Protein 8ONX (pdb70)

InterPro domains:
  IPR000994 Peptidase M24 [PF00557] (129-344)
  IPR001714 Peptidase M24, methionine aminopeptidase [PR00599] (187-200)
  IPR001714 Peptidase M24, methionine aminopeptidase [PR00599] (212-228)
  IPR001714 Peptidase M24, methionine aminopeptidase [PR00599] (288-300)
  IPR001714 Peptidase M24, methionine aminopeptidase [PR00599] (319-331)
  IPR002468 Peptidase M24A, methionine aminopeptidase, subfamily 2 [MF_03175] (25-444)
  IPR002468 Peptidase M24A, methionine ami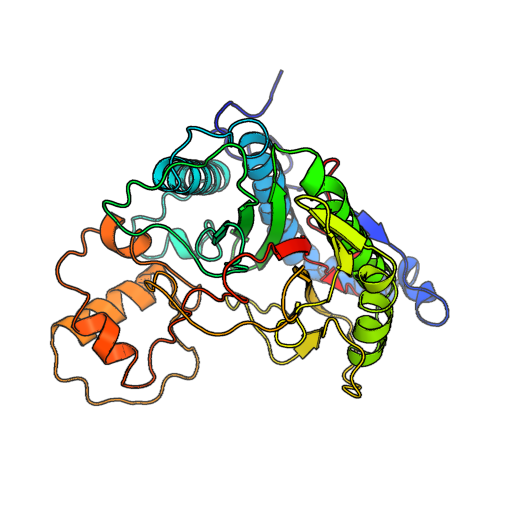nopeptidase, subfamily 2 [TIGR00501] (127-439)
  IPR002468 Peptidase M24A, methionine aminopeptidase, subfamily 2 [cd01088] (126-440)
  IPR018349 Peptidase M24A, methionine aminopeptidase, subfamily 2, binding site [PS01202] (212-228)
  IPR036005 Creatinase/aminopeptidase-like [G3DSA:3.90.230.10] (75-444)
  IPR036005 Creatinase/aminopeptidase-like [SSF55920] (77-443)
  IPR036388 Winged helix-like DNA-binding domain superfamily [G3DSA:1.10.10.10] (339-417)
  IPR036390 Winged helix DNA-binding domain superfamily [SSF46785] (342-414)
  IPR050247 Methionine Aminopeptidase Type 2 [PTHR45777] (35-444)

Radius of gyration: 20.24 Å; Cα contacts (8 Å, |Δi|>4): 903; chains: 1; bounding box: 54×52×59 Å

Solvent-accessible surface area: 16189 Å² total; per-residue (Å²): 176,91,140,48,48,126,49,2,107,42,65,2,57,118,30,41,128,102,34,145,19,52,44,14,71,92,47,77,6,99,120,126,9,115,114,21,38,108,23,119,130,31,96,152,64,8,91,131,49,59,121,51,9,29,16,6,36,27,0,0,22,0,0,39,29,0,0,157,30,0,51,53,50,1,104,44,52,64,24,2,30,69,0,0,79,14,0,6,68,0,0,25,27,1,14,33,42,84,4,95,136,98,26,21,21,39,118,4,2,16,0,19,1,0,6,0,1,31,30,51,13,0,14,56,37,2,0,10,81,55,30,171,80,59,1,104,100,75,14,0,0,2,0,25,0,0,0,0,8,74,1,64,0,0,7,0,0,5,9,27,24,57,43,111,55,0,73,48,0,23,102,0,0,100,29,0,2,39,12,0,5,174,79,5,8,18,68,21,88,0,0,93,4,0,14,46,0,44,134,41,0,89,87,52,110,3,104,7,129,66,128,71,68,71,1,74,6,0,138,60,21,61,0,9,11,7,77,105,68,36,21,87,19,134,28,42,2,15,0,25,118,51,156,54,101,52,89,0,95,60,56,23,10,0,0,0,19,0,6,0,0,15,3,135,1,91,5,109,113,43,55,90,29,0,12,5,9,15,83,69,101,39,72,211,48,105,20,201,61,92,32,0,110,64,3,24,72,29,0,105,126,14,16,16,46,6,14,0,0,40,22,10,0,50,87,32,55,49,155,182,23,76,114,0,0,77,40,0,39,101,54,29,8,2,65,49,44,15,3,26,12,6,77,146,68,5,39,0,0,2,12,0,2,0,0,2,1,20,6,9,14,8,0,0,0,0,53,18,165,47,10

Nearest PDB structures (foldseek):
  8onz-assembly1_A  TM=9.899E-01  e=9.067E-74  Thermochaetoides thermophila DSM 1495
  1b6a-assembly1_A  TM=9.794E-01  e=2.978E-58  Homo sapiens
  6qef-assembly1_A  TM=9.626E-01  e=9.508E-57  Homo sapiens
  1boa-assembly1_A  TM=9.768E-01  e=1.855E-56  Homo sapiens
  1kq9-assembly1_A  TM=9.792E-01  e=4.371E-55  Homo sapiens

Sequence (371 aa):
PTQQSDPPRVLLISHHLFPDGKYPAGEEVEYVNENRYRTTSEEKRYLDNMQSEFLNDYRQAAEVHRQVRKWAQQGFVKPGKSLIEISEGIEDSVRALVGHPGLEEGDALKAGMGFPVGLSINHCAAHYNPNSSGNKIVLQQDDVIKIDIGVHVNGRIVDSAFTMAWNDQFNPLLEAVRAATNAGIREAGIDARVGEIGGVIQEEVMESYEVEINGKTYPVKPIRNLNGHNILPYSIHGTKSVPIVKTHDQTKMEEGDVFAIETFGSTGKGYVIESGEVSHYALRGDAPKVDLRLSSAKSLLNVIKRHFGTLPFCRRRFLDRLGQEKYLLLGLNNLVSSNGIVEEDYPPLVDEKGSYTAQFEHTIILIRPTVKEVISRGDDY

Foldseek 3Di:
DDDADQLGQDAQCVVVVVLAADFFDWFADDDPQNVQQPDPVQVVVLVVCRVVRRQLLLQLVLVVSLVVSLVVPADFFAWLVCSQVSSQNNQCNHNVFPLQPFPRVLQWGFLAGWWWAKFQFATQDHDDPPDGDTHHQAIKTKTWTWIGHNQNIWIWIFIDHRDCQCVQQRVLFVQLLVQLLVQAAFQRFQLVSLQRSQVSSQVTWTDDPRDIFGKGWLQPDWKAWCDRLARHDDDTRTNHRDPRRDGDHAFIKIKRKIKIKRFDSHKDFDDDFWKKFFDPPQDDDPDDPPLLVVVVVVCCRRRNGRMYTNVSVVVNVDDPRPVSVVVCCVRRGMPTDGTIGGDPPMGMTMTIFMWHRHSRTITSRNDDPVD

Structure (mmCIF, N/CA/C/O backbone):
data_8ONX
#
_entry.id   8ONX
#
_cell.length_a   59.938
_cell.length_b   73.806
_cell.length_c   82.049
_cell.angle_alpha   90.00
_cell.angle_beta   90.00
_cell.angle_gamma   90.00
#
_symmetry.space_group_name_H-M   'P 21 21 21'
#
loop_
_entity.id
_entity.type
_entity.pdbx_description
1 polymer 'Methionine aminopeptidase 2'
2 non-polymer 'MANGANESE (II) ION'
3 water water
#
loop_
_atom_site.group_PDB
_atom_site.id
_atom_site.type_symbol
_atom_site.label_atom_id
_atom_site.label_alt_id
_atom_site.label_comp_id
_atom_site.label_asym_id
_atom_site.label_entity_id
_atom_site.label_seq_id
_atom_site.pdbx_PDB_ins_code
_atom_site.Cartn_x
_atom_site.Cartn_y
_atom_site.Cartn_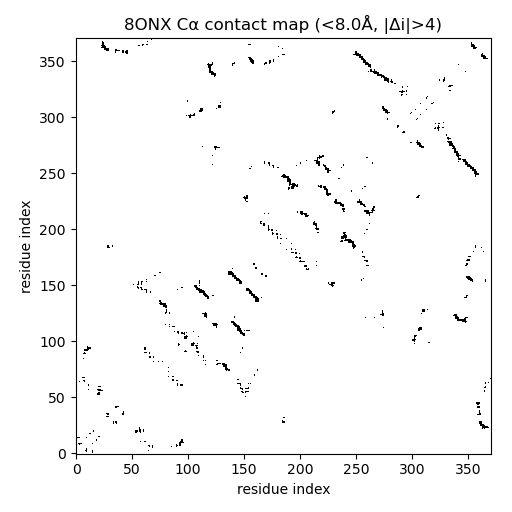z
_atom_site.occupancy
_atom_site.B_iso_or_equiv
_atom_site.auth_seq_id
_atom_site.auth_comp_id
_atom_site.auth_asym_id
_atom_site.auth_atom_id
_atom_site.pdbx_PDB_model_num
ATOM 1 N N . PRO A 1 6 ? 8.177 30.216 -3.766 1.00 58.72 74 PRO A N 1
ATOM 2 C CA . PRO A 1 6 ? 6.797 30.716 -3.792 1.00 51.87 74 PRO A CA 1
ATOM 3 C C . PRO A 1 6 ? 5.936 30.217 -2.629 1.00 48.87 74 PRO A C 1
ATOM 4 O O . PRO A 1 6 ? 5.457 31.029 -1.839 1.00 48.75 74 PRO A O 1
ATOM 15 N N . THR A 1 7 ? 5.750 28.899 -2.536 1.00 45.65 75 THR A N 1
ATOM 16 C CA . THR A 1 7 ? 4.972 28.270 -1.465 1.00 45.05 75 THR A CA 1
ATOM 17 C C . THR A 1 7 ? 5.708 26.986 -1.088 1.00 47.85 75 THR A C 1
ATOM 18 O O . THR A 1 7 ? 5.613 25.983 -1.800 1.00 42.05 75 THR A O 1
ATOM 29 N N . GLN A 1 8 ? 6.437 27.017 0.025 1.00 30.99 76 GLN A N 1
ATOM 30 C CA . GLN A 1 8 ? 7.294 25.904 0.417 1.00 27.83 76 GLN A CA 1
ATOM 31 C C . GLN A 1 8 ? 7.140 25.620 1.903 1.00 24.08 76 GLN A C 1
ATOM 32 O O . GLN A 1 8 ? 6.618 26.447 2.648 1.00 21.29 76 GLN A O 1
ATOM 46 N N . GLN A 1 9 ? 7.607 24.442 2.336 1.00 21.73 77 GLN A N 1
ATOM 47 C CA . GLN A 1 9 ? 7.619 24.108 3.758 1.00 18.97 77 GLN A CA 1
ATOM 48 C C . GLN A 1 9 ? 8.725 24.877 4.487 1.00 19.25 77 GLN A C 1
ATOM 49 O O . GLN A 1 9 ? 9.765 25.204 3.912 1.00 22.08 77 GLN A O 1
ATOM 63 N N . SER A 1 10 ? 8.497 25.132 5.781 1.00 16.80 78 SER A N 1
ATOM 64 C CA . SER A 1 10 ? 9.404 25.898 6.621 1.00 18.17 78 SER A CA 1
ATOM 65 C C . SER A 1 10 ? 10.386 24.986 7.364 1.00 18.56 78 SER A C 1
ATOM 66 O O . SER A 1 10 ? 10.294 23.747 7.305 1.00 18.04 78 SER A O 1
ATOM 74 N N . ASP A 1 11 ? 11.296 25.583 8.138 1.00 19.03 79 ASP A N 1
ATOM 75 C CA . ASP A 1 11 ? 12.348 24.869 8.864 1.00 18.69 79 ASP A CA 1
ATOM 76 C C . ASP A 1 11 ? 12.341 25.301 10.323 1.00 18.86 79 ASP A C 1
ATOM 77 O O . ASP A 1 11 ? 12.792 26.418 10.638 1.00 19.18 79 ASP A O 1
ATOM 86 N N . PRO A 1 12 ? 11.817 24.492 11.244 1.00 17.39 80 PRO A N 1
ATOM 87 C CA . PRO A 1 12 ? 11.210 23.165 11.029 1.00 16.42 80 PRO A CA 1
ATOM 88 C C . PRO A 1 12 ? 9.833 23.307 10.388 1.00 17.70 80 PRO A C 1
ATOM 89 O O . PRO A 1 12 ? 9.276 24.417 10.318 1.00 16.86 80 PRO A O 1
ATOM 100 N N . PRO A 1 13 ? 9.256 22.193 9.945 1.00 15.55 81 PRO A N 1
ATOM 101 C CA . PRO A 1 13 ? 7.986 22.255 9.216 1.00 16.13 81 PRO A CA 1
ATOM 102 C C . PRO A 1 13 ? 6.852 22.734 10.101 1.00 15.96 81 PRO A C 1
ATOM 103 O O . PRO A 1 13 ? 6.586 22.172 11.165 1.00 16.51 81 PRO A O 1
ATOM 114 N N . ARG A 1 14 ? 6.189 23.807 9.647 1.00 16.27 82 ARG A N 1
ATOM 115 C CA . ARG A 1 14 ? 5.054 24.387 10.351 1.00 15.22 82 ARG A CA 1
ATOM 116 C C . ARG A 1 14 ? 3.913 24.748 9.417 1.00 17.29 82 ARG A C 1
ATOM 117 O O . ARG A 1 14 ? 2.863 25.203 9.900 1.00 19.53 82 ARG A O 1
ATOM 138 N N . VAL A 1 15 ? 4.087 24.618 8.106 1.00 16.23 83 VAL A N 1
ATOM 139 C CA . VAL A 1 15 ? 3.070 25.024 7.145 1.00 17.91 83 VAL A CA 1
ATOM 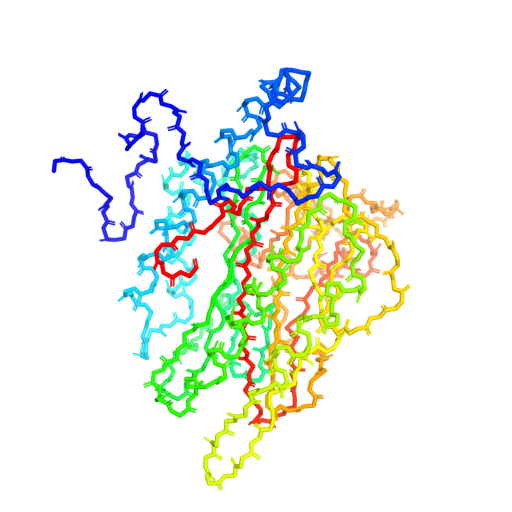140 C C . VAL A 1 15 ? 2.073 23.877 7.008 1.00 15.78 83 VAL A C 1
ATOM 141 O O . VAL A 1 15 ? 2.462 22.727 6.731 1.00 16.38 83 VAL A O 1
ATOM 154 N N A LEU A 1 16 ? 0.795 24.173 7.233 0.56 16.44 84 LEU A N 1
ATOM 155 N N B LEU A 1 16 ? 0.795 24.170 7.229 0.44 16.63 84 LEU A N 1
ATOM 156 C CA A LEU A 1 16 ? -0.249 23.170 7.088 0.56 18.60 84 LEU A CA 1
ATOM 157 C CA B LEU A 1 16 ? -0.263 23.170 7.116 0.44 18.55 84 LEU A CA 1
ATOM 158 C C A LEU A 1 16 ? -0.081 22.465 5.757 0.56 17.27 84 LEU A C 1
ATOM 159 C C B LEU A 1 16 ? -0.176 22.478 5.766 0.44 17.29 84 LEU A C 1
ATOM 160 O O A LEU A 1 16 ? 0.093 23.098 4.710 0.56 18.26 84 LEU A O 1
ATOM 161 O O B LEU A 1 16 ? -0.150 23.131 4.719 0.44 18.18 84 LEU A O 1
ATOM 192 N N . ILE A 1 17 ? -0.165 21.140 5.784 1.00 15.88 85 ILE A N 1
ATOM 193 C CA . ILE A 1 17 ? 0.064 20.399 4.559 1.00 17.50 85 ILE A CA 1
ATOM 194 C C . ILE A 1 17 ? -0.988 20.746 3.508 1.00 16.12 85 ILE A C 1
ATOM 195 O O . ILE A 1 17 ? -0.685 20.771 2.316 1.00 18.52 85 ILE A O 1
ATOM 211 N N . SER A 1 18 ? -2.215 21.043 3.922 1.00 18.41 86 SER A N 1
ATOM 212 C CA . SER A 1 18 ? -3.255 21.389 2.954 1.00 19.93 86 SER A CA 1
ATOM 213 C C . SER A 1 18 ? -2.956 22.689 2.218 1.00 21.45 86 SER A C 1
ATOM 214 O O . SER A 1 18 ? -3.407 22.866 1.077 1.00 21.85 86 SER A O 1
ATOM 222 N N A HIS A 1 19 ? -2.208 23.607 2.836 0.45 18.77 87 HIS A N 1
ATOM 223 N N B HIS A 1 19 ? -2.200 23.597 2.829 0.55 18.75 87 HIS A N 1
ATOM 224 C CA A HIS A 1 19 ? -1.827 24.827 2.134 0.45 18.39 87 HIS A CA 1
ATOM 225 C CA B HIS A 1 19 ? -1.818 24.819 2.131 0.55 18.34 87 HIS A CA 1
ATOM 226 C C A HIS A 1 19 ? -0.879 24.530 0.976 0.45 22.12 87 HIS A C 1
ATOM 227 C C B HIS A 1 19 ? -0.878 24.525 0.975 0.55 22.13 87 HIS A C 1
ATOM 228 O O A HIS A 1 19 ? -0.845 25.280 -0.006 0.45 23.05 87 HIS A O 1
ATOM 229 O O B HIS A 1 19 ? -0.854 25.270 -0.012 0.55 23.10 87 HIS A O 1
ATOM 256 N N . LEU A 1 20 ? -0.111 23.444 1.059 1.00 19.22 88 LEU A N 1
ATOM 257 C CA . LEU A 1 20 ? 0.849 23.093 0.028 1.00 20.19 88 LEU A CA 1
ATOM 258 C C . LEU A 1 20 ? 0.231 22.241 -1.081 1.00 20.25 88 LEU A C 1
ATOM 259 O O . LEU A 1 20 ? 0.877 22.044 -2.120 1.00 21.94 88 LEU A O 1
ATOM 275 N N . PHE A 1 21 ? -1.011 21.779 -0.894 1.00 19.62 89 PHE A N 1
ATOM 276 C CA . PHE A 1 21 ? -1.733 20.953 -1.873 1.00 20.58 89 PHE A CA 1
ATOM 277 C C . PHE A 1 21 ? -3.141 21.510 -1.972 1.00 21.80 89 PHE A C 1
ATOM 278 O O . PHE A 1 21 ? -4.104 20.941 -1.448 1.00 22.99 89 PHE A O 1
ATOM 295 N N . PRO A 1 22 ? -3.303 22.640 -2.672 1.00 25.13 90 PRO A N 1
ATOM 296 C CA . PRO A 1 22 ? -4.552 23.412 -2.551 1.00 26.10 90 PRO A CA 1
ATOM 297 C C . PRO A 1 22 ? -5.764 22.747 -3.166 1.00 26.87 90 PRO A C 1
ATOM 298 O O . PRO A 1 22 ? -6.887 23.147 -2.841 1.00 29.11 90 PRO A O 1
ATOM 309 N N . ASP A 1 23 ? -5.593 21.750 -4.029 1.00 23.71 91 ASP A N 1
ATOM 310 C CA . ASP A 1 23 ? -6.745 20.994 -4.500 1.00 22.48 91 ASP A CA 1
ATOM 311 C C . ASP A 1 23 ? -7.143 19.884 -3.536 1.00 22.77 91 ASP A C 1
ATOM 312 O O . ASP A 1 23 ? -8.110 19.166 -3.807 1.00 28.78 91 ASP A O 1
ATOM 321 N N . GLY A 1 24 ? -6.444 19.745 -2.414 1.00 23.96 92 GLY A N 1
ATOM 322 C CA . GLY A 1 24 ? -6.793 18.743 -1.438 1.00 23.18 92 GLY A CA 1
ATOM 323 C C . GLY A 1 24 ? -6.383 17.335 -1.785 1.00 22.53 92 GLY A C 1
ATOM 324 O O . GLY A 1 24 ? -6.753 16.408 -1.055 1.00 23.60 92 GLY A O 1
ATOM 328 N N . LYS A 1 25 ? -5.634 17.138 -2.872 1.00 20.24 93 LYS A N 1
ATOM 329 C CA . LYS A 1 25 ? -5.187 15.824 -3.308 1.00 18.89 93 LYS A CA 1
ATOM 330 C C . LYS A 1 25 ? -3.695 15.691 -3.045 1.00 22.48 93 LYS A C 1
ATOM 331 O O . LYS A 1 25 ? -2.903 16.566 -3.432 1.00 23.50 93 LYS A O 1
ATOM 350 N N . TYR A 1 26 ? -3.313 14.603 -2.393 1.00 18.22 94 TYR A N 1
ATOM 351 C CA . TYR A 1 26 ? -1.915 14.428 -2.044 1.00 18.57 94 TYR A CA 1
ATOM 352 C C . TYR A 1 26 ? -1.226 13.448 -2.978 1.00 16.55 94 TYR A C 1
ATOM 353 O O . TYR A 1 26 ? -1.865 12.555 -3.543 1.00 20.49 94 TYR A O 1
ATOM 371 N N . PRO A 1 27 ? 0.082 13.598 -3.136 1.00 18.69 95 PRO A N 1
ATOM 372 C CA . PRO A 1 27 ? 0.802 12.819 -4.149 1.00 19.99 95 PRO A CA 1
ATOM 373 C C . PRO A 1 27 ? 0.771 11.327 -3.865 1.00 18.52 95 PRO A C 1
ATOM 374 O O . PRO A 1 27 ? 0.937 10.892 -2.725 1.00 19.12 95 PRO A O 1
ATOM 385 N N . ALA A 1 28 ? 0.601 10.538 -4.913 1.00 18.50 96 ALA A N 1
ATOM 386 C CA . ALA A 1 28 ? 0.809 9.110 -4.797 1.00 18.16 96 ALA A CA 1
ATOM 387 C C . ALA A 1 28 ? 2.278 8.804 -4.545 1.00 19.15 96 ALA A C 1
ATOM 388 O O . ALA A 1 28 ? 3.171 9.570 -4.914 1.00 21.62 96 ALA A O 1
ATOM 395 N N . GLY A 1 29 ? 2.530 7.682 -3.871 1.00 17.58 97 GLY A N 1
ATOM 396 C CA . GLY A 1 29 ? 3.879 7.197 -3.709 1.00 18.67 97 GLY A CA 1
ATOM 397 C C . GLY A 1 29 ? 4.306 6.460 -4.958 1.00 18.03 97 GLY A C 1
ATOM 398 O O . GLY A 1 29 ? 3.741 6.657 -6.034 1.00 20.18 97 GLY A O 1
ATOM 402 N N . GLU A 1 30 ? 5.314 5.613 -4.818 1.00 16.98 98 GLU A N 1
ATOM 403 C CA . GLU A 1 30 ? 5.826 4.827 -5.939 1.00 16.70 98 GLU A CA 1
ATOM 404 C C . GLU A 1 30 ? 4.800 3.766 -6.299 1.00 18.49 98 GLU A C 1
ATOM 405 O O . GLU A 1 30 ? 4.479 2.893 -5.485 1.00 18.92 98 GLU A O 1
ATOM 417 N N . GLU A 1 31 ? 4.286 3.814 -7.520 1.00 17.25 99 GLU A N 1
ATOM 418 C CA . GLU A 1 31 ? 3.295 2.845 -7.984 1.00 17.54 99 GLU A CA 1
ATOM 419 C C . GLU A 1 31 ? 3.953 1.830 -8.904 1.00 17.93 99 GLU A C 1
ATOM 420 O O . GLU A 1 31 ? 4.599 2.209 -9.893 1.00 19.99 99 GLU A O 1
ATOM 432 N N . VAL A 1 32 ? 3.767 0.551 -8.591 1.00 17.43 100 VAL A N 1
ATOM 433 C CA . VAL A 1 32 ? 4.436 -0.551 -9.260 1.00 17.85 100 VAL A CA 1
ATOM 434 C C . VAL A 1 32 ? 3.364 -1.522 -9.692 1.00 18.68 100 VAL A C 1
ATOM 435 O O . VAL A 1 32 ? 2.524 -1.938 -8.892 1.00 17.80 100 VAL A O 1
ATOM 448 N N . GLU A 1 33 ? 3.411 -1.920 -10.955 1.00 18.01 101 GLU A N 1
ATOM 449 C CA . GLU A 1 33 ? 2.494 -2.946 -11.442 1.00 17.86 101 GLU A CA 1
ATOM 450 C C . GLU A 1 33 ? 2.778 -4.291 -10.793 1.00 16.04 101 GLU A C 1
ATOM 451 O O . GLU A 1 33 ? 3.920 -4.656 -10.514 1.00 18.21 101 GLU A O 1
ATOM 463 N N . TYR A 1 34 ? 1.714 -5.051 -10.554 1.00 17.01 102 TYR A N 1
ATOM 464 C CA . TYR A 1 34 ? 1.888 -6.426 -10.156 1.00 18.20 102 TYR A CA 1
ATOM 465 C C . TYR A 1 34 ? 2.404 -7.236 -11.343 1.00 18.65 102 TYR A C 1
ATOM 466 O O . TYR A 1 34 ? 2.206 -6.869 -12.509 1.00 20.16 102 TYR A O 1
ATOM 484 N N . VAL A 1 35 ? 3.070 -8.327 -11.045 1.00 18.81 103 VAL A N 1
ATOM 485 C CA . VAL A 1 35 ? 3.697 -9.120 -12.104 1.00 20.37 103 VAL A CA 1
ATOM 486 C C . VAL A 1 35 ? 2.774 -10.251 -12.556 1.00 20.15 103 VAL A C 1
ATOM 487 O O . VAL A 1 35 ? 1.902 -10.727 -11.827 1.00 19.50 103 VAL A O 1
ATOM 500 N N . ASN A 1 36 ? 3.001 -10.707 -13.795 1.00 20.33 104 ASN A N 1
ATOM 501 C CA . ASN A 1 36 ? 2.557 -12.009 -14.308 1.00 19.04 104 ASN A CA 1
ATOM 502 C C . ASN A 1 36 ? 1.050 -12.160 -14.192 1.00 17.83 104 ASN A C 1
ATOM 503 O O . ASN A 1 36 ? 0.330 -11.355 -14.798 1.00 19.84 104 ASN A O 1
ATOM 514 N N . GLU A 1 37 ? 0.536 -13.150 -13.458 1.00 21.64 105 GLU A N 1
ATOM 515 C CA . GLU A 1 37 ? -0.898 -13.410 -13.424 1.00 22.28 105 GLU A CA 1
ATOM 516 C C . GLU A 1 37 ? -1.706 -12.312 -12.736 1.00 22.12 105 GLU A C 1
ATOM 517 O O . GLU A 1 37 ? -2.939 -12.340 -12.811 1.00 22.10 105 GLU A O 1
ATOM 529 N N . ASN A 1 38 ? -1.061 -11.325 -12.103 1.00 18.68 106 ASN A N 1
ATOM 530 C CA . ASN A 1 38 ? -1.761 -10.170 -11.549 1.00 18.50 106 ASN A CA 1
ATOM 531 C C . ASN A 1 38 ? -1.542 -8.889 -12.331 1.00 18.70 106 ASN A C 1
ATOM 532 O O . ASN A 1 38 ? -2.118 -7.863 -11.976 1.00 18.49 106 ASN A O 1
ATOM 543 N N . ARG A 1 39 ? -0.791 -8.942 -13.432 1.00 18.94 107 ARG A N 1
ATOM 544 C CA . ARG A 1 39 ? -0.514 -7.754 -14.229 1.00 20.23 107 ARG A CA 1
ATOM 545 C C . ARG A 1 39 ? -1.777 -7.173 -14.848 1.00 19.54 107 ARG A C 1
ATOM 546 O O . ARG A 1 39 ? -1.846 -5.960 -15.087 1.00 19.42 107 ARG A O 1
ATOM 567 N N . TYR A 1 40 ? -2.788 -8.022 -15.102 1.00 19.32 108 TYR A N 1
ATOM 568 C CA . TYR A 1 40 ? -4.034 -7.538 -15.686 1.00 20.46 108 TYR A CA 1
ATOM 569 C C . TYR A 1 40 ? -4.693 -6.450 -14.856 1.00 16.95 108 TYR A C 1
ATOM 570 O O . TYR A 1 40 ? -5.503 -5.672 -15.379 1.00 19.88 108 TYR A O 1
ATOM 588 N N . ARG A 1 41 ? -4.342 -6.361 -13.574 1.00 18.65 109 ARG A N 1
ATOM 589 C CA . ARG A 1 41 ? -5.020 -5.438 -12.668 1.00 19.56 109 ARG A CA 1
ATOM 590 C C . ARG A 1 41 ? -4.809 -3.977 -13.027 1.00 19.23 109 ARG A C 1
ATOM 591 O O . ARG A 1 41 ? -5.692 -3.155 -12.770 1.00 20.97 109 ARG A O 1
ATOM 612 N N . THR A 1 42 ? -3.681 -3.634 -13.648 1.00 20.07 110 THR A N 1
ATOM 613 C CA . THR A 1 42 ? -3.393 -2.219 -13.888 1.00 21.63 110 THR A CA 1
ATOM 614 C C . THR A 1 42 ? -4.458 -1.581 -14.772 1.00 20.30 110 THR A C 1
ATOM 615 O O . THR A 1 42 ? -4.901 -0.453 -14.529 1.00 23.35 110 THR A O 1
ATOM 626 N N . THR A 1 43 ? -4.867 -2.301 -15.818 1.00 22.50 111 THR A N 1
ATOM 627 C CA . THR A 1 43 ? -5.777 -1.782 -16.829 1.00 27.69 111 THR A CA 1
ATOM 628 C C . THR A 1 43 ? -7.180 -2.350 -16.699 1.00 27.04 111 THR A C 1
ATOM 629 O O . THR A 1 43 ? -8.063 -1.975 -17.479 1.00 33.02 111 THR A O 1
ATOM 640 N N . SER A 1 44 ? -7.412 -3.238 -15.739 1.00 22.80 112 SER A N 1
ATOM 641 C CA . SER A 1 44 ? -8.732 -3.812 -15.538 1.00 22.63 112 SER A CA 1
ATOM 642 C C . SER A 1 44 ? -9.722 -2.725 -15.158 1.00 23.46 112 SER A C 1
ATOM 643 O O . SER A 1 44 ? -9.542 -2.029 -14.162 1.00 22.52 112 SER A O 1
ATOM 651 N N . GLU A 1 45 ? -10.785 -2.585 -15.940 1.00 24.50 113 GLU A N 1
ATOM 652 C CA . GLU A 1 45 ? -11.783 -1.574 -15.619 1.00 27.97 113 GLU A CA 1
ATOM 653 C C . GLU A 1 45 ? -12.475 -1.905 -14.305 1.00 25.52 113 GLU A C 1
ATOM 654 O O . GLU A 1 45 ? -12.813 -1.002 -13.537 1.00 24.01 113 GLU A O 1
ATOM 666 N N . GLU A 1 46 ? -12.662 -3.190 -14.015 1.00 23.19 114 GLU A N 1
ATOM 667 C CA . GLU A 1 46 ? -13.273 -3.596 -12.763 1.00 21.76 114 GLU A CA 1
ATOM 668 C C . GLU A 1 46 ? -12.404 -3.206 -11.575 1.00 22.92 114 GLU A C 1
ATOM 669 O O . GLU A 1 46 ? -12.891 -2.617 -10.602 1.00 22.46 114 GLU A O 1
ATOM 681 N N . LYS A 1 47 ? -11.109 -3.551 -11.624 1.00 21.70 115 LYS A N 1
ATOM 682 C CA . LYS A 1 47 ? -10.218 -3.222 -10.517 1.00 20.47 115 LYS A CA 1
ATOM 683 C C . LYS A 1 47 ? -9.972 -1.728 -10.402 1.00 19.30 115 LYS A C 1
ATOM 684 O O . LYS A 1 47 ? -9.830 -1.225 -9.283 1.00 19.07 115 LYS A O 1
ATOM 703 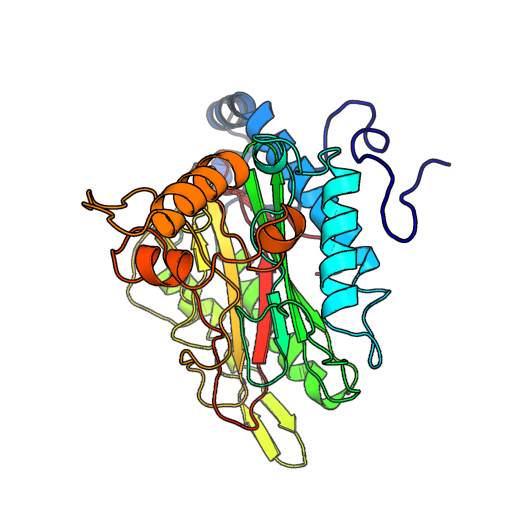N N . ARG A 1 48 ? -9.918 -1.007 -11.525 1.00 19.73 116 ARG A N 1
ATOM 704 C CA . ARG A 1 48 ? -9.797 0.442 -11.464 1.00 19.89 116 ARG A CA 1
ATOM 705 C C . ARG A 1 48 ? -11.011 1.068 -10.794 1.00 20.90 116 ARG A C 1
ATOM 706 O O . ARG A 1 48 ? -10.870 1.971 -9.962 1.00 19.51 116 ARG A O 1
ATOM 727 N N . TYR A 1 49 ? -12.214 0.584 -11.107 1.00 20.56 117 TYR A N 1
ATOM 728 C CA . TYR A 1 49 ? -13.402 1.144 -10.475 1.00 20.85 117 TYR A CA 1
ATOM 729 C C . TYR A 1 49 ? -13.400 0.822 -8.992 1.00 20.24 117 TYR A C 1
ATOM 730 O O . TYR A 1 49 ? -13.747 1.668 -8.164 1.00 20.09 117 TYR A O 1
ATOM 748 N N . LEU A 1 50 ? -12.994 -0.404 -8.636 1.00 19.44 118 LEU A N 1
ATOM 749 C CA . LEU A 1 50 ? -12.940 -0.782 -7.230 1.00 19.62 118 LEU A CA 1
ATOM 750 C C . LEU A 1 50 ? -11.931 0.074 -6.470 1.00 19.09 118 LEU A C 1
ATOM 751 O O . LEU A 1 50 ? -12.201 0.528 -5.350 1.00 21.56 118 LEU A O 1
ATOM 767 N N . ASP A 1 51 ? -10.749 0.268 -7.056 1.00 19.44 119 ASP A N 1
ATOM 768 C CA . ASP A 1 51 ? -9.741 1.119 -6.443 1.00 19.84 119 ASP A CA 1
ATOM 769 C C . ASP A 1 51 ? -10.267 2.537 -6.267 1.00 21.57 119 ASP A C 1
ATOM 770 O O . ASP A 1 51 ? -10.010 3.179 -5.240 1.00 21.94 119 ASP A O 1
ATOM 779 N N . ASN A 1 52 ? -11.025 3.045 -7.245 1.00 19.46 120 ASN A N 1
ATOM 780 C CA . ASN A 1 52 ? -11.554 4.401 -7.157 1.00 20.07 120 ASN A CA 1
ATOM 781 C C . ASN A 1 52 ? -12.629 4.542 -6.091 1.00 22.54 120 ASN A C 1
ATOM 782 O O . ASN A 1 52 ? -12.855 5.670 -5.625 1.00 25.13 120 ASN A O 1
ATOM 793 N N . MET A 1 53 ? -13.273 3.453 -5.664 1.00 21.62 121 MET A N 1
ATOM 794 C CA . MET A 1 53 ? -14.245 3.547 -4.581 1.00 24.75 121 MET A CA 1
ATOM 795 C C . MET A 1 53 ? -13.581 4.021 -3.296 1.00 29.72 121 MET A C 1
ATOM 796 O O . MET A 1 53 ? -14.234 4.640 -2.449 1.00 32.84 121 MET A O 1
ATOM 810 N N . GLN A 1 54 ? -12.287 3.739 -3.132 1.00 24.17 122 GLN A N 1
ATOM 811 C CA . GLN A 1 54 ? -11.562 4.078 -1.918 1.00 21.73 122 GLN A CA 1
ATOM 812 C C . GLN A 1 54 ? -10.692 5.324 -2.077 1.00 22.35 122 GLN A C 1
ATOM 813 O O . GLN A 1 54 ? -9.645 5.441 -1.428 1.00 20.76 122 GLN A O 1
ATOM 827 N N . SER A 1 55 ? -11.129 6.270 -2.894 1.00 21.84 123 SER A N 1
ATOM 828 C CA . SER A 1 55 ? -10.317 7.464 -3.136 1.00 22.05 123 SER A CA 1
ATOM 829 C C . SER A 1 55 ? -10.016 8.226 -1.848 1.00 20.43 123 SER A C 1
ATOM 830 O O . SER A 1 55 ? -8.924 8.786 -1.696 1.00 22.41 123 SER A O 1
ATOM 838 N N . GLU A 1 56 ? -10.982 8.313 -0.934 1.00 21.98 124 GLU A N 1
ATOM 839 C CA . GLU A 1 56 ? -10.740 9.071 0.292 1.00 23.21 124 GLU A CA 1
ATOM 840 C C . GLU A 1 56 ? -9.726 8.361 1.187 1.00 23.78 124 GLU A C 1
ATOM 841 O O . GLU A 1 56 ? -8.834 8.999 1.763 1.00 21.36 124 GLU A O 1
ATOM 853 N N . PHE A 1 57 ? -9.860 7.042 1.337 1.00 20.64 125 PHE A N 1
ATOM 854 C CA . PHE A 1 57 ? -8.847 6.245 2.025 1.00 20.40 125 PHE A CA 1
ATOM 855 C C . PHE A 1 57 ? -7.468 6.502 1.441 1.00 18.59 125 PHE A C 1
ATOM 856 O O . PHE A 1 57 ? -6.505 6.773 2.170 1.00 17.89 125 PHE A O 1
ATOM 873 N N . LEU A 1 58 ? -7.350 6.424 0.119 1.00 17.07 126 LEU A N 1
ATOM 874 C CA . LEU A 1 58 ? -6.050 6.613 -0.498 1.00 15.71 126 LEU A CA 1
ATOM 875 C C . LEU A 1 58 ? -5.520 8.017 -0.237 1.00 17.37 126 LEU A C 1
ATOM 876 O O . LEU A 1 58 ? -4.323 8.197 0.003 1.00 17.85 126 LEU A O 1
ATOM 892 N N . ASN A 1 59 ? -6.387 9.028 -0.333 1.00 17.23 127 ASN A N 1
ATOM 893 C CA . ASN A 1 59 ? -5.924 10.401 -0.205 1.00 18.47 127 ASN A CA 1
ATOM 894 C C . ASN A 1 59 ? -5.498 10.706 1.224 1.00 17.20 127 ASN A C 1
ATOM 895 O O . ASN A 1 59 ? -4.531 11.442 1.439 1.00 17.91 127 ASN A O 1
ATOM 906 N N . ASP A 1 60 ? -6.210 10.156 2.210 1.00 17.04 128 ASP A N 1
ATOM 907 C CA . ASP A 1 60 ? -5.766 10.283 3.599 1.00 16.99 128 ASP A CA 1
ATOM 908 C C . ASP A 1 60 ? -4.418 9.600 3.813 1.00 16.83 128 ASP A C 1
ATOM 909 O O . ASP A 1 60 ? -3.531 10.128 4.495 1.00 16.63 128 ASP A O 1
ATOM 918 N N . TYR A 1 61 ? -4.253 8.394 3.266 1.00 16.36 129 TYR A N 1
ATOM 919 C CA . TYR A 1 61 ? -2.973 7.704 3.388 1.00 16.46 129 TYR A CA 1
ATOM 920 C C . TYR A 1 61 ? -1.855 8.550 2.793 1.00 15.60 129 TYR A C 1
ATOM 921 O O . TYR A 1 61 ? -0.746 8.634 3.338 1.00 14.96 129 TYR A O 1
ATOM 939 N N . ARG A 1 62 ? -2.116 9.135 1.625 1.00 15.71 130 ARG A N 1
ATOM 940 C CA . ARG A 1 62 ? -1.118 9.959 0.955 1.00 15.10 130 ARG A CA 1
ATOM 941 C C . ARG A 1 62 ? -0.842 11.243 1.718 1.00 14.64 130 ARG A C 1
ATOM 942 O O . ARG A 1 62 ? 0.301 11.699 1.729 1.00 15.05 130 ARG A O 1
ATOM 963 N N . GLN A 1 63 ? -1.852 11.825 2.362 1.00 14.59 131 GLN A N 1
ATOM 964 C CA . GLN A 1 63 ? -1.574 12.977 3.223 1.00 15.18 131 GLN A CA 1
ATOM 965 C C . GLN A 1 63 ? -0.595 12.590 4.326 1.00 15.63 131 GLN A C 1
ATOM 966 O O . GLN A 1 63 ? 0.410 13.281 4.556 1.00 15.43 131 GLN A O 1
ATOM 980 N N . ALA A 1 64 ? -0.851 11.457 4.992 1.00 14.85 132 ALA A N 1
ATOM 981 C CA . ALA A 1 64 ? 0.041 11.023 6.060 1.00 13.85 132 ALA A CA 1
ATOM 982 C C . ALA A 1 64 ? 1.446 10.777 5.528 1.00 13.47 132 ALA A C 1
ATOM 983 O O . ALA A 1 64 ? 2.441 11.119 6.182 1.00 14.85 132 ALA A O 1
ATOM 990 N N . ALA A 1 65 ? 1.552 10.166 4.348 1.00 13.77 133 ALA A N 1
ATOM 991 C CA . ALA A 1 65 ? 2.872 9.896 3.794 1.00 13.98 133 ALA A CA 1
ATOM 992 C C . ALA A 1 65 ? 3.616 11.170 3.404 1.00 13.57 133 ALA A C 1
ATOM 993 O O . ALA A 1 65 ? 4.846 11.234 3.516 1.00 14.04 133 ALA A O 1
ATOM 1000 N N . GLU A 1 66 ? 2.899 12.177 2.887 1.00 14.68 134 GLU A N 1
ATOM 1001 C CA . GLU A 1 66 ? 3.575 13.429 2.541 1.00 14.80 134 GLU A CA 1
ATOM 1002 C C . GLU A 1 66 ? 4.040 14.166 3.792 1.00 13.94 134 GLU A C 1
ATOM 1003 O O . GLU A 1 66 ? 5.153 14.691 3.823 1.00 15.17 134 GLU A O 1
ATOM 1015 N N . VAL A 1 67 ? 3.239 14.141 4.856 1.00 14.23 135 VAL A N 1
ATOM 1016 C CA . VAL A 1 67 ? 3.679 14.703 6.130 1.00 14.30 135 VAL A CA 1
ATOM 1017 C C . VAL A 1 67 ? 4.920 13.977 6.614 1.00 14.09 135 VAL A C 1
ATOM 1018 O O . VAL A 1 67 ? 5.909 14.578 7.028 1.00 14.33 135 VAL A O 1
ATOM 1031 N N . HIS A 1 68 ? 4.899 12.655 6.517 1.00 14.17 136 HIS A N 1
ATOM 1032 C CA . HIS A 1 68 ? 6.051 11.844 6.920 1.00 14.26 136 HIS A CA 1
ATOM 1033 C C . HIS A 1 68 ? 7.304 12.273 6.162 1.00 13.90 136 HIS A C 1
ATOM 1034 O O . HIS A 1 68 ? 8.369 12.493 6.746 1.00 13.76 136 HIS A O 1
ATOM 1048 N N . ARG A 1 69 ? 7.199 12.373 4.831 1.00 13.85 137 ARG A N 1
ATOM 1049 C CA . ARG A 1 69 ? 8.352 12.798 4.033 1.00 13.33 137 ARG A CA 1
ATOM 1050 C C . ARG A 1 69 ? 8.868 14.174 4.452 1.00 12.70 137 ARG A C 1
ATOM 1051 O O . ARG A 1 69 ? 10.075 14.390 4.536 1.00 14.83 137 ARG A O 1
ATOM 1072 N N . GLN A 1 70 ? 7.964 15.136 4.636 1.00 14.10 138 GLN A N 1
ATOM 1073 C CA . GLN A 1 70 ? 8.402 16.511 4.916 1.00 13.96 138 GLN A CA 1
ATOM 1074 C C . GLN A 1 70 ? 9.033 16.595 6.287 1.00 13.94 138 GLN A C 1
ATOM 1075 O O . GLN A 1 70 ? 10.049 17.280 6.465 1.00 15.28 138 GLN A O 1
ATOM 1089 N N . VAL A 1 71 ? 8.495 15.854 7.257 1.00 13.67 139 VAL A N 1
ATOM 1090 C CA . VAL A 1 71 ? 9.072 15.880 8.599 1.00 15.22 139 VAL A CA 1
ATOM 1091 C C . VAL A 1 71 ? 10.409 15.153 8.617 1.00 14.93 139 VAL A C 1
ATOM 1092 O O . VAL A 1 71 ? 11.372 15.615 9.236 1.00 15.08 139 VAL A O 1
ATOM 1105 N N . ARG A 1 72 ? 10.511 14.002 7.937 1.00 14.94 140 ARG A N 1
ATOM 1106 C CA . ARG A 1 72 ? 11.784 13.297 7.965 1.00 14.23 140 ARG A CA 1
ATOM 1107 C C . ARG A 1 72 ? 12.862 14.015 7.169 1.00 14.93 140 ARG A C 1
ATOM 1108 O O . ARG A 1 72 ? 14.055 13.846 7.455 1.00 16.13 140 ARG A O 1
ATOM 1129 N N . LYS A 1 73 ? 12.466 14.792 6.157 1.00 15.80 141 LYS A N 1
ATOM 1130 C CA . LYS A 1 73 ? 13.439 15.633 5.470 1.00 16.62 141 LYS A CA 1
ATOM 1131 C C . LYS A 1 73 ? 14.077 16.623 6.439 1.00 16.43 141 LYS A C 1
ATOM 1132 O O . LYS A 1 73 ? 15.301 16.785 6.464 1.00 16.65 141 LYS A O 1
ATOM 1151 N N . TRP A 1 74 ? 13.255 17.278 7.254 1.00 16.41 142 TRP A N 1
ATOM 1152 C CA . TRP A 1 74 ? 13.785 18.160 8.287 1.00 17.27 142 TRP A CA 1
ATOM 1153 C C . TRP A 1 74 ? 14.696 17.384 9.230 1.00 16.08 142 TRP A C 1
ATOM 1154 O O . TRP A 1 74 ? 15.825 17.785 9.511 1.00 16.84 142 TRP A O 1
ATOM 1175 N N . ALA A 1 75 ? 14.247 16.209 9.671 1.00 15.29 143 ALA A N 1
ATOM 1176 C CA . ALA A 1 75 ? 15.048 15.435 10.607 1.00 15.65 143 ALA A CA 1
ATOM 1177 C C . ALA A 1 75 ? 16.404 15.066 10.015 1.00 15.82 143 ALA A C 1
ATOM 1178 O O . ALA A 1 75 ? 17.433 15.106 10.704 1.00 16.93 143 ALA A O 1
ATOM 1185 N N A GLN A 1 76 ? 16.427 14.705 8.729 0.59 15.19 144 GLN A N 1
ATOM 1186 N N B GLN A 1 76 ? 16.435 14.701 8.734 0.41 15.31 144 GLN A N 1
ATOM 1187 C CA A GLN A 1 76 ? 17.681 14.314 8.094 0.59 16.63 144 GLN A CA 1
ATOM 1188 C CA B GLN A 1 76 ? 17.704 14.305 8.130 0.41 16.73 144 GLN A CA 1
ATOM 1189 C C A GLN A 1 76 ? 18.672 15.468 8.025 0.59 16.37 144 GLN A C 1
ATOM 1190 C C B GLN A 1 76 ? 18.677 15.468 7.999 0.41 16.62 144 GLN A C 1
ATOM 1191 O O A GLN A 1 76 ? 19.886 15.231 7.999 0.59 17.39 144 GLN A O 1
ATOM 1192 O O B GLN A 1 76 ? 19.887 15.232 7.920 0.41 17.53 144 GLN A O 1
ATOM 1219 N N . GLY A 1 77 ? 18.187 16.705 7.969 1.00 16.16 145 GLY A N 1
ATOM 1220 C CA . GLY A 1 77 ? 19.070 17.859 7.953 1.00 17.70 145 GLY A CA 1
ATOM 1221 C C . GLY A 1 77 ? 19.455 18.341 9.334 1.00 19.65 145 GLY A C 1
ATOM 1222 O O . GLY A 1 77 ? 20.489 18.999 9.494 1.00 24.06 145 GLY A O 1
ATOM 1226 N N . PHE A 1 78 ? 18.628 18.029 10.339 1.00 16.58 146 PHE A N 1
ATOM 1227 C CA . PHE A 1 78 ? 18.797 18.517 11.699 1.00 17.71 146 PHE A CA 1
ATOM 1228 C C . PHE A 1 78 ? 19.575 17.553 12.583 1.00 16.58 146 PHE A C 1
ATOM 1229 O O . PHE A 1 78 ? 20.437 17.967 13.360 1.00 18.86 146 PHE A O 1
ATOM 1246 N N . VAL A 1 79 ? 19.252 16.265 12.521 1.00 16.47 147 VAL A N 1
ATOM 1247 C CA . VAL A 1 79 ? 19.826 15.289 13.435 1.00 15.48 147 VAL A CA 1
ATOM 1248 C C . VAL A 1 79 ? 21.311 15.141 13.163 1.00 16.52 147 VAL A C 1
ATOM 1249 O O . VAL A 1 79 ? 21.722 14.765 12.059 1.00 17.65 147 VAL A O 1
ATOM 1262 N N . LYS A 1 80 ? 22.118 15.389 14.186 1.00 17.73 148 LYS A N 1
ATOM 1263 C CA . LYS A 1 80 ? 23.562 15.271 14.093 1.00 18.78 148 LYS A CA 1
ATOM 1264 C C . LYS A 1 80 ? 24.099 14.991 15.476 1.00 18.81 148 LYS A C 1
ATOM 1265 O O . LYS A 1 80 ? 23.425 15.271 16.474 1.00 19.45 148 LYS A O 1
ATOM 1284 N N . PRO A 1 81 ? 25.330 14.503 15.574 1.00 18.00 149 PRO A N 1
ATOM 1285 C CA . PRO A 1 81 ? 25.991 14.435 16.880 1.00 18.99 149 PRO A CA 1
ATOM 1286 C C . PRO A 1 81 ? 25.898 15.775 17.578 1.00 19.09 149 PRO A C 1
ATOM 1287 O O . PRO A 1 81 ? 26.092 16.839 16.967 1.00 19.62 149 PRO A O 1
ATOM 1298 N N . GLY A 1 82 ? 25.550 15.718 18.859 1.00 19.33 150 GLY A N 1
ATOM 1299 C CA . GLY A 1 82 ? 25.334 16.886 19.682 1.00 20.01 150 GLY A CA 1
ATOM 1300 C C . GLY A 1 82 ? 23.887 17.245 19.903 1.00 19.65 150 GLY A C 1
ATOM 1301 O O . GLY A 1 82 ? 23.603 18.044 20.796 1.00 21.86 150 GLY A O 1
ATOM 1305 N N . LYS A 1 83 ? 22.956 16.686 19.140 1.00 18.67 151 LYS A N 1
ATOM 1306 C CA . LYS A 1 83 ? 21.546 16.929 19.384 1.00 17.54 151 LYS A CA 1
ATOM 1307 C C . LYS A 1 83 ? 21.039 15.938 20.428 1.00 17.34 151 LYS A C 1
ATOM 1308 O O . LYS A 1 83 ? 21.463 14.784 20.475 1.00 17.79 151 LYS A O 1
ATOM 1327 N N . SER A 1 84 ? 20.112 16.404 21.255 1.00 17.88 152 SER A N 1
ATOM 1328 C CA . SER A 1 84 ? 19.530 15.540 22.264 1.00 16.42 152 SER A CA 1
ATOM 1329 C C . SER A 1 84 ? 18.390 14.723 21.682 1.00 17.87 152 SER A C 1
ATOM 1330 O O . SER A 1 84 ? 17.674 15.170 20.778 1.00 16.95 152 SER A O 1
ATOM 1338 N N . LEU A 1 85 ? 18.210 13.519 22.218 1.00 15.93 153 LEU A N 1
ATOM 1339 C CA . LEU A 1 85 ? 17.081 12.709 21.795 1.00 16.86 153 LEU A CA 1
ATOM 1340 C C . LEU A 1 85 ? 15.758 13.400 22.067 1.00 16.13 153 LEU A C 1
ATOM 1341 O O . LEU A 1 85 ? 14.829 13.315 21.257 1.00 17.04 153 LEU A O 1
ATOM 1357 N N . ILE A 1 86 ? 15.641 14.099 23.203 1.00 16.55 154 ILE A N 1
ATOM 1358 C CA . ILE A 1 86 ? 14.398 14.795 23.511 1.00 16.82 154 ILE A CA 1
ATOM 1359 C C . ILE A 1 86 ? 14.086 15.841 22.451 1.00 15.42 154 ILE A C 1
ATOM 1360 O O . ILE A 1 86 ? 12.938 15.987 22.031 1.00 16.55 154 ILE A O 1
ATOM 1376 N N . GLU A 1 87 ? 15.075 16.666 22.093 1.00 16.70 155 GLU A N 1
ATOM 1377 C CA . GLU A 1 87 ? 14.776 17.728 21.145 1.00 16.43 155 GLU A CA 1
ATOM 1378 C C . GLU A 1 87 ? 14.492 17.177 19.755 1.00 15.37 155 GLU A C 1
ATOM 1379 O O . GLU A 1 87 ? 13.693 17.754 19.018 1.00 16.21 155 GLU A O 1
ATOM 1391 N N . ILE A 1 88 ? 15.101 16.054 19.407 1.00 15.28 156 ILE A N 1
ATOM 1392 C CA . ILE A 1 88 ? 14.783 15.415 18.136 1.00 15.08 156 ILE A CA 1
ATOM 1393 C C . ILE A 1 88 ? 13.353 14.912 18.154 1.00 15.00 156 ILE A C 1
ATOM 1394 O O . ILE A 1 88 ? 12.574 15.160 17.225 1.00 15.27 156 ILE A O 1
ATOM 1410 N N . SER A 1 89 ? 12.983 14.197 19.226 1.00 15.51 157 SER A N 1
ATOM 1411 C CA . SER A 1 89 ? 11.643 13.627 19.279 1.00 15.26 157 SER A CA 1
ATOM 1412 C C . SER A 1 89 ? 10.605 14.731 19.303 1.00 14.72 157 SER A C 1
ATOM 1413 O O . SER A 1 89 ? 9.616 14.700 18.559 1.00 14.77 157 SER A O 1
ATOM 1421 N N . GLU A 1 90 ? 10.824 15.743 20.153 1.00 15.08 158 GLU A N 1
ATOM 1422 C CA . GLU A 1 90 ? 9.862 16.825 20.243 1.00 15.50 158 GLU A CA 1
ATOM 1423 C C . GLU A 1 90 ? 9.775 17.593 18.937 1.00 15.08 158 GLU A C 1
ATOM 1424 O O . GLU A 1 90 ? 8.694 18.031 18.536 1.00 15.74 158 GLU A O 1
ATOM 1436 N N . GLY A 1 91 ? 10.915 17.773 18.268 1.00 15.36 159 GLY A N 1
ATOM 1437 C CA . GLY A 1 91 ? 10.911 18.450 16.985 1.00 14.99 159 GLY A CA 1
ATOM 1438 C C . GLY A 1 91 ? 10.100 17.717 15.935 1.00 14.21 159 GLY A C 1
ATOM 1439 O O . GLY A 1 91 ? 9.346 18.325 15.167 1.00 15.05 159 GLY A O 1
ATOM 1443 N N . ILE A 1 92 ? 10.236 16.394 15.894 1.00 13.82 160 ILE A N 1
ATOM 1444 C CA . ILE A 1 92 ? 9.442 15.583 14.972 1.00 14.11 160 ILE A CA 1
ATOM 1445 C C . ILE A 1 92 ? 7.966 15.691 15.311 1.00 14.11 160 ILE A C 1
ATOM 1446 O O . ILE A 1 92 ? 7.115 15.947 14.440 1.00 14.60 160 ILE A O 1
ATOM 1462 N N . GLU A 1 93 ? 7.644 15.520 16.601 1.00 14.41 161 GLU A N 1
ATOM 1463 C CA . GLU A 1 93 ? 6.252 15.512 17.026 1.00 14.89 161 GLU A CA 1
ATOM 1464 C C . GLU A 1 93 ? 5.574 16.847 16.730 1.00 15.31 161 GLU A C 1
ATOM 1465 O O . GLU A 1 93 ? 4.457 16.902 16.202 1.00 15.33 161 GLU A O 1
ATOM 1477 N N . ASP A 1 94 ? 6.248 17.955 17.058 1.00 15.00 162 ASP A N 1
ATOM 1478 C CA . ASP A 1 94 ? 5.653 19.274 16.842 1.00 15.68 162 ASP A CA 1
ATOM 1479 C C . ASP A 1 94 ? 5.433 19.526 15.352 1.00 15.92 162 ASP A C 1
ATOM 1480 O O . ASP A 1 94 ? 4.451 20.158 14.947 1.00 15.80 162 ASP A O 1
ATOM 1489 N N . SER A 1 95 ? 6.349 19.028 14.521 1.00 15.06 163 SER A N 1
ATOM 1490 C CA . SER A 1 95 ? 6.220 19.206 13.081 1.00 15.21 163 SER A CA 1
ATOM 1491 C C . SER A 1 95 ? 5.043 18.416 12.526 1.00 14.47 163 SER A C 1
ATOM 1492 O O . SER A 1 95 ? 4.263 18.922 11.711 1.00 15.40 163 SER A O 1
ATOM 1500 N N . VAL A 1 96 ? 4.922 17.147 12.927 1.00 14.88 164 VAL A N 1
ATOM 1501 C CA . VAL A 1 96 ? 3.792 16.340 12.479 1.00 15.24 164 VAL A CA 1
ATOM 1502 C C . VAL A 1 96 ? 2.484 17.023 12.840 1.00 14.39 164 VAL A C 1
ATOM 1503 O O . VAL A 1 96 ? 1.580 17.157 12.011 1.00 15.26 164 VAL A O 1
ATOM 1516 N N . ARG A 1 97 ? 2.357 17.436 14.098 1.00 14.71 165 ARG A N 1
ATOM 1517 C CA . ARG A 1 97 ? 1.086 17.981 14.560 1.00 15.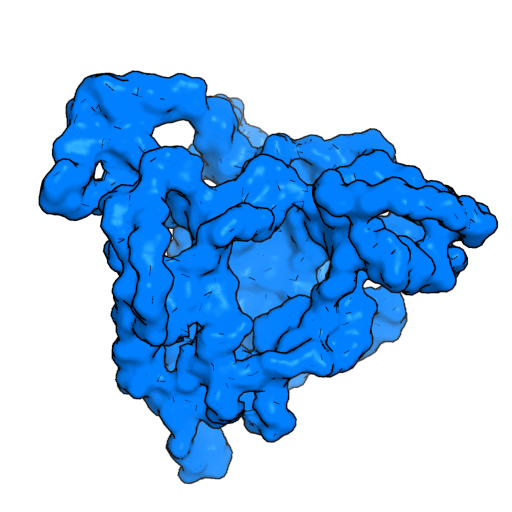74 165 ARG A CA 1
ATOM 1518 C C . ARG A 1 97 ? 0.767 19.293 13.856 1.00 15.35 165 ARG A C 1
ATOM 1519 O O . ARG A 1 97 ? -0.399 19.566 13.555 1.00 16.41 165 ARG A O 1
ATOM 1540 N N . ALA A 1 98 ? 1.786 20.117 13.603 1.00 15.65 166 ALA A N 1
ATOM 1541 C CA . ALA A 1 98 ? 1.553 21.356 12.871 1.00 16.24 166 ALA A CA 1
ATOM 1542 C C . ALA A 1 98 ? 1.116 21.091 11.436 1.00 15.85 166 ALA A C 1
ATOM 1543 O O . ALA A 1 98 ? 0.201 21.737 10.914 1.00 17.46 166 ALA A O 1
ATOM 1550 N N . LEU A 1 99 ? 1.738 20.121 10.781 1.00 14.57 167 LEU A N 1
ATOM 1551 C CA . LEU A 1 99 ? 1.429 19.904 9.375 1.00 15.10 167 LEU A CA 1
ATOM 1552 C C . LEU A 1 99 ? 0.032 19.337 9.180 1.00 16.18 167 LEU A C 1
ATOM 1553 O O . LEU A 1 99 ? -0.633 19.665 8.190 1.00 17.19 167 LEU A O 1
ATOM 1569 N N . VAL A 1 100 ? -0.415 18.458 10.088 1.00 15.36 168 VAL A N 1
ATOM 1570 C CA . VAL A 1 100 ? -1.758 17.923 9.948 1.00 16.18 168 VAL A CA 1
ATOM 1571 C C . VAL A 1 100 ? -2.824 18.852 10.523 1.00 18.62 168 VAL A C 1
ATOM 1572 O O . VAL A 1 100 ? -4.022 18.661 10.278 1.00 18.71 168 VAL A O 1
ATOM 1585 N N . GLY A 1 101 ? -2.413 19.844 11.311 1.00 16.34 169 GLY A N 1
ATOM 1586 C CA . GLY A 1 101 ? -3.337 20.809 11.874 1.00 17.99 169 GLY A CA 1
ATOM 1587 C C . GLY A 1 101 ? -4.068 20.367 13.116 1.00 19.26 169 GLY A C 1
ATOM 1588 O O . GLY A 1 101 ? -5.198 20.803 13.350 1.00 19.94 169 GLY A O 1
ATOM 1592 N N . HIS A 1 102 ? -3.457 19.508 13.925 1.00 17.12 170 HIS A N 1
ATOM 1593 C CA . HIS A 1 102 ? -4.119 18.948 15.099 1.00 18.99 170 HIS A CA 1
ATOM 1594 C C . HIS A 1 102 ? -3.143 18.953 16.263 1.00 18.92 170 HIS A C 1
ATOM 1595 O O . HIS A 1 102 ? -2.259 18.091 16.337 1.00 18.56 170 HIS A O 1
ATOM 1609 N N . PRO A 1 103 ? -3.261 19.918 17.183 1.00 18.83 171 PRO A N 1
ATOM 1610 C CA . PRO A 1 103 ? -2.336 19.950 18.326 1.00 19.97 171 PRO A CA 1
ATOM 1611 C C . PRO A 1 103 ? -2.424 18.734 19.225 1.00 20.64 171 PRO A C 1
ATOM 1612 O O . PRO A 1 103 ? -1.470 18.456 19.961 1.00 23.97 171 PRO A O 1
ATOM 1623 N N . GLY A 1 104 ? -3.526 17.993 19.194 1.00 19.67 172 GLY A N 1
ATOM 1624 C CA . GLY A 1 104 ? -3.622 16.785 19.989 1.00 18.98 172 GLY A CA 1
ATOM 1625 C C . GLY A 1 104 ? -3.654 17.023 21.481 1.00 19.48 172 GLY A C 1
ATOM 1626 O O . GLY A 1 104 ? -3.119 16.204 22.253 1.00 19.55 172 GLY A O 1
ATOM 1630 N N . LEU A 1 105 ? -4.282 18.105 21.924 1.00 19.46 173 LEU A N 1
ATOM 1631 C CA . LEU A 1 105 ? -4.460 18.380 23.350 1.00 18.34 173 LEU A CA 1
ATOM 1632 C C . LEU A 1 105 ? -5.898 18.214 23.804 1.00 19.96 173 LEU A C 1
ATOM 1633 O O . LEU A 1 105 ? -6.151 17.687 24.889 1.00 21.31 173 LEU A O 1
ATOM 1649 N N . GLU A 1 106 ? -6.858 18.629 23.002 1.00 18.84 174 GLU A N 1
ATOM 1650 C CA . GLU A 1 106 ? -8.260 18.388 23.291 1.00 18.32 174 GLU A CA 1
ATOM 1651 C C . GLU A 1 106 ? -8.582 16.924 23.041 1.00 18.58 174 GLU A C 1
ATOM 1652 O O . GLU A 1 106 ? -8.091 16.326 22.082 1.00 18.81 174 GLU A O 1
ATOM 1664 N N . GLU A 1 107 ? -9.453 16.353 23.861 1.00 18.13 175 GLU A N 1
ATOM 1665 C CA . GLU A 1 107 ? -9.859 14.969 23.661 1.00 18.46 175 GLU A CA 1
ATOM 1666 C C . GLU A 1 107 ? -10.356 14.778 22.238 1.00 18.22 175 GLU A C 1
ATOM 1667 O O . GLU A 1 107 ? -11.095 15.607 21.707 1.00 20.14 175 GLU A O 1
ATOM 1679 N N . GLY A 1 108 ? -9.938 13.694 21.604 1.00 17.27 176 GLY A N 1
ATOM 1680 C CA . GLY A 1 108 ? -10.346 13.395 20.266 1.00 17.95 176 GLY A CA 1
ATOM 1681 C C . GLY A 1 108 ? -9.497 14.014 19.174 1.00 17.55 176 GLY A C 1
ATOM 1682 O O . GLY A 1 108 ? -9.564 13.566 18.024 1.00 19.26 176 GLY A O 1
ATOM 1686 N N . ASP A 1 109 ? -8.709 15.041 19.482 1.00 16.82 177 ASP A N 1
ATOM 1687 C CA . ASP A 1 109 ? -8.016 15.740 18.404 1.00 16.68 177 ASP A CA 1
ATOM 1688 C C . ASP A 1 109 ? -6.863 14.920 17.831 1.00 16.86 177 ASP A C 1
ATOM 1689 O O . ASP A 1 109 ? -6.686 14.875 16.607 1.00 17.43 177 ASP A O 1
ATOM 1698 N N . ALA A 1 110 ? -6.079 14.259 18.692 1.00 16.96 178 ALA A N 1
ATOM 1699 C CA . ALA A 1 110 ? -4.995 13.393 18.227 1.00 16.65 178 ALA A CA 1
ATOM 1700 C C . ALA A 1 110 ? -5.501 12.196 17.432 1.00 18.24 178 ALA A C 1
ATOM 1701 O O . ALA A 1 110 ? -4.745 11.628 16.638 1.00 18.80 178 ALA A O 1
ATOM 1708 N N . LEU A 1 111 ? -6.749 11.810 17.622 1.00 16.55 179 LEU A N 1
ATOM 1709 C CA . LEU A 1 111 ? -7.347 10.714 16.884 1.00 17.08 179 LEU A CA 1
ATOM 1710 C C . LEU A 1 111 ? -7.830 11.148 15.507 1.00 17.27 179 LEU A C 1
ATOM 1711 O O . LEU A 1 111 ? -8.122 10.284 14.663 1.00 16.98 179 LEU A O 1
ATOM 1727 N N . LYS A 1 112 ? -7.888 12.455 15.238 1.00 17.01 180 LYS A N 1
ATOM 1728 C CA . LYS A 1 112 ? -8.216 12.918 13.892 1.00 16.50 180 LYS A CA 1
ATOM 1729 C C . LYS A 1 112 ? -7.011 12.766 12.981 1.00 16.60 180 LYS A C 1
ATOM 1730 O O . LYS A 1 112 ? -7.138 12.280 11.850 1.00 17.05 180 LYS A O 1
ATOM 1749 N N . ALA A 1 113 ? -5.840 13.172 13.450 1.00 15.51 181 ALA A N 1
ATOM 1750 C CA . ALA A 1 113 ? -4.615 13.059 12.688 1.00 16.33 181 ALA A CA 1
ATOM 1751 C C . ALA A 1 113 ? -3.473 13.423 13.615 1.00 15.43 181 ALA A C 1
ATOM 1752 O O . ALA A 1 113 ? -3.652 14.194 14.571 1.00 16.36 181 ALA A O 1
ATOM 1759 N N . GLY A 1 114 ? -2.278 12.932 13.285 1.00 14.66 182 GLY A N 1
ATOM 1760 C CA . GLY A 1 114 ? -1.107 13.260 14.070 1.00 16.76 182 GLY A CA 1
ATOM 1761 C C . GLY A 1 114 ? -0.155 12.125 14.208 1.00 15.16 182 GLY A C 1
ATOM 1762 O O . GLY A 1 114 ? 0.044 11.353 13.260 1.00 15.04 182 GLY A O 1
ATOM 1766 N N . MET A 1 115 ? 0.463 11.973 15.361 1.00 13.87 183 MET A N 1
ATOM 1767 C CA . MET A 1 115 ? 1.404 10.886 15.568 1.00 14.35 183 MET A CA 1
ATOM 1768 C C . MET A 1 115 ? 0.677 9.548 15.510 1.00 15.57 183 MET A C 1
ATOM 1769 O O . MET A 1 115 ? -0.366 9.367 16.137 1.00 16.66 183 MET A O 1
ATOM 1783 N N . GLY A 1 116 ? 1.238 8.608 14.750 1.00 14.85 184 GLY A N 1
ATOM 1784 C CA . GLY A 1 116 ? 0.655 7.277 14.663 1.00 15.22 184 GLY A CA 1
ATOM 1785 C C . GLY A 1 116 ? 1.102 6.378 15.789 1.00 14.14 184 GLY A C 1
ATOM 1786 O O . GLY A 1 116 ? 0.423 5.402 16.112 1.00 16.38 184 GLY A O 1
ATOM 1790 N N . PHE A 1 117 ? 2.270 6.654 16.360 1.00 14.51 185 PHE A N 1
ATOM 1791 C CA . PHE A 1 117 ? 2.901 5.890 17.432 1.00 14.89 185 PHE A CA 1
ATOM 1792 C C . PHE A 1 117 ? 4.111 6.710 17.867 1.00 15.38 185 PHE A C 1
ATOM 1793 O O . PHE A 1 117 ? 4.412 7.752 17.242 1.00 15.09 185 PHE A O 1
ATOM 1810 N N . PRO A 1 118 ? 4.784 6.353 18.953 1.00 15.00 186 PRO A N 1
ATOM 1811 C CA . PRO A 1 118 ? 5.910 7.166 19.421 1.00 14.22 186 PRO A CA 1
ATOM 1812 C C . PRO A 1 118 ? 7.063 7.147 18.433 1.00 15.29 186 PRO A C 1
ATOM 1813 O O . PRO A 1 118 ? 7.251 6.205 17.664 1.00 14.99 186 PRO A O 1
ATOM 1824 N N . VAL A 1 119 ? 7.884 8.191 18.500 1.00 15.49 187 VAL A N 1
ATOM 1825 C CA . VAL A 1 119 ? 9.071 8.253 17.654 1.00 15.15 187 VAL A CA 1
ATOM 1826 C C . VAL A 1 119 ? 10.104 7.275 18.186 1.00 16.12 187 VAL A C 1
ATOM 1827 O O . VAL A 1 119 ? 10.557 7.391 19.334 1.00 17.16 187 VAL A O 1
ATOM 1840 N N . GLY A 1 120 ? 10.486 6.297 17.372 1.00 16.06 188 GLY A N 1
ATOM 1841 C CA . GLY A 1 120 ? 11.595 5.437 17.730 1.00 15.45 188 GLY A CA 1
ATOM 1842 C C . GLY A 1 120 ? 12.901 6.156 17.468 1.00 16.07 188 GLY A C 1
ATOM 1843 O O . GLY A 1 120 ? 13.134 6.673 16.371 1.00 15.51 188 GLY A O 1
ATOM 1847 N N . LEU A 1 121 ? 13.753 6.216 18.496 1.00 16.05 189 LEU A N 1
ATOM 1848 C CA . LEU A 1 121 ? 15.082 6.811 18.418 1.00 14.41 189 LEU A CA 1
ATOM 1849 C C . LEU A 1 121 ? 16.026 5.821 19.083 1.00 15.28 189 LEU A C 1
ATOM 1850 O O . LEU A 1 121 ? 16.326 5.955 20.278 1.00 17.30 189 LEU A O 1
ATOM 1866 N N . SER A 1 122 ? 16.464 4.824 18.335 1.00 16.01 190 SER A N 1
ATOM 1867 C CA . SER A 1 122 ? 17.113 3.651 18.896 1.00 15.88 190 SER A CA 1
ATOM 1868 C C . SER A 1 122 ? 18.550 3.598 18.415 1.00 16.80 190 SER A C 1
ATOM 1869 O O . SER A 1 122 ? 18.791 3.593 17.202 1.00 17.91 190 SER A O 1
ATOM 1877 N N . ILE A 1 123 ? 19.502 3.552 19.349 1.00 16.10 191 ILE A N 1
ATOM 1878 C CA . ILE A 1 123 ? 20.920 3.716 19.057 1.00 16.96 191 ILE A CA 1
ATOM 1879 C C . ILE A 1 123 ? 21.707 2.419 19.206 1.00 17.66 191 ILE A C 1
ATOM 1880 O O . ILE A 1 123 ? 21.542 1.682 20.184 1.00 17.82 191 ILE A O 1
ATOM 1896 N N . ASN A 1 124 ? 22.589 2.161 18.228 1.00 18.84 192 ASN A N 1
ATOM 1897 C CA . ASN A 1 124 ? 23.617 1.122 18.257 1.00 18.53 192 ASN A CA 1
ATOM 1898 C C . ASN A 1 124 ? 23.018 -0.265 18.427 1.00 18.25 192 ASN A C 1
ATOM 1899 O O . ASN A 1 124 ? 22.349 -0.761 17.518 1.00 18.09 192 ASN A O 1
ATOM 1910 N N . HIS A 1 125 ? 23.282 -0.926 19.556 1.00 19.25 193 HIS A N 1
ATOM 1911 C CA . HIS A 1 125 ? 22.741 -2.264 19.747 1.00 18.28 193 HIS A CA 1
ATOM 1912 C C . HIS A 1 125 ? 21.244 -2.266 20.019 1.00 16.18 193 HIS A C 1
ATOM 1913 O O . HIS A 1 125 ? 20.624 -3.331 19.956 1.00 19.21 193 HIS A O 1
ATOM 1927 N N . CYS A 1 126 ? 20.640 -1.121 20.324 1.00 17.79 194 CYS A N 1
ATOM 1928 C CA . CYS A 1 126 ? 19.189 -1.033 20.429 1.00 17.03 194 CYS A CA 1
ATOM 1929 C C . CYS A 1 126 ? 18.596 -0.869 19.027 1.00 17.11 194 CYS A C 1
ATOM 1930 O O . CYS A 1 126 ? 18.897 0.106 18.322 1.00 18.45 194 CYS A O 1
ATOM 1938 N N . ALA A 1 127 ? 17.734 -1.794 18.637 1.00 16.24 195 ALA A N 1
ATOM 1939 C CA . ALA A 1 127 ? 17.169 -1.799 17.303 1.00 16.87 195 ALA A CA 1
ATOM 1940 C C . ALA A 1 127 ? 15.861 -1.033 17.201 1.00 17.45 195 ALA A C 1
ATOM 1941 O O . ALA A 1 127 ? 15.535 -0.534 16.114 1.00 18.04 195 ALA A O 1
ATOM 1948 N N . ALA A 1 128 ? 15.082 -0.968 18.283 1.00 15.02 196 ALA A N 1
ATOM 1949 C CA . ALA A 1 128 ? 13.724 -0.462 18.180 1.00 16.14 196 ALA A CA 1
ATOM 1950 C C . ALA A 1 128 ? 13.170 -0.169 19.565 1.00 15.98 196 ALA A C 1
ATOM 1951 O O . ALA A 1 128 ? 13.635 -0.719 20.580 1.00 17.15 196 ALA A O 1
ATOM 1958 N N . HIS A 1 129 ? 12.125 0.657 19.583 1.00 16.30 197 HIS A N 1
ATOM 1959 C CA . HIS A 1 129 ? 11.240 0.880 20.722 1.00 16.32 197 HIS A CA 1
ATOM 1960 C C . HIS A 1 129 ? 11.886 1.648 21.858 1.00 16.61 197 HIS A C 1
ATOM 1961 O O . HIS A 1 129 ? 11.414 1.572 23.009 1.00 17.97 197 HIS A O 1
ATOM 1975 N N . TYR A 1 130 ? 12.920 2.432 21.580 1.00 16.04 198 TYR A N 1
ATOM 1976 C CA . TYR A 1 130 ? 13.412 3.422 22.530 1.00 15.47 198 TYR A CA 1
ATOM 1977 C C . TYR A 1 130 ? 12.833 4.789 22.197 1.00 16.30 198 TYR A C 1
ATOM 1978 O O . TYR A 1 130 ? 12.859 5.203 21.035 1.00 16.55 198 TYR A O 1
ATOM 1996 N N . ASN A 1 131 ? 12.342 5.499 23.209 1.00 14.76 199 ASN A N 1
ATOM 1997 C CA . ASN A 1 131 ? 11.964 6.907 23.100 1.00 15.25 199 ASN A CA 1
ATOM 1998 C C . ASN A 1 131 ? 12.319 7.548 24.439 1.00 16.38 199 ASN A C 1
ATOM 1999 O O . ASN A 1 131 ? 12.075 6.946 25.498 1.00 17.00 199 ASN A O 1
ATOM 2010 N N . PRO A 1 132 ? 12.939 8.718 24.441 1.00 15.58 200 PRO A N 1
ATOM 2011 C CA . PRO A 1 132 ? 13.317 9.332 25.711 1.00 16.23 200 PRO A CA 1
ATOM 2012 C C . PRO A 1 132 ? 12.078 9.681 26.519 1.00 16.52 200 PRO A C 1
ATOM 2013 O O . PRO A 1 132 ? 11.123 10.257 26.009 1.00 17.88 200 PRO A O 1
ATOM 2024 N N . ASN A 1 133 ? 12.105 9.339 27.814 1.00 17.15 201 ASN A N 1
ATOM 2025 C CA . ASN A 1 133 ? 11.089 9.835 28.730 1.00 17.53 201 ASN A CA 1
ATOM 2026 C C . ASN A 1 133 ? 11.512 11.210 29.258 1.00 18.17 201 ASN A C 1
ATOM 2027 O O . ASN A 1 133 ? 12.618 11.698 29.011 1.00 19.43 201 ASN A O 1
ATOM 2038 N N A SER A 1 134 ? 10.618 11.821 30.035 0.49 20.13 202 SER A N 1
ATOM 2039 N N B SER A 1 134 ? 10.602 11.862 29.968 0.51 20.05 202 SER A N 1
ATOM 2040 C CA A SER A 1 134 ? 10.883 13.146 30.585 0.49 20.84 202 SER A CA 1
ATOM 2041 C CA B SER A 1 134 ? 10.888 13.216 30.430 0.51 20.32 202 SER A CA 1
ATOM 2042 C C A SER A 1 134 ? 12.220 13.191 31.312 0.49 20.46 202 SER A C 1
ATOM 2043 C C B SER A 1 134 ? 12.144 13.240 31.301 0.51 20.64 202 SER A C 1
ATOM 2044 O O A SER A 1 134 ? 12.609 12.245 31.998 0.49 21.53 202 SER A O 1
ATOM 2045 O O B SER A 1 134 ? 12.414 12.313 32.062 0.51 21.54 202 SER A O 1
ATOM 2060 N N . GLY A 1 135 ? 12.940 14.297 31.135 1.00 22.71 203 GLY A N 1
ATOM 2061 C CA . GLY A 1 135 ? 14.189 14.478 31.838 1.00 27.04 203 GLY A CA 1
ATOM 2062 C C . GLY A 1 135 ? 15.364 13.763 31.214 1.00 30.41 203 GLY A C 1
ATOM 2063 O O . GLY A 1 135 ? 16.475 13.826 31.753 1.00 32.15 203 GLY A O 1
ATOM 2067 N N . ASN A 1 136 ? 15.159 13.069 30.103 1.00 22.55 204 ASN A N 1
ATOM 2068 C CA . ASN A 1 136 ? 16.244 12.364 29.455 1.00 21.64 204 ASN A CA 1
ATOM 2069 C C . ASN A 1 136 ? 17.262 13.378 28.952 1.00 19.97 204 ASN A C 1
ATOM 2070 O O . ASN A 1 136 ? 16.897 14.413 28.408 1.00 24.45 204 ASN A O 1
ATOM 2081 N N . LYS A 1 137 ? 18.545 13.072 29.137 1.00 21.39 205 LYS A N 1
ATOM 2082 C CA . LYS A 1 137 ? 19.605 14.007 28.777 1.00 22.15 205 LYS A CA 1
ATOM 2083 C C . LYS A 1 137 ? 20.536 13.454 27.708 1.00 20.70 205 LYS A C 1
ATOM 2084 O O . LYS A 1 137 ? 21.556 14.086 27.404 1.00 22.92 205 LYS A O 1
ATOM 2103 N N . ILE A 1 138 ? 20.195 12.308 27.119 1.00 19.57 206 ILE A N 1
ATOM 2104 C CA . ILE A 1 138 ? 21.083 11.647 26.167 1.00 20.07 206 ILE A CA 1
ATOM 2105 C C . ILE A 1 138 ? 21.246 12.508 24.922 1.00 19.94 206 ILE A C 1
ATOM 2106 O O . ILE A 1 138 ? 20.261 12.985 24.345 1.00 18.57 206 ILE A O 1
ATOM 2122 N N . VAL A 1 139 ? 22.492 12.674 24.501 1.00 20.06 207 VAL A N 1
ATOM 2123 C CA . VAL A 1 139 ? 22.876 13.393 23.298 1.00 19.47 207 VAL A CA 1
ATOM 2124 C C . VAL A 1 139 ? 23.540 12.424 22.331 1.00 21.24 207 VAL A C 1
ATOM 2125 O O . VAL A 1 139 ? 24.295 11.538 22.741 1.00 20.16 207 VAL A O 1
ATOM 2138 N N . LEU A 1 140 ? 23.259 12.591 21.037 1.00 18.77 208 LEU A N 1
ATOM 2139 C CA . LEU A 1 140 ? 23.866 11.747 20.022 1.00 18.43 208 LEU A CA 1
ATOM 2140 C C . LEU A 1 140 ? 25.366 11.975 19.949 1.00 17.01 208 LEU A C 1
ATOM 2141 O O . LEU A 1 140 ? 25.830 13.120 19.992 1.00 19.52 208 LEU A O 1
ATOM 2157 N N . GLN A 1 141 ? 26.113 10.894 19.772 1.00 18.16 209 GLN A N 1
ATOM 2158 C CA . GLN A 1 141 ? 27.558 10.935 19.638 1.00 19.61 209 GLN A CA 1
ATOM 2159 C C . GLN A 1 141 ? 27.977 10.648 18.197 1.00 19.16 209 GLN A C 1
ATOM 2160 O O . GLN A 1 141 ? 27.231 10.070 17.404 1.00 20.12 209 GLN A O 1
ATOM 2174 N N . GLN A 1 142 ? 29.237 10.987 17.903 1.00 20.63 210 GLN A N 1
ATOM 2175 C CA . GLN A 1 142 ? 29.766 10.865 16.549 1.00 22.08 210 GLN A CA 1
ATOM 2176 C C . GLN A 1 142 ? 29.676 9.437 16.034 1.00 22.77 210 GLN A C 1
ATOM 2177 O O . GLN A 1 142 ? 29.403 9.214 14.848 1.00 23.06 210 GLN A O 1
ATOM 2191 N N . ASP A 1 143 ? 29.922 8.448 16.892 1.00 21.19 211 ASP A N 1
ATOM 2192 C CA . ASP A 1 143 ? 29.957 7.050 16.495 1.00 20.60 211 ASP A CA 1
ATOM 2193 C C . ASP A 1 143 ? 28.640 6.318 16.731 1.00 16.27 211 ASP A C 1
ATOM 2194 O O . ASP A 1 143 ? 28.633 5.086 16.822 1.00 20.09 211 ASP A O 1
ATOM 2203 N N . ASP A 1 144 ? 27.531 7.035 16.812 1.00 18.44 212 ASP A N 1
ATOM 2204 C CA . ASP A 1 144 ? 26.234 6.414 16.991 1.00 17.88 212 ASP A CA 1
ATOM 2205 C C . ASP A 1 144 ? 25.561 6.093 15.660 1.00 17.12 212 ASP A C 1
ATOM 2206 O O . ASP A 1 144 ? 25.716 6.811 14.663 1.00 18.52 212 ASP A O 1
ATOM 2215 N N . VAL A 1 145 ? 24.768 5.037 15.680 1.00 17.33 213 VAL A N 1
ATOM 2216 C CA . VAL A 1 145 ? 23.936 4.596 14.581 1.00 17.19 213 VAL A CA 1
ATOM 2217 C C . VAL A 1 145 ? 22.515 4.655 15.115 1.00 17.67 213 VAL A C 1
ATOM 2218 O O . VAL A 1 145 ? 22.143 3.834 15.978 1.00 18.76 213 VAL A O 1
ATOM 2231 N N . ILE A 1 146 ? 21.704 5.566 14.601 1.00 16.68 214 ILE A N 1
ATOM 2232 C CA . ILE A 1 146 ? 20.373 5.803 15.145 1.00 16.75 214 ILE A CA 1
ATOM 2233 C C . ILE A 1 146 ? 19.308 5.435 14.126 1.00 15.18 214 ILE A C 1
ATOM 2234 O O . ILE A 1 146 ? 19.380 5.827 12.951 1.00 16.08 214 ILE A O 1
ATOM 2250 N N . LYS A 1 147 ? 18.316 4.689 14.585 1.00 15.15 215 LYS A N 1
ATOM 2251 C CA . LYS A 1 147 ? 17.152 4.310 13.807 1.00 14.80 215 LYS A CA 1
ATOM 2252 C C . LYS A 1 147 ? 16.029 5.245 14.206 1.00 15.52 215 LYS A C 1
ATOM 2253 O O . LYS A 1 147 ? 15.714 5.373 15.401 1.00 16.40 215 LYS A O 1
ATOM 2272 N N . ILE A 1 148 ? 15.467 5.925 13.227 1.00 15.75 216 ILE A N 1
ATOM 2273 C CA . ILE A 1 148 ? 14.423 6.910 13.433 1.00 14.75 216 ILE A CA 1
ATOM 2274 C C . ILE A 1 148 ? 13.166 6.347 12.801 1.00 14.95 216 ILE A C 1
ATOM 2275 O O . ILE A 1 148 ? 13.103 6.181 11.579 1.00 15.64 216 ILE A O 1
ATOM 2291 N N . ASP A 1 149 ? 12.184 5.977 13.615 1.00 15.43 217 ASP A N 1
ATOM 2292 C CA . ASP A 1 149 ? 10.971 5.297 13.172 1.00 14.49 217 ASP A CA 1
ATOM 2293 C C . ASP A 1 149 ? 9.809 6.222 13.472 1.00 14.92 217 ASP A C 1
ATOM 2294 O O . ASP A 1 149 ? 9.481 6.456 14.639 1.00 15.68 217 ASP A O 1
ATOM 2303 N N . ILE A 1 150 ? 9.242 6.788 12.420 1.00 14.56 218 ILE A N 1
ATOM 2304 C CA . ILE A 1 150 ? 8.217 7.804 12.522 1.00 13.99 218 ILE A CA 1
ATOM 2305 C C . ILE A 1 150 ? 6.910 7.266 11.978 1.00 14.21 218 ILE A C 1
ATOM 2306 O O . ILE A 1 150 ? 6.881 6.701 10.875 1.00 14.77 218 ILE A O 1
ATOM 2322 N N . GLY A 1 151 ? 5.841 7.440 12.744 1.00 15.38 219 GLY A N 1
ATOM 2323 C CA . GLY A 1 151 ? 4.504 7.100 12.323 1.00 14.21 219 GLY A CA 1
ATOM 2324 C C . GLY A 1 151 ? 3.602 8.316 12.263 1.00 14.69 219 GLY A C 1
ATOM 2325 O O . GLY A 1 151 ? 3.564 9.099 13.220 1.00 15.84 219 GLY A O 1
ATOM 2329 N N . VAL A 1 152 ? 2.912 8.514 11.147 1.00 13.78 220 VAL A N 1
ATOM 2330 C CA . VAL A 1 152 ? 1.945 9.590 10.966 1.00 15.10 220 VAL A CA 1
ATOM 2331 C C . VAL A 1 152 ? 0.620 8.967 10.567 1.00 14.89 220 VAL A C 1
ATOM 2332 O O . VAL A 1 152 ? 0.597 8.077 9.712 1.00 14.57 220 VAL A O 1
ATOM 2345 N N . HIS A 1 153 ? -0.478 9.430 11.141 1.00 13.94 221 HIS A N 1
ATOM 2346 C CA . HIS A 1 153 ? -1.792 8.973 10.723 1.00 14.31 221 HIS A CA 1
ATOM 2347 C C . HIS A 1 153 ? -2.704 10.139 10.372 1.00 14.71 221 HIS A C 1
ATOM 2348 O O . HIS A 1 153 ? -2.580 11.251 10.905 1.00 15.00 221 HIS A O 1
ATOM 2362 N N . VAL A 1 154 ? -3.587 9.905 9.413 1.00 14.85 222 VAL A N 1
ATOM 2363 C CA . VAL A 1 154 ? -4.718 10.769 9.119 1.00 15.06 222 VAL A CA 1
ATOM 2364 C C . VAL A 1 154 ? -5.965 9.893 9.128 1.00 16.84 222 VAL A C 1
ATOM 2365 O O . VAL A 1 154 ? -6.047 8.922 8.372 1.00 16.58 222 VAL A O 1
ATOM 2378 N N . ASN A 1 155 ? -6.915 10.203 10.000 1.00 16.81 223 ASN A N 1
ATOM 2379 C CA . ASN A 1 155 ? -8.165 9.455 10.127 1.00 17.39 223 ASN A CA 1
ATOM 2380 C C . ASN A 1 155 ? -7.921 7.973 10.364 1.00 17.75 223 ASN A C 1
ATOM 2381 O O . ASN A 1 155 ? -8.709 7.114 9.933 1.00 19.28 223 ASN A O 1
ATOM 2392 N N . GLY A 1 156 ? -6.821 7.655 11.042 1.00 16.68 224 GLY A N 1
ATOM 2393 C CA . GLY A 1 156 ? -6.514 6.272 11.369 1.00 16.24 224 GLY A CA 1
ATOM 2394 C C . GLY A 1 156 ? -5.751 5.514 10.305 1.00 16.56 224 GLY A C 1
ATOM 2395 O O . GLY A 1 156 ? -5.468 4.313 10.496 1.00 17.00 224 GLY A O 1
ATOM 2399 N N . ARG A 1 157 ? -5.443 6.150 9.181 1.00 16.75 225 ARG A N 1
ATOM 2400 C CA . ARG A 1 157 ? -4.594 5.576 8.143 1.00 16.18 225 ARG A CA 1
ATOM 2401 C C . ARG A 1 157 ? -3.156 5.863 8.548 1.00 14.60 225 ARG A C 1
ATOM 2402 O O . ARG A 1 157 ? -2.733 7.032 8.526 1.00 15.48 225 ARG A O 1
ATOM 2423 N N . ILE A 1 158 ? -2.420 4.840 8.961 1.00 15.77 226 ILE A N 1
ATOM 2424 C CA . ILE A 1 158 ? -1.119 4.987 9.575 1.00 15.24 226 ILE A CA 1
ATOM 2425 C C . ILE A 1 158 ? -0.008 4.669 8.592 1.00 15.12 226 ILE A C 1
ATOM 2426 O O . ILE A 1 158 ? 0.086 3.550 8.081 1.00 15.81 226 ILE A O 1
ATOM 2442 N N . VAL A 1 159 ? 0.877 5.622 8.365 1.00 14.13 227 VAL A N 1
ATOM 2443 C CA . VAL A 1 159 ? 2.114 5.422 7.625 1.00 13.85 227 VAL A CA 1
ATOM 2444 C C . VAL A 1 159 ? 3.236 5.171 8.600 1.00 15.20 227 VAL A C 1
ATOM 2445 O O . VAL A 1 159 ? 3.487 5.999 9.487 1.00 16.70 227 VAL A O 1
ATOM 2458 N N . ASP A 1 160 ? 3.860 4.012 8.478 1.00 15.13 228 ASP A N 1
ATOM 2459 C CA . ASP A 1 160 ? 5.005 3.601 9.261 1.00 15.94 228 ASP A CA 1
ATOM 2460 C C . ASP A 1 160 ? 6.207 3.541 8.344 1.00 15.27 228 ASP A C 1
ATOM 2461 O O . ASP A 1 160 ? 6.250 2.710 7.425 1.00 16.42 228 ASP A O 1
ATOM 2470 N N . SER A 1 161 ? 7.175 4.421 8.549 1.00 15.26 229 SER A N 1
ATOM 2471 C CA . SER A 1 161 ? 8.387 4.371 7.743 1.00 17.48 229 SER A CA 1
ATOM 2472 C C . SER A 1 161 ? 9.557 4.828 8.589 1.00 14.46 229 SER A C 1
ATOM 2473 O O . SER A 1 161 ? 9.399 5.660 9.484 1.00 15.09 229 SER A O 1
ATOM 2481 N N . ALA A 1 162 ? 10.723 4.249 8.320 1.00 14.50 230 ALA A N 1
ATOM 2482 C CA . ALA A 1 162 ? 11.860 4.365 9.209 1.00 14.66 230 ALA A CA 1
ATOM 2483 C C . ALA A 1 162 ? 13.141 4.306 8.402 1.00 14.69 230 ALA A C 1
ATOM 2484 O O . ALA A 1 162 ? 13.195 3.673 7.348 1.00 14.43 230 ALA A O 1
ATOM 2491 N N . PHE A 1 163 ? 14.183 4.942 8.921 1.00 14.58 231 PHE A N 1
ATOM 2492 C CA . PHE A 1 163 ? 15.488 4.964 8.285 1.00 14.85 231 PHE A CA 1
ATOM 2493 C C . PHE A 1 163 ? 16.546 5.053 9.366 1.00 14.36 231 PHE A C 1
ATOM 2494 O O . PHE A 1 163 ? 16.242 5.289 10.542 1.00 15.69 231 PHE A O 1
ATOM 2511 N N . THR A 1 164 ? 17.792 4.857 8.979 1.00 15.20 232 THR A N 1
ATOM 2512 C CA . THR A 1 164 ? 18.924 4.906 9.891 1.00 15.32 232 THR A CA 1
ATOM 2513 C C . THR A 1 164 ? 19.891 5.989 9.463 1.00 15.62 232 THR A C 1
ATOM 2514 O O . THR A 1 164 ? 20.061 6.227 8.260 1.00 16.87 232 THR A O 1
ATOM 2525 N N . MET A 1 165 ? 20.498 6.646 10.443 1.00 16.05 233 MET A N 1
ATOM 2526 C CA . MET A 1 165 ? 21.529 7.641 10.223 1.00 15.48 233 MET A CA 1
ATOM 2527 C C . MET A 1 165 ? 22.795 7.245 10.964 1.00 17.02 233 MET A C 1
ATOM 2528 O O . MET A 1 165 ? 22.736 6.630 12.030 1.00 16.96 233 MET A O 1
ATOM 2542 N N . ALA A 1 166 ? 23.940 7.639 10.416 1.00 17.57 234 ALA A N 1
ATOM 2543 C CA . ALA A 1 166 ? 25.233 7.458 11.047 1.00 18.70 234 ALA A CA 1
ATOM 2544 C C . ALA A 1 166 ? 26.160 8.538 10.509 1.00 18.80 234 ALA A C 1
ATOM 2545 O O . ALA A 1 166 ? 25.887 9.156 9.471 1.00 20.64 234 ALA A O 1
ATOM 2552 N N . TRP A 1 167 ? 27.267 8.751 11.210 1.00 18.57 235 TRP A N 1
ATOM 2553 C CA . TRP A 1 167 ? 28.215 9.816 10.889 1.00 17.97 235 TRP A CA 1
ATOM 2554 C C . TRP A 1 167 ? 29.638 9.317 10.742 1.00 23.39 235 TRP A C 1
ATOM 2555 O O . TRP A 1 167 ? 30.487 10.067 10.247 1.00 33.14 235 TRP A O 1
ATOM 2576 N N . ASN A 1 168 ? 29.917 8.090 11.126 1.00 21.32 236 ASN A N 1
ATOM 2577 C CA . ASN A 1 168 ? 31.209 7.447 10.940 1.00 22.26 236 ASN A CA 1
ATOM 2578 C C . ASN A 1 168 ? 31.063 6.509 9.754 1.00 23.12 236 ASN A C 1
ATOM 2579 O O . ASN A 1 168 ? 30.216 5.611 9.771 1.00 21.32 236 ASN A O 1
ATOM 2590 N N . ASP A 1 169 ? 31.862 6.751 8.709 1.00 23.93 237 ASP A N 1
ATOM 2591 C CA . ASP A 1 169 ? 31.701 6.019 7.459 1.00 26.67 237 ASP A CA 1
ATOM 2592 C C . ASP A 1 169 ? 31.872 4.513 7.614 1.00 24.32 237 ASP A C 1
ATOM 2593 O O . ASP A 1 169 ? 31.450 3.757 6.726 1.00 23.59 237 ASP A O 1
ATOM 2602 N N . GLN A 1 170 ? 32.503 4.044 8.690 1.00 23.36 238 GLN A N 1
ATOM 2603 C CA . GLN A 1 170 ? 32.675 2.603 8.826 1.00 23.00 238 GLN A CA 1
ATOM 2604 C C . GLN A 1 170 ? 31.336 1.876 8.900 1.00 20.58 238 GLN A C 1
ATOM 2605 O O . GLN A 1 170 ? 31.262 0.688 8.589 1.00 23.17 238 GLN A O 1
ATOM 2619 N N . PHE A 1 171 ? 30.269 2.581 9.299 1.00 20.21 239 PHE A N 1
ATOM 2620 C CA . PHE A 1 171 ? 28.971 1.934 9.425 1.00 18.78 239 PHE A CA 1
ATOM 2621 C C . PHE A 1 171 ? 28.192 1.907 8.120 1.00 20.65 239 PHE A C 1
ATOM 2622 O O . PHE A 1 171 ? 27.157 1.235 8.046 1.00 19.93 239 PHE A O 1
ATOM 2639 N N . ASN A 1 172 ? 28.644 2.631 7.102 1.00 20.06 240 ASN A N 1
ATOM 2640 C CA . ASN A 1 172 ? 27.870 2.713 5.873 1.00 23.29 240 ASN A CA 1
ATOM 2641 C C . ASN A 1 172 ? 27.502 1.356 5.286 1.00 20.72 240 ASN A C 1
ATOM 2642 O O . ASN A 1 172 ? 26.367 1.224 4.808 1.00 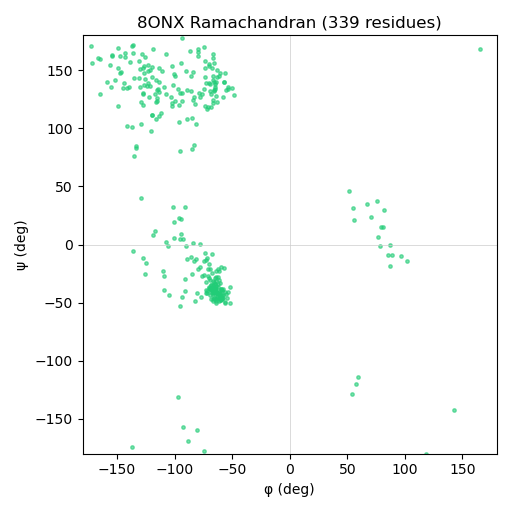19.76 240 ASN A O 1
ATOM 2653 N N . PRO A 1 173 ? 28.372 0.339 5.264 1.00 18.94 241 PRO A N 1
ATOM 2654 C CA . PRO A 1 173 ? 27.962 -0.944 4.670 1.00 19.68 241 PRO A CA 1
ATOM 2655 C C . PRO A 1 173 ? 26.784 -1.567 5.378 1.00 19.11 241 PRO A C 1
ATOM 2656 O O . PRO A 1 173 ? 25.965 -2.240 4.750 1.00 19.38 241 PRO A O 1
ATOM 2667 N N . LEU A 1 174 ? 26.675 -1.380 6.695 1.00 18.74 242 LEU A N 1
ATOM 2668 C CA . LEU A 1 174 ? 25.533 -1.913 7.432 1.00 17.90 242 LEU A CA 1
ATOM 2669 C C . LEU A 1 174 ? 24.245 -1.219 7.013 1.00 17.12 242 LEU A C 1
ATOM 2670 O O . LEU A 1 174 ? 23.218 -1.868 6.792 1.00 18.05 242 LEU A O 1
ATOM 2686 N N . LEU A 1 175 ? 24.271 0.111 6.940 1.00 17.45 243 LEU A N 1
ATOM 2687 C CA . LEU A 1 175 ? 23.100 0.843 6.464 1.00 17.21 243 LEU A CA 1
ATOM 2688 C C . LEU A 1 175 ? 22.741 0.428 5.041 1.00 17.66 243 LEU A C 1
ATOM 2689 O O . LEU A 1 175 ? 21.562 0.232 4.725 1.00 17.56 243 LEU A O 1
ATOM 2705 N N . GLU A 1 176 ? 23.747 0.288 4.169 1.00 17.15 244 GLU A N 1
ATOM 2706 C CA . GLU A 1 176 ? 23.465 -0.064 2.782 1.00 18.51 244 GLU A CA 1
ATOM 2707 C C . GLU A 1 176 ? 22.840 -1.446 2.703 1.00 16.09 244 GLU A C 1
ATOM 2708 O O . GLU A 1 176 ? 21.899 -1.665 1.933 1.00 17.40 244 GLU A O 1
ATOM 2720 N N . ALA A 1 177 ? 23.338 -2.382 3.511 1.00 16.92 245 ALA A N 1
ATOM 2721 C CA . ALA A 1 177 ? 22.815 -3.739 3.495 1.00 17.24 245 ALA A CA 1
ATOM 2722 C C . ALA A 1 177 ? 21.331 -3.744 3.812 1.00 16.97 245 ALA A C 1
ATOM 2723 O O . ALA A 1 177 ? 20.539 -4.452 3.183 1.00 17.53 245 ALA A O 1
ATOM 2730 N N . VAL A 1 178 ? 20.946 -3.012 4.863 1.00 16.65 246 VAL A N 1
ATOM 2731 C CA . VAL A 1 178 ? 19.563 -3.045 5.312 1.00 17.41 246 VAL A CA 1
ATOM 2732 C C . VAL A 1 178 ? 18.652 -2.314 4.338 1.00 15.74 246 VAL A C 1
ATOM 2733 O O . VAL A 1 178 ? 17.520 -2.743 4.080 1.00 16.71 246 VAL A O 1
ATOM 2746 N N . ARG A 1 179 ? 19.111 -1.182 3.811 1.00 16.91 247 ARG A N 1
ATOM 2747 C CA . ARG A 1 179 ? 18.330 -0.515 2.786 1.00 16.61 247 ARG A CA 1
ATOM 2748 C C . ARG A 1 179 ? 18.102 -1.431 1.592 1.00 16.32 247 ARG A C 1
ATOM 2749 O O . ARG A 1 179 ? 16.987 -1.520 1.067 1.00 16.54 247 ARG A O 1
ATOM 2770 N N . ALA A 1 180 ? 19.146 -2.139 1.161 1.00 16.30 248 ALA A N 1
ATOM 2771 C CA . ALA A 1 180 ? 19.004 -3.042 0.023 1.00 17.20 248 ALA A CA 1
ATOM 2772 C C . ALA A 1 180 ? 18.031 -4.165 0.346 1.00 16.65 248 ALA A C 1
ATOM 2773 O O . ALA A 1 180 ? 17.208 -4.552 -0.496 1.00 17.17 248 ALA A O 1
ATOM 2780 N N . ALA A 1 181 ? 18.102 -4.697 1.565 1.00 15.73 249 ALA A N 1
ATOM 2781 C CA . ALA A 1 181 ? 17.225 -5.800 1.934 1.00 15.40 249 ALA A CA 1
ATOM 2782 C C . ALA A 1 181 ? 15.779 -5.348 1.990 1.00 16.19 249 ALA A C 1
ATOM 2783 O O . ALA A 1 181 ? 14.876 -6.052 1.521 1.00 16.41 249 ALA A O 1
ATOM 2790 N N . THR A 1 182 ? 15.537 -4.154 2.549 1.00 15.99 250 THR A N 1
ATOM 2791 C CA . THR A 1 182 ? 14.178 -3.625 2.554 1.00 15.45 250 THR A CA 1
ATOM 2792 C C . THR A 1 182 ? 13.664 -3.440 1.132 1.00 15.08 250 THR A C 1
ATOM 2793 O O . THR A 1 182 ? 12.522 -3.805 0.816 1.00 15.57 250 THR A O 1
ATOM 2804 N N . ASN A 1 183 ? 14.491 -2.874 0.255 1.00 14.65 251 ASN A N 1
ATOM 2805 C CA . ASN A 1 183 ? 14.050 -2.682 -1.123 1.00 15.04 251 ASN A CA 1
ATOM 2806 C C . ASN A 1 183 ? 13.804 -3.998 -1.844 1.00 15.48 251 ASN A C 1
ATOM 2807 O O . ASN A 1 183 ? 12.883 -4.073 -2.656 1.00 16.05 251 ASN A O 1
ATOM 2818 N N . ALA A 1 184 ? 14.581 -5.039 -1.537 1.00 15.98 252 ALA A N 1
ATOM 2819 C CA . ALA A 1 184 ? 14.314 -6.350 -2.124 1.00 16.15 252 ALA A CA 1
ATOM 2820 C C . ALA A 1 184 ? 12.995 -6.910 -1.618 1.00 16.19 252 ALA A C 1
ATOM 2821 O O . ALA A 1 184 ? 12.223 -7.496 -2.384 1.00 17.65 252 ALA A O 1
ATOM 2828 N N . GLY A 1 185 ? 12.709 -6.747 -0.327 1.00 17.03 253 GLY A N 1
ATOM 2829 C CA . GLY A 1 185 ? 11.426 -7.191 0.183 1.00 16.68 253 GLY A CA 1
ATOM 2830 C C . GLY A 1 185 ? 10.263 -6.473 -0.458 1.00 16.39 253 GLY A C 1
ATOM 2831 O O . GLY A 1 185 ? 9.235 -7.077 -0.771 1.00 17.21 253 GLY A O 1
ATOM 2835 N N . ILE A 1 186 ? 10.399 -5.164 -0.642 1.00 15.29 254 ILE A N 1
ATOM 2836 C CA . ILE A 1 186 ? 9.344 -4.387 -1.280 1.00 16.71 254 ILE A CA 1
ATOM 2837 C C . ILE A 1 186 ? 9.125 -4.856 -2.711 1.00 16.23 254 ILE A C 1
ATOM 2838 O O . ILE A 1 186 ? 7.985 -4.969 -3.171 1.00 17.58 254 ILE A O 1
ATOM 2854 N N . ARG A 1 187 ? 10.212 -5.133 -3.433 1.00 16.61 255 ARG A N 1
ATOM 2855 C CA . ARG A 1 187 ? 10.097 -5.604 -4.813 1.00 16.58 255 ARG A CA 1
ATOM 2856 C C . ARG A 1 187 ? 9.364 -6.939 -4.887 1.00 19.94 255 ARG A C 1
ATOM 2857 O O . ARG A 1 187 ? 8.595 -7.179 -5.832 1.00 20.53 255 ARG A O 1
ATOM 2878 N N . GLU A 1 188 ? 9.586 -7.823 -3.911 1.00 16.58 256 GLU A N 1
ATOM 2879 C CA . GLU A 1 188 ? 8.928 -9.122 -3.933 1.00 17.02 256 GLU A CA 1
ATOM 2880 C C . GLU A 1 188 ? 7.457 -9.039 -3.556 1.00 19.13 256 GLU A C 1
ATOM 2881 O O . GLU A 1 188 ? 6.672 -9.916 -3.927 1.00 21.71 256 GLU A O 1
ATOM 2893 N N . ALA A 1 189 ? 7.076 -8.043 -2.776 1.00 18.02 257 ALA A N 1
ATOM 2894 C CA . ALA A 1 189 ? 5.695 -7.895 -2.355 1.00 17.46 257 ALA A CA 1
ATOM 2895 C C . ALA A 1 189 ? 4.758 -7.716 -3.538 1.00 17.51 257 ALA A C 1
ATOM 2896 O O . ALA A 1 189 ? 5.103 -7.114 -4.558 1.00 18.59 257 ALA A O 1
ATOM 2903 N N . GLY A 1 190 ? 3.549 -8.215 -3.376 1.00 17.10 258 GLY A N 1
ATOM 2904 C CA . GLY A 1 190 ? 2.510 -8.114 -4.376 1.00 19.80 258 GLY A CA 1
ATOM 2905 C C . GLY A 1 190 ? 1.406 -9.080 -4.038 1.00 17.18 258 GLY A C 1
ATOM 2906 O O . GLY A 1 190 ? 1.529 -9.894 -3.136 1.00 17.57 258 GLY A O 1
ATOM 2910 N N . ILE A 1 191 ? 0.282 -8.930 -4.733 1.00 17.01 259 ILE A N 1
ATOM 2911 C CA . ILE A 1 191 ? -0.835 -9.853 -4.537 1.00 17.79 259 ILE A CA 1
ATOM 2912 C C . ILE A 1 191 ? -0.353 -11.276 -4.755 1.00 17.63 259 ILE A C 1
ATOM 2913 O O . ILE A 1 191 ? 0.340 -11.570 -5.732 1.00 19.37 259 ILE A O 1
ATOM 2929 N N . ASP A 1 192 ? -0.715 -12.160 -3.845 1.00 17.28 260 ASP A N 1
ATOM 2930 C CA . ASP A 1 192 ? -0.447 -13.594 -3.840 1.00 17.28 260 ASP A CA 1
ATOM 2931 C C . ASP A 1 192 ? 0.980 -13.924 -3.398 1.00 18.92 260 ASP A C 1
ATOM 2932 O O . ASP A 1 192 ? 1.330 -15.103 -3.329 1.00 20.85 260 ASP A O 1
ATOM 2941 N N . ALA A 1 193 ? 1.821 -12.939 -3.093 1.00 18.53 261 ALA A N 1
ATOM 2942 C CA . ALA A 1 193 ? 3.159 -13.253 -2.608 1.00 16.54 261 ALA A CA 1
ATOM 2943 C C . ALA A 1 193 ? 3.071 -13.867 -1.218 1.00 17.18 261 ALA A C 1
ATOM 2944 O O . ALA A 1 193 ? 2.300 -13.408 -0.375 1.00 18.29 261 ALA A O 1
ATOM 2951 N N . ARG A 1 194 ? 3.870 -14.901 -0.978 1.00 17.77 262 ARG A N 1
ATOM 2952 C CA . ARG A 1 194 ? 3.867 -15.601 0.300 1.00 18.01 262 ARG A CA 1
ATOM 2953 C C . ARG A 1 194 ? 4.935 -15.007 1.204 1.00 17.34 262 ARG A C 1
ATOM 2954 O O . ARG A 1 194 ? 6.098 -14.866 0.810 1.00 18.37 262 ARG A O 1
ATOM 2975 N N . VAL A 1 195 ? 4.535 -14.681 2.432 1.00 15.90 263 VAL A N 1
ATOM 2976 C CA . VAL A 1 195 ? 5.389 -13.850 3.272 1.00 17.68 263 VAL A CA 1
ATOM 2977 C C . VAL A 1 195 ? 6.675 -14.558 3.665 1.00 16.27 263 VAL A C 1
ATOM 2978 O O . VAL A 1 195 ? 7.736 -13.937 3.763 1.00 18.17 263 VAL A O 1
ATOM 2991 N N . GLY A 1 196 ? 6.631 -15.874 3.871 1.00 18.13 264 GLY A N 1
ATOM 2992 C CA . GLY A 1 196 ? 7.849 -16.585 4.213 1.00 18.07 264 GLY A CA 1
ATOM 2993 C C . GLY A 1 196 ? 8.863 -16.602 3.092 1.00 17.09 264 GLY A C 1
ATOM 2994 O O . GLY A 1 196 ? 10.072 -16.614 3.345 1.00 18.44 264 GLY A O 1
ATOM 2998 N N . GLU A 1 197 ? 8.391 -16.594 1.843 1.00 18.36 265 GLU A N 1
ATOM 2999 C CA . GLU A 1 197 ? 9.286 -16.515 0.687 1.00 18.71 265 GLU A CA 1
ATOM 3000 C C . GLU A 1 197 ? 9.880 -15.114 0.553 1.00 17.51 265 GLU A C 1
ATOM 3001 O O . GLU A 1 197 ? 11.064 -14.966 0.227 1.00 19.18 265 GLU A O 1
ATOM 3013 N N . ILE A 1 198 ? 9.077 -14.066 0.808 1.00 18.05 266 ILE A N 1
ATOM 3014 C CA . ILE A 1 198 ? 9.628 -12.712 0.866 1.00 18.36 266 ILE A CA 1
ATOM 3015 C C . ILE A 1 198 ? 10.762 -12.650 1.882 1.00 17.78 266 ILE A C 1
ATOM 3016 O O . ILE A 1 198 ? 11.830 -12.086 1.613 1.00 18.10 266 ILE A O 1
ATOM 3032 N N . GLY A 1 199 ? 10.565 -13.286 3.050 1.00 16.00 267 GLY A N 1
ATOM 3033 C CA . GLY A 1 199 ? 11.592 -13.273 4.070 1.00 17.54 267 GLY A CA 1
ATOM 3034 C C . GLY A 1 199 ? 12.893 -13.888 3.593 1.00 17.49 267 GLY A C 1
ATOM 3035 O O . GLY A 1 199 ? 13.979 -13.425 3.933 1.00 17.53 267 GLY A O 1
ATOM 3039 N N . GLY A 1 200 ? 12.802 -14.961 2.803 1.00 18.86 268 GLY A N 1
ATOM 3040 C CA . GLY A 1 200 ? 14.009 -15.570 2.266 1.00 18.99 268 GLY A CA 1
ATOM 3041 C C . GLY A 1 200 ? 14.759 -14.660 1.313 1.00 17.90 268 GLY A C 1
ATOM 3042 O O . GLY A 1 200 ? 15.994 -14.627 1.311 1.00 19.21 268 GLY A O 1
ATOM 3046 N N . VAL A 1 201 ? 14.031 -13.913 0.498 1.00 17.92 269 VAL A N 1
ATOM 3047 C CA . VAL A 1 201 ? 14.683 -12.956 -0.398 1.00 19.11 269 VAL A CA 1
ATOM 3048 C C . VAL A 1 201 ? 15.376 -11.857 0.397 1.00 18.02 269 VAL A C 1
ATOM 3049 O O . VAL A 1 201 ? 16.525 -11.496 0.122 1.00 19.50 269 VAL A O 1
ATOM 3062 N N . ILE A 1 202 ? 14.671 -11.297 1.389 1.00 17.61 270 ILE A N 1
ATOM 3063 C CA . ILE A 1 202 ? 15.244 -10.268 2.255 1.00 18.31 270 ILE A CA 1
ATOM 3064 C C . ILE A 1 202 ? 16.536 -10.775 2.863 1.00 17.03 270 ILE A C 1
ATOM 3065 O O . ILE A 1 202 ? 17.562 -10.100 2.858 1.00 18.36 270 ILE A O 1
ATOM 3081 N N . GLN A 1 203 ? 16.508 -12.011 3.361 1.00 18.60 271 GLN A N 1
ATOM 3082 C CA . GLN A 1 203 ? 17.677 -12.567 4.030 1.00 18.60 271 GLN A CA 1
ATOM 3083 C C . GLN A 1 203 ? 18.850 -12.761 3.080 1.00 18.41 271 GLN A C 1
ATOM 3084 O O . GLN A 1 203 ? 19.995 -12.474 3.438 1.00 19.54 271 GLN A O 1
ATOM 3098 N N A GLU A 1 204 ? 18.584 -13.283 1.877 0.53 19.30 272 GLU A N 1
ATOM 3099 N N B GLU A 1 204 ? 18.597 -13.271 1.872 0.47 19.34 272 GLU A N 1
ATOM 3100 C CA A GLU A 1 204 ? 19.664 -13.511 0.922 0.53 21.35 272 GLU A CA 1
ATOM 3101 C CA B GLU A 1 204 ? 19.713 -13.513 0.963 0.47 21.30 272 GLU A CA 1
ATOM 3102 C C A GLU A 1 204 ? 20.366 -12.206 0.573 0.53 20.07 272 GLU A C 1
ATOM 3103 C C B GLU A 1 204 ? 20.372 -12.209 0.524 0.47 19.99 272 GLU A C 1
ATOM 3104 O O A GLU A 1 204 ? 21.601 -12.144 0.519 0.53 22.19 272 GLU A O 1
ATOM 3105 O O B GLU A 1 204 ? 21.596 -12.162 0.352 0.47 22.27 272 GLU A O 1
ATOM 3128 N N . VAL A 1 205 ? 19.595 -11.140 0.348 1.00 19.11 273 VAL A N 1
ATOM 3129 C CA . VAL A 1 205 ? 20.193 -9.844 0.042 1.00 20.89 273 VAL A CA 1
ATOM 3130 C C . VAL A 1 205 ? 20.999 -9.325 1.227 1.00 17.57 273 VAL A C 1
ATOM 3131 O O . VAL A 1 205 ? 22.160 -8.926 1.096 1.00 20.50 273 VAL A O 1
ATOM 3144 N N . MET A 1 206 ? 20.409 -9.356 2.414 1.00 18.63 274 MET A N 1
ATOM 3145 C CA . MET A 1 206 ? 21.090 -8.754 3.549 1.00 21.50 274 MET A CA 1
ATOM 3146 C C . MET A 1 206 ? 22.381 -9.489 3.867 1.00 21.36 274 MET A C 1
ATOM 3147 O O . MET A 1 206 ? 23.400 -8.865 4.185 1.00 21.65 274 MET A O 1
ATOM 3161 N N . GLU A 1 207 ? 22.354 -10.826 3.794 1.00 20.30 275 GLU A N 1
ATOM 3162 C CA . GLU A 1 207 ? 23.511 -11.640 4.173 1.00 21.65 275 GLU A CA 1
ATOM 3163 C C . GLU A 1 207 ? 24.631 -11.572 3.140 1.00 25.13 275 GLU A C 1
ATOM 3164 O O . GLU A 1 207 ? 25.731 -12.059 3.423 1.00 28.75 275 GLU A O 1
ATOM 3176 N N . SER A 1 208 ? 24.399 -10.947 1.985 1.00 22.68 276 SER A N 1
ATOM 3177 C CA . SER A 1 208 ? 25.458 -10.723 1.006 1.00 21.92 276 SER A CA 1
ATOM 3178 C C . SER A 1 208 ? 26.356 -9.556 1.385 1.00 24.33 276 SER A C 1
ATOM 3179 O O . SER A 1 208 ? 27.302 -9.248 0.653 1.00 27.07 276 SER A O 1
ATOM 3187 N N . TYR A 1 209 ? 26.085 -8.909 2.513 1.00 21.09 277 TYR A N 1
ATOM 3188 C CA . TYR A 1 209 ? 26.855 -7.774 2.987 1.00 21.73 277 TYR A CA 1
ATOM 3189 C C . TYR A 1 209 ? 27.651 -8.133 4.229 1.00 21.50 277 TYR A C 1
ATOM 3190 O O . TYR A 1 209 ? 27.222 -8.943 5.053 1.00 22.72 277 TYR A O 1
ATOM 3208 N N . GLU A 1 210 ? 28.799 -7.483 4.374 1.00 23.31 278 GLU A N 1
ATOM 3209 C CA . GLU A 1 210 ? 29.584 -7.539 5.594 1.00 23.67 278 GLU A CA 1
ATOM 3210 C C . GLU A 1 210 ? 30.197 -6.166 5.811 1.00 26.11 278 GLU A C 1
ATOM 3211 O O . GLU A 1 210 ? 30.263 -5.337 4.899 1.00 24.50 278 GLU A O 1
ATOM 3223 N N . VAL A 1 211 ? 30.619 -5.917 7.041 1.00 24.64 279 VAL A N 1
ATOM 3224 C CA . VAL A 1 211 ? 31.088 -4.595 7.437 1.00 25.66 279 VAL A CA 1
ATOM 3225 C C . VAL A 1 211 ? 32.279 -4.764 8.363 1.00 26.93 279 VAL A C 1
ATOM 3226 O O . VAL A 1 211 ? 32.272 -5.624 9.249 1.00 27.15 279 VAL A O 1
ATOM 3239 N N . GLU A 1 212 ? 33.321 -3.978 8.124 1.00 28.25 280 GLU A N 1
ATOM 3240 C CA . GLU A 1 212 ? 34.497 -3.994 8.978 1.00 34.30 280 GLU A CA 1
ATOM 3241 C C . GLU A 1 212 ? 34.348 -2.903 10.032 1.00 30.04 280 GLU A C 1
ATOM 3242 O O . GLU A 1 212 ? 34.166 -1.726 9.700 1.00 33.36 280 GLU A O 1
ATOM 3254 N N . ILE A 1 213 ? 34.426 -3.291 11.298 1.00 32.86 281 ILE A N 1
ATOM 3255 C CA . ILE A 1 213 ?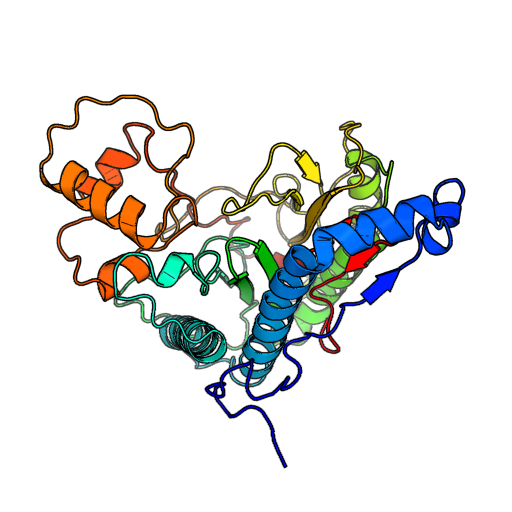 34.359 -2.357 12.413 1.00 36.85 281 ILE A CA 1
ATOM 3256 C C . ILE A 1 213 ? 35.548 -2.646 13.316 1.00 39.89 281 ILE A C 1
ATOM 3257 O O . ILE A 1 213 ? 35.728 -3.783 13.766 1.00 40.59 281 ILE A O 1
ATOM 3273 N N . ASN A 1 214 ? 36.376 -1.629 13.547 1.00 50.26 282 ASN A N 1
ATOM 3274 C CA . ASN A 1 214 ? 37.541 -1.736 14.425 1.00 47.62 282 ASN A CA 1
ATOM 3275 C C . ASN A 1 214 ? 38.412 -2.937 14.060 1.00 48.85 282 ASN A C 1
ATOM 3276 O O . ASN A 1 214 ? 38.843 -3.712 14.918 1.00 50.92 282 ASN A O 1
ATOM 3287 N N . GLY A 1 215 ? 38.663 -3.092 12.760 1.00 52.27 283 GLY A N 1
ATOM 3288 C CA . GLY A 1 215 ? 39.602 -4.073 12.260 1.00 50.04 283 GLY A CA 1
ATOM 3289 C C . GLY A 1 215 ? 39.053 -5.467 12.043 1.00 49.20 283 GLY A C 1
ATOM 3290 O O . GLY A 1 215 ? 39.755 -6.306 11.460 1.00 52.89 283 GLY A O 1
ATOM 3294 N N . LYS A 1 216 ? 37.834 -5.750 12.486 1.00 47.00 284 LYS A N 1
ATOM 3295 C CA . LYS A 1 216 ? 37.232 -7.071 12.353 1.00 37.27 284 LYS A CA 1
ATOM 3296 C C . LYS A 1 216 ? 36.044 -6.994 11.401 1.00 36.61 284 LYS A C 1
ATOM 3297 O O . LYS A 1 216 ? 35.287 -6.020 11.413 1.00 35.23 284 LYS A O 1
ATOM 3316 N N . THR A 1 217 ? 35.901 -8.009 10.556 1.00 34.83 285 THR A N 1
ATOM 3317 C CA . THR A 1 217 ? 34.829 -8.059 9.570 1.00 33.60 285 THR A CA 1
ATOM 3318 C C . THR A 1 217 ? 33.659 -8.865 10.118 1.00 36.78 285 THR A C 1
ATOM 3319 O O . THR A 1 217 ? 33.841 -9.985 10.606 1.00 38.89 285 THR A O 1
ATOM 3330 N N . TYR A 1 218 ? 32.460 -8.300 10.023 1.00 27.49 286 TYR A N 1
ATOM 3331 C CA . TYR A 1 218 ? 31.262 -8.901 10.569 1.00 28.76 286 TYR A CA 1
ATOM 3332 C C . TYR A 1 218 ? 30.229 -9.098 9.472 1.00 26.71 286 TYR A C 1
ATOM 3333 O O . TYR A 1 218 ? 29.892 -8.137 8.762 1.00 26.91 286 TYR A O 1
ATOM 3351 N N . PRO A 1 219 ? 29.700 -10.306 9.299 1.00 25.30 287 PRO A N 1
ATOM 3352 C CA . PRO A 1 219 ? 28.554 -10.475 8.402 1.00 25.48 287 PRO A CA 1
ATOM 3353 C C . PRO A 1 219 ? 27.371 -9.689 8.941 1.00 25.56 287 PRO A C 1
ATOM 3354 O O . PRO A 1 219 ? 27.186 -9.565 10.152 1.00 24.82 287 PRO A O 1
ATOM 3365 N N . VAL A 1 220 ? 26.581 -9.130 8.037 1.00 22.75 288 VAL A N 1
ATOM 3366 C CA . VAL A 1 220 ? 25.326 -8.510 8.450 1.00 20.46 288 VAL A CA 1
ATOM 3367 C C . VAL A 1 220 ? 24.285 -9.612 8.568 1.00 22.70 288 VAL A C 1
ATOM 3368 O O . VAL A 1 220 ? 24.097 -10.404 7.636 1.00 23.48 288 VAL A O 1
ATOM 3381 N N . LYS A 1 221 ? 23.627 -9.684 9.714 1.00 19.48 289 LYS A N 1
ATOM 3382 C CA . LYS A 1 221 ? 22.637 -10.717 9.946 1.00 20.08 289 LYS A CA 1
ATOM 3383 C C . LYS A 1 221 ? 21.260 -10.096 10.092 1.00 18.95 289 LYS A C 1
ATOM 3384 O O . LYS A 1 221 ? 21.129 -9.093 10.810 1.00 18.63 289 LYS A O 1
ATOM 3403 N N . PRO A 1 222 ? 20.221 -10.622 9.446 1.00 17.16 290 PRO A N 1
ATOM 3404 C CA . PRO A 1 222 ? 18.866 -10.147 9.749 1.00 17.39 290 PRO A CA 1
ATOM 3405 C C . PRO A 1 222 ? 18.544 -10.421 11.204 1.00 18.20 290 PRO A C 1
ATOM 3406 O O . PRO A 1 222 ? 18.921 -11.458 11.756 1.00 19.95 290 PRO A O 1
ATOM 3417 N N . ILE A 1 223 ? 17.784 -9.527 11.830 1.00 17.91 291 ILE A N 1
ATOM 3418 C CA . ILE A 1 223 ? 17.346 -9.784 13.201 1.00 17.52 291 ILE A CA 1
ATOM 3419 C C . ILE A 1 223 ? 16.143 -10.711 13.098 1.00 19.40 291 ILE A C 1
ATOM 3420 O O . ILE A 1 223 ? 15.034 -10.290 12.758 1.00 18.70 291 ILE A O 1
ATOM 3436 N N . ARG A 1 224 ? 16.366 -12.004 13.393 1.00 17.96 292 ARG A N 1
ATOM 3437 C CA . ARG A 1 224 ? 15.441 -13.028 12.931 1.00 18.39 292 ARG A CA 1
ATOM 3438 C C . ARG A 1 224 ? 14.111 -13.001 13.661 1.00 17.13 292 ARG A C 1
ATOM 3439 O O . ARG A 1 224 ? 13.124 -13.501 13.115 1.00 19.63 292 ARG A O 1
ATOM 3460 N N . ASN A 1 225 ? 14.051 -12.419 14.862 1.00 18.29 293 ASN A N 1
ATOM 3461 C CA . ASN A 1 225 ? 12.815 -12.346 15.633 1.00 18.24 293 ASN A CA 1
ATOM 3462 C C . ASN A 1 225 ? 12.137 -10.985 15.537 1.00 19.65 293 ASN A C 1
ATOM 3463 O O . ASN A 1 225 ? 11.313 -10.639 16.391 1.00 21.64 293 ASN A O 1
ATOM 3474 N N . LEU A 1 226 ? 12.477 -10.197 14.524 1.00 18.21 294 LEU A N 1
ATOM 3475 C CA . LEU A 1 226 ? 11.732 -8.998 14.186 1.00 20.85 294 LEU A CA 1
ATOM 3476 C C . LEU A 1 226 ? 11.088 -9.208 12.828 1.00 20.12 294 LEU A C 1
ATOM 3477 O O . LEU A 1 226 ? 11.588 -9.982 12.009 1.00 22.26 294 LEU A O 1
ATOM 3493 N N . ASN A 1 227 ? 9.963 -8.540 12.597 1.00 19.49 295 ASN A N 1
ATOM 3494 C CA . ASN A 1 227 ? 9.222 -8.782 11.368 1.00 20.08 295 ASN A CA 1
ATOM 3495 C C . ASN A 1 227 ? 8.367 -7.573 11.040 1.00 21.04 295 ASN A C 1
ATOM 3496 O O . ASN A 1 227 ? 7.992 -6.805 11.927 1.00 21.35 295 ASN A O 1
ATOM 3507 N N . GLY A 1 228 ? 8.075 -7.415 9.751 1.00 19.01 296 GLY A N 1
ATOM 3508 C CA . GLY A 1 228 ? 7.032 -6.509 9.313 1.00 20.01 296 GLY A CA 1
ATOM 3509 C C . GLY A 1 228 ? 5.665 -7.082 9.599 1.00 19.52 296 GLY A C 1
ATOM 3510 O O . GLY A 1 228 ? 5.514 -8.174 10.145 1.00 17.99 296 GLY A O 1
ATOM 3514 N N . HIS A 1 229 ? 4.635 -6.360 9.200 1.00 18.32 297 HIS A N 1
ATOM 3515 C CA . HIS A 1 229 ? 3.279 -6.707 9.598 1.00 18.68 297 HIS A CA 1
ATOM 3516 C C . HIS A 1 229 ? 2.307 -5.952 8.716 1.00 16.30 297 HIS A C 1
ATOM 3517 O O . HIS A 1 229 ? 2.656 -4.906 8.160 1.00 16.85 297 HIS A O 1
ATOM 3531 N N . ASN A 1 230 ? 1.084 -6.432 8.632 1.00 15.68 298 ASN A N 1
ATOM 3532 C CA . ASN A 1 230 ? 0.058 -5.614 8.013 1.00 17.43 298 ASN A CA 1
ATOM 3533 C C . ASN A 1 230 ? -0.427 -4.575 9.020 1.00 16.03 298 ASN A C 1
ATOM 3534 O O . ASN A 1 230 ? -0.198 -4.662 10.231 1.00 16.37 298 ASN A O 1
ATOM 3545 N N . ILE A 1 231 ? -1.071 -3.557 8.495 1.00 16.41 299 ILE A N 1
ATOM 3546 C CA . ILE A 1 231 ? -1.506 -2.380 9.238 1.00 15.17 299 ILE A CA 1
ATOM 3547 C C . ILE A 1 231 ? -3.013 -2.301 9.066 1.00 16.67 299 ILE A C 1
ATOM 3548 O O . ILE A 1 231 ? -3.528 -2.460 7.956 1.00 17.66 299 ILE A O 1
ATOM 3564 N N . LEU A 1 232 ? -3.708 -2.018 10.145 1.00 17.16 300 LEU A N 1
ATOM 3565 C CA . LEU A 1 232 ? -5.158 -1.913 10.134 1.00 16.39 300 LEU A CA 1
ATOM 3566 C C . LEU A 1 232 ? -5.580 -0.508 10.548 1.00 19.45 300 LEU A C 1
ATOM 3567 O O . LEU A 1 232 ? -4.755 0.281 11.044 1.00 19.20 300 LEU A O 1
ATOM 3583 N N . PRO A 1 233 ? -6.846 -0.158 10.366 1.00 18.80 301 PRO A N 1
ATOM 3584 C CA . PRO A 1 233 ? -7.316 1.164 10.804 1.00 19.98 301 PRO A CA 1
ATOM 3585 C C . PRO A 1 233 ? -7.073 1.361 12.294 1.00 19.80 301 PRO A C 1
ATOM 3586 O O . PRO A 1 233 ? -7.466 0.545 13.132 1.00 19.96 301 PRO A O 1
ATOM 3597 N N . TYR A 1 234 ? -6.401 2.463 12.628 1.00 18.13 302 TYR A N 1
ATOM 3598 C CA . TYR A 1 234 ? -6.086 2.812 14.017 1.00 17.53 302 TYR A CA 1
ATOM 3599 C C . TYR A 1 234 ? -5.324 1.723 14.757 1.00 19.20 302 TYR A C 1
ATOM 3600 O O . TYR A 1 234 ? -5.270 1.736 15.986 1.00 20.35 302 TYR A O 1
ATOM 3618 N N . SER A 1 235 ? -4.660 0.819 14.058 1.00 18.40 303 SER A N 1
ATOM 3619 C CA . SER A 1 235 ? -4.003 -0.304 14.735 1.00 22.79 303 SER A CA 1
ATOM 3620 C C . SER A 1 235 ? -2.771 -0.694 13.936 1.00 19.55 303 SER A C 1
ATOM 3621 O O . SER A 1 235 ? -2.880 -1.121 12.778 1.00 22.07 303 SER A O 1
ATOM 3629 N N . ILE A 1 236 ? -1.606 -0.601 14.562 1.00 20.62 304 ILE A N 1
ATOM 3630 C CA . ILE A 1 236 ? -0.351 -0.689 13.840 1.00 23.04 304 ILE A CA 1
ATOM 3631 C C . ILE A 1 236 ? -0.066 -2.102 13.391 1.00 27.82 304 ILE A C 1
ATOM 3632 O O . ILE A 1 236 ? 0.547 -2.295 12.332 1.00 26.95 304 ILE A O 1
ATOM 3648 N N . HIS A 1 237 ? -0.503 -3.099 14.163 1.00 24.00 305 HIS A N 1
ATOM 3649 C CA . HIS A 1 237 ? -0.240 -4.505 13.877 1.00 31.89 305 HIS A CA 1
ATOM 3650 C C . HIS A 1 237 ? -1.537 -5.260 13.605 1.00 31.19 305 HIS A C 1
ATOM 3651 O O . HIS A 1 237 ? -2.416 -5.328 14.472 1.00 29.55 305 HIS A O 1
ATOM 3665 N N . GLY A 1 238 ? -1.633 -5.877 12.437 1.00 26.13 306 GLY A N 1
ATOM 3666 C CA . GLY A 1 238 ? -2.671 -6.845 12.156 1.00 25.27 306 GLY A CA 1
ATOM 3667 C C . GLY A 1 238 ? -2.191 -8.244 12.471 1.00 22.19 306 GLY A C 1
ATOM 3668 O O . GLY A 1 238 ? -1.229 -8.439 13.219 1.00 23.28 306 GLY A O 1
ATOM 3672 N N . THR A 1 239 ? -2.841 -9.224 11.835 1.00 23.56 307 THR A N 1
ATOM 3673 C CA . THR A 1 239 ? -2.566 -10.631 12.070 1.00 26.40 307 THR A CA 1
ATOM 3674 C C . THR A 1 239 ? -1.476 -11.197 11.162 1.00 23.74 307 THR A C 1
ATOM 3675 O O . THR A 1 239 ? -1.019 -12.324 11.392 1.00 27.07 307 THR A O 1
ATOM 3686 N N . LYS A 1 240 ? -1.072 -10.484 10.119 1.00 19.37 308 LYS A N 1
ATOM 3687 C CA . LYS A 1 240 ? -0.108 -11.003 9.161 1.00 17.22 308 LYS A CA 1
ATOM 3688 C C . LYS A 1 240 ? 1.267 -10.441 9.481 1.00 18.97 308 LYS A C 1
ATOM 3689 O O . LYS A 1 240 ? 1.402 -9.271 9.875 1.00 19.82 308 LYS A O 1
ATOM 3708 N N . SER A 1 241 ? 2.282 -11.248 9.266 1.00 19.99 309 SER A N 1
ATOM 3709 C CA . SER A 1 241 ? 3.666 -10.905 9.513 1.00 19.50 309 SER A CA 1
ATOM 3710 C C . SER A 1 241 ? 4.440 -11.044 8.222 1.00 21.48 309 SER A C 1
ATOM 3711 O O . SER A 1 241 ? 4.098 -11.873 7.362 1.00 23.23 309 SER A O 1
ATOM 3719 N N . VAL A 1 242 ? 5.490 -10.252 8.074 1.00 18.72 310 VAL A N 1
ATOM 3720 C CA . VAL A 1 242 ? 6.439 -10.395 6.981 1.00 17.94 310 VAL A CA 1
ATOM 3721 C C . VAL A 1 242 ? 7.808 -10.649 7.592 1.00 18.44 310 VAL A C 1
ATOM 3722 O O . VAL A 1 242 ? 8.472 -9.723 8.068 1.00 18.55 310 VAL A O 1
ATOM 3735 N N . PRO A 1 243 ? 8.233 -11.906 7.668 1.00 17.27 311 PRO A N 1
ATOM 3736 C CA . PRO A 1 243 ? 9.535 -12.204 8.260 1.00 16.55 311 PRO A CA 1
ATOM 3737 C C . PRO A 1 243 ? 10.655 -11.639 7.399 1.00 15.73 311 PRO A C 1
ATOM 3738 O O . PRO A 1 243 ? 10.470 -11.300 6.231 1.00 16.00 311 PRO A O 1
ATOM 3749 N N . ILE A 1 244 ? 11.838 -11.565 7.998 1.00 16.32 312 ILE A N 1
ATOM 3750 C CA . ILE A 1 244 ? 13.043 -11.100 7.336 1.00 18.22 312 ILE A CA 1
ATOM 3751 C C . ILE A 1 244 ? 14.101 -12.184 7.251 1.00 17.08 312 ILE A C 1
ATOM 3752 O O . ILE A 1 244 ? 15.253 -11.903 6.936 1.00 17.69 312 ILE A O 1
ATOM 3768 N N . VAL A 1 245 ? 13.714 -13.425 7.556 1.00 17.32 313 VAL A N 1
ATOM 3769 C CA . VAL A 1 245 ? 14.464 -14.624 7.218 1.00 19.47 313 VAL A CA 1
ATOM 3770 C C . VAL A 1 245 ? 13.489 -15.550 6.510 1.00 16.61 313 VAL A C 1
ATOM 3771 O O . VAL A 1 245 ? 12.270 -15.383 6.561 1.00 17.64 313 VAL A O 1
ATOM 3784 N N . LYS A 1 246 ? 14.036 -16.549 5.837 1.00 18.78 314 LYS A N 1
ATOM 3785 C CA . LYS A 1 246 ? 13.180 -17.546 5.205 1.00 22.24 314 LYS A CA 1
ATOM 3786 C C . LYS A 1 246 ? 12.409 -18.296 6.282 1.00 18.33 314 LYS A C 1
ATOM 3787 O O . LYS A 1 246 ? 12.999 -18.733 7.269 1.00 21.55 314 LYS A O 1
ATOM 3806 N N . THR A 1 247 ? 11.094 -18.372 6.136 1.00 18.34 315 THR A N 1
ATOM 3807 C CA . THR A 1 247 ? 10.281 -19.207 6.998 1.00 20.76 315 THR A CA 1
ATOM 3808 C C . THR A 1 247 ? 9.275 -19.929 6.123 1.00 20.74 315 THR A C 1
ATOM 3809 O O . THR A 1 247 ? 9.136 -19.650 4.935 1.00 20.62 315 THR A O 1
ATOM 3820 N N . HIS A 1 248 ? 8.568 -20.883 6.732 1.00 24.05 316 HIS A N 1
ATOM 3821 C CA . HIS A 1 248 ? 7.521 -21.597 6.026 1.00 22.02 316 HIS A CA 1
ATOM 3822 C C . HIS A 1 248 ? 6.140 -20.992 6.253 1.00 24.12 316 HIS A C 1
ATOM 3823 O O . HIS A 1 248 ? 5.126 -21.658 6.024 1.00 22.58 316 HIS A O 1
ATOM 3837 N N . ASP A 1 249 ? 6.072 -19.713 6.650 1.00 19.40 317 ASP A N 1
ATOM 3838 C CA . ASP A 1 249 ? 4.791 -19.016 6.694 1.00 19.54 317 ASP A CA 1
ATOM 3839 C C . ASP A 1 249 ? 4.301 -18.820 5.261 1.00 18.48 317 ASP A C 1
ATOM 3840 O O . ASP A 1 249 ? 4.969 -18.158 4.451 1.00 19.33 317 ASP A O 1
ATOM 3849 N N . GLN A 1 250 ? 3.147 -19.403 4.925 1.00 17.09 318 GLN A N 1
ATOM 3850 C CA . GLN A 1 250 ? 2.608 -19.387 3.573 1.00 16.22 318 GLN A CA 1
ATOM 3851 C C . GLN A 1 250 ? 1.513 -18.353 3.384 1.00 17.47 318 GLN A C 1
ATOM 3852 O O . GLN A 1 250 ? 0.884 -18.300 2.336 1.00 17.47 318 GLN A O 1
ATOM 3866 N N . THR A 1 251 ? 1.274 -17.534 4.403 1.00 17.20 319 THR A N 1
ATOM 3867 C CA . THR A 1 251 ? 0.282 -16.471 4.311 1.00 18.28 319 THR A CA 1
ATOM 3868 C C . THR A 1 251 ? 0.556 -15.593 3.095 1.00 15.29 319 THR A C 1
ATOM 3869 O O . THR A 1 251 ? 1.697 -15.212 2.842 1.00 17.41 319 THR A O 1
ATOM 3880 N N . LYS A 1 252 ? -0.486 -15.312 2.361 1.00 17.26 320 LYS A N 1
ATOM 3881 C CA . LYS A 1 252 ? -0.374 -14.513 1.151 1.00 17.38 320 LYS A CA 1
ATOM 3882 C C . LYS A 1 252 ? -0.789 -13.071 1.396 1.00 19.03 320 LYS A C 1
ATOM 3883 O O . LYS A 1 252 ? -1.688 -12.783 2.177 1.00 17.98 320 LYS A O 1
ATOM 3902 N N . MET A 1 253 ? -0.129 -12.159 0.683 1.00 17.10 321 MET A N 1
ATOM 3903 C CA . MET A 1 253 ? -0.627 -10.797 0.577 1.00 16.58 321 MET A CA 1
ATOM 3904 C C . MET A 1 253 ? -1.875 -10.792 -0.276 1.00 16.45 321 MET A C 1
ATOM 3905 O O . MET A 1 253 ? -1.936 -11.475 -1.305 1.00 17.96 321 MET A O 1
ATOM 3919 N N . GLU A 1 254 ? -2.869 -10.020 0.130 1.00 16.78 322 GLU A N 1
ATOM 3920 C CA . GLU A 1 254 ? -4.153 -9.975 -0.532 1.00 18.22 322 GLU A CA 1
ATOM 3921 C C . GLU A 1 254 ? -4.530 -8.551 -0.898 1.00 16.47 322 GLU A C 1
ATOM 3922 O O . GLU A 1 254 ? -4.118 -7.581 -0.245 1.00 17.51 322 GLU A O 1
ATOM 3934 N N . GLU A 1 255 ? -5.343 -8.434 -1.935 1.00 17.57 323 GLU A N 1
ATOM 3935 C CA . GLU A 1 255 ? -5.946 -7.163 -2.308 1.00 16.90 323 GLU A CA 1
ATOM 3936 C C . GLU A 1 255 ? -6.564 -6.502 -1.090 1.00 19.33 323 GLU A C 1
ATOM 3937 O O . GLU A 1 255 ? -7.331 -7.120 -0.354 1.00 19.49 323 GLU A O 1
ATOM 3949 N N . GLY A 1 256 ? -6.209 -5.247 -0.868 1.00 17.67 324 GLY A N 1
ATOM 3950 C CA . GLY A 1 256 ? -6.718 -4.497 0.247 1.00 18.65 324 GLY A CA 1
ATOM 3951 C C . GLY A 1 256 ? -5.815 -4.482 1.453 1.00 18.98 324 GLY A C 1
ATOM 3952 O O . GLY A 1 256 ? -6.091 -3.725 2.400 1.00 20.70 324 GLY A O 1
ATOM 3956 N N . ASP A 1 257 ? -4.764 -5.291 1.480 1.00 17.04 325 ASP A N 1
ATOM 3957 C CA . ASP A 1 257 ? -3.864 -5.271 2.614 1.00 17.38 325 ASP A CA 1
ATOM 3958 C C . ASP A 1 257 ? -3.000 -4.008 2.568 1.00 16.27 325 ASP A C 1
ATOM 3959 O O . ASP A 1 257 ? -2.764 -3.421 1.514 1.00 16.60 325 ASP A O 1
ATOM 3968 N N . VAL A 1 258 ? -2.488 -3.637 3.727 1.00 15.50 326 VAL A N 1
ATOM 3969 C CA . VAL A 1 258 ? -1.482 -2.589 3.881 1.00 15.86 326 VAL A CA 1
ATOM 3970 C C . VAL A 1 258 ? -0.371 -3.229 4.687 1.00 14.55 326 VAL A C 1
ATOM 3971 O O . VAL A 1 258 ? -0.651 -3.822 5.730 1.00 16.06 326 VAL A O 1
ATOM 3984 N N . PHE A 1 259 ? 0.867 -3.137 4.241 1.00 15.60 327 PHE A N 1
ATOM 3985 C CA . PHE A 1 259 ? 1.981 -3.735 4.942 1.00 15.56 327 PHE A CA 1
ATOM 3986 C C . PHE A 1 259 ? 3.056 -2.721 5.301 1.00 16.12 327 PHE A C 1
ATOM 3987 O O . PHE A 1 259 ? 3.403 -1.847 4.494 1.00 16.68 327 PHE A O 1
ATOM 4004 N N . ALA A 1 260 ? 3.581 -2.865 6.510 1.00 15.78 328 ALA A N 1
ATOM 4005 C CA . ALA A 1 260 ? 4.847 -2.272 6.912 1.00 17.73 328 ALA A CA 1
ATOM 4006 C C . ALA A 1 260 ? 5.921 -3.291 6.565 1.00 16.99 328 ALA A C 1
ATOM 4007 O O . ALA A 1 260 ? 5.979 -4.369 7.174 1.00 19.13 328 ALA A O 1
ATOM 4014 N N . ILE A 1 261 ? 6.709 -3.012 5.538 1.00 16.25 329 ILE A N 1
ATOM 4015 C CA . ILE A 1 261 ? 7.840 -3.843 5.153 1.00 17.35 329 ILE A CA 1
ATOM 4016 C C . ILE A 1 261 ? 9.057 -3.209 5.808 1.00 16.08 329 ILE A C 1
ATOM 4017 O O . ILE A 1 261 ? 9.541 -2.146 5.374 1.00 16.56 329 ILE A O 1
ATOM 4033 N N . GLU A 1 262 ? 9.539 -3.842 6.865 1.00 17.26 330 GLU A N 1
ATOM 4034 C CA . GLU A 1 262 ? 10.681 -3.346 7.595 1.00 19.70 330 GLU A CA 1
ATOM 4035 C C . GLU A 1 262 ? 11.710 -4.441 7.672 1.00 15.84 330 GLU A C 1
ATOM 4036 O O . GLU A 1 262 ? 11.360 -5.626 7.793 1.00 20.01 330 GLU A O 1
ATOM 4048 N N . THR A 1 263 ? 12.963 -4.084 7.568 1.00 15.35 331 THR A N 1
ATOM 4049 C CA . THR A 1 263 ? 14.028 -5.033 7.817 1.00 16.30 331 THR A CA 1
ATOM 4050 C C . THR A 1 263 ? 15.013 -4.413 8.786 1.00 15.35 331 THR A C 1
ATOM 4051 O O . THR A 1 263 ? 15.173 -3.182 8.858 1.00 15.43 331 THR A O 1
ATOM 4062 N N . PHE A 1 264 ? 15.645 -5.297 9.541 1.00 16.12 332 PHE A N 1
ATOM 4063 C CA . PHE A 1 264 ? 16.652 -4.945 10.522 1.00 16.33 332 PHE A CA 1
ATOM 4064 C C . PHE A 1 264 ? 17.869 -5.818 10.284 1.00 15.03 332 PHE A C 1
ATOM 4065 O O . PHE A 1 264 ? 17.730 -7.039 10.117 1.00 16.58 332 PHE A O 1
ATOM 4082 N N . GLY A 1 265 ? 19.048 -5.218 10.315 1.00 16.81 333 GLY A N 1
ATOM 4083 C CA . GLY A 1 265 ? 20.292 -5.955 10.205 1.00 17.82 333 GLY A CA 1
ATOM 4084 C C . GLY A 1 265 ? 21.151 -5.666 11.415 1.00 18.28 333 GLY A C 1
ATOM 4085 O O . GLY A 1 265 ? 21.023 -4.609 12.039 1.00 18.63 333 GLY A O 1
ATOM 4089 N N . SER A 1 266 ? 22.031 -6.611 11.746 1.00 17.83 334 SER A N 1
ATOM 4090 C CA . SER A 1 266 ? 22.839 -6.498 12.937 1.00 18.68 334 SER A CA 1
ATOM 4091 C C . SER A 1 266 ? 24.203 -7.116 12.715 1.00 17.34 334 SER A C 1
ATOM 4092 O O . SER A 1 266 ? 24.339 -8.090 11.982 1.00 19.14 334 SER A O 1
ATOM 4100 N N . THR A 1 267 ? 25.200 -6.555 13.386 1.00 19.52 335 THR A N 1
ATOM 4101 C CA . THR A 1 267 ? 26.527 -7.139 13.444 1.00 21.27 335 THR A CA 1
ATOM 4102 C C . THR A 1 267 ? 26.681 -8.094 14.619 1.00 25.67 335 THR A C 1
ATOM 4103 O O . THR A 1 267 ? 27.758 -8.672 14.791 1.00 25.35 335 THR A O 1
ATOM 4114 N N . GLY A 1 268 ? 25.640 -8.244 15.434 1.00 21.87 336 GLY A N 1
ATOM 4115 C CA . GLY A 1 268 ? 25.689 -9.084 16.616 1.00 22.92 336 GLY A CA 1
ATOM 4116 C C . GLY A 1 268 ? 25.113 -10.458 16.360 1.00 23.07 336 GLY A C 1
ATOM 4117 O O . GLY A 1 268 ? 25.449 -11.094 15.361 1.00 25.39 336 GLY A O 1
ATOM 4121 N N . LYS A 1 269 ? 24.221 -10.911 17.239 1.00 22.83 337 LYS A N 1
ATOM 4122 C CA . LYS A 1 269 ? 23.636 -12.236 17.099 1.00 22.66 337 LYS A CA 1
ATOM 4123 C C . LYS A 1 269 ? 22.534 -12.307 16.055 1.00 21.15 337 LYS A C 1
ATOM 4124 O O . LYS A 1 269 ? 22.215 -13.402 15.584 1.00 24.12 337 LYS A O 1
ATOM 4143 N N . GLY A 1 270 ? 21.941 -11.181 15.681 1.00 19.45 338 GLY A N 1
ATOM 4144 C CA . GLY A 1 270 ? 20.765 -11.232 14.843 1.00 20.53 338 GLY A CA 1
ATOM 4145 C C . GLY A 1 270 ? 19.529 -11.648 15.599 1.00 17.47 338 GLY A C 1
ATOM 4146 O O . GLY A 1 270 ? 18.689 -12.375 15.067 1.00 18.03 338 GLY A O 1
ATOM 4150 N N . TYR A 1 271 ? 19.398 -11.198 16.841 1.00 19.53 339 TYR A N 1
ATOM 4151 C CA . TYR A 1 271 ? 18.296 -11.573 17.712 1.00 17.74 339 TYR A CA 1
ATOM 4152 C C . TYR A 1 271 ? 18.208 -10.492 18.775 1.00 19.79 339 TYR A C 1
ATOM 4153 O O . TYR A 1 271 ? 19.240 -9.993 19.233 1.00 22.87 339 TYR A O 1
ATOM 4171 N N . VAL A 1 272 ? 16.992 -10.101 19.141 1.00 18.43 340 VAL A N 1
ATOM 4172 C CA . VAL A 1 272 ? 16.832 -9.055 20.135 1.00 17.04 340 VAL A CA 1
ATOM 4173 C C . VAL A 1 272 ? 16.069 -9.585 21.340 1.00 17.56 340 VAL A C 1
ATOM 4174 O O . VAL A 1 272 ? 15.246 -10.504 21.230 1.00 19.22 340 VAL A O 1
ATOM 4187 N N . ILE A 1 273 ? 16.341 -8.966 22.484 1.00 17.69 341 ILE A N 1
ATOM 4188 C CA . ILE A 1 273 ? 15.610 -9.171 23.730 1.00 18.81 341 ILE A CA 1
ATOM 4189 C C . ILE A 1 273 ? 15.129 -7.819 24.243 1.00 19.25 341 ILE A C 1
ATOM 4190 O O . ILE A 1 273 ? 15.650 -6.764 23.880 1.00 19.26 341 ILE A O 1
ATOM 4206 N N . GLU A 1 274 ? 14.145 -7.860 25.132 1.00 20.33 342 GLU A N 1
ATOM 4207 C CA . GLU A 1 274 ? 13.639 -6.663 25.781 1.00 20.84 342 GLU A CA 1
ATOM 4208 C C . GLU A 1 274 ? 14.607 -6.221 26.861 1.00 23.26 342 GLU A C 1
ATOM 4209 O O . GLU A 1 274 ? 15.018 -7.028 27.706 1.00 22.43 342 GLU A O 1
ATOM 4221 N N . SER A 1 275 ? 14.978 -4.958 26.845 1.00 21.58 343 SER A N 1
ATOM 4222 C CA . SER A 1 275 ? 15.908 -4.460 27.835 1.00 22.68 343 SER A CA 1
ATOM 4223 C C . SER A 1 275 ? 15.902 -2.945 27.846 1.00 23.56 343 SER A C 1
ATOM 4224 O O . SER A 1 275 ? 16.021 -2.312 26.795 1.00 27.93 343 SER A O 1
ATOM 4232 N N . GLY A 1 276 ? 15.756 -2.358 29.015 1.00 22.79 344 GLY A N 1
ATOM 4233 C CA . GLY A 1 276 ? 15.890 -0.929 29.173 1.00 24.81 344 GLY A CA 1
ATOM 4234 C C . GLY A 1 276 ? 14.612 -0.279 29.660 1.00 21.78 344 GLY A C 1
ATOM 4235 O O . GLY A 1 276 ? 13.585 -0.923 29.871 1.00 21.91 344 GLY A O 1
ATOM 4239 N N . GLU A 1 277 ? 14.700 1.038 29.813 1.00 20.36 345 GLU A N 1
ATOM 4240 C CA . GLU A 1 277 ? 13.566 1.818 30.274 1.00 21.46 345 GLU A CA 1
ATOM 4241 C C . GLU A 1 277 ? 12.440 1.762 29.252 1.00 18.42 345 GLU A C 1
ATOM 4242 O O . GLU A 1 277 ? 12.664 1.917 28.051 1.00 20.08 345 GLU A O 1
ATOM 4254 N N . VAL A 1 278 ? 11.222 1.572 29.730 1.00 17.31 346 VAL A N 1
ATOM 4255 C CA . VAL A 1 278 ? 10.052 1.469 28.866 1.00 18.19 346 VAL A CA 1
ATOM 4256 C C . VAL A 1 278 ? 9.450 2.843 28.621 1.00 17.26 346 VAL A C 1
ATOM 4257 O O . VAL A 1 278 ? 9.223 3.626 29.555 1.00 17.42 346 VAL A O 1
ATOM 4270 N N . SER A 1 279 ? 9.148 3.118 27.342 1.00 16.80 347 SER A N 1
ATOM 4271 C CA . SER A 1 279 ? 8.476 4.353 26.960 1.00 16.23 347 SER A CA 1
ATOM 4272 C C . SER A 1 279 ? 7.205 4.115 26.155 1.00 15.31 347 SER A C 1
ATOM 4273 O O . SER A 1 279 ? 6.322 4.954 26.154 1.00 16.96 347 SER A O 1
ATOM 4281 N N . HIS A 1 280 ? 7.124 2.978 25.462 1.00 15.34 348 HIS A N 1
ATOM 4282 C CA . HIS A 1 280 ? 6.066 2.711 24.494 1.00 15.16 348 HIS A CA 1
ATOM 4283 C C . HIS A 1 280 ? 4.984 1.791 25.066 1.00 14.49 348 HIS A C 1
ATOM 4284 O O . HIS A 1 280 ? 5.296 0.765 25.687 1.00 16.19 348 HIS A O 1
ATOM 4298 N N . TYR A 1 281 ? 3.723 2.115 24.795 1.00 14.25 349 TYR A N 1
ATOM 4299 C CA . TYR A 1 281 ? 2.564 1.391 25.296 1.00 14.72 349 TYR A CA 1
ATOM 4300 C C . TYR A 1 281 ? 1.450 1.452 24.267 1.00 16.11 349 TYR A C 1
ATOM 4301 O O . TYR A 1 281 ? 1.443 2.310 23.390 1.00 16.27 349 TYR A O 1
ATOM 4319 N N . ALA A 1 282 ? 0.472 0.557 24.386 1.00 17.20 350 ALA A N 1
ATOM 4320 C CA . ALA A 1 282 ? -0.712 0.660 23.544 1.00 16.33 350 ALA A CA 1
ATOM 4321 C C . ALA A 1 282 ? -1.891 -0.025 24.215 1.00 15.64 350 ALA A C 1
ATOM 4322 O O . ALA A 1 282 ? -1.733 -1.119 24.768 1.00 17.77 350 ALA A O 1
ATOM 4329 N N . LEU A 1 283 ? -3.046 0.622 24.184 1.00 17.28 351 LEU A N 1
ATOM 4330 C CA . LEU A 1 283 ? -4.283 0.023 24.678 1.00 19.73 351 LEU A CA 1
ATOM 4331 C C . LEU A 1 283 ? -4.672 -1.115 23.765 1.00 22.62 351 LEU A C 1
ATOM 4332 O O . LEU A 1 283 ? -4.741 -0.931 22.543 1.00 21.01 351 LEU A O 1
ATOM 4348 N N . ARG A 1 284 ? -4.943 -2.283 24.343 1.00 22.07 352 ARG A N 1
ATOM 4349 C CA . ARG A 1 284 ? -5.379 -3.423 23.548 1.00 26.40 352 ARG A CA 1
ATOM 4350 C C . ARG A 1 284 ? -6.857 -3.266 23.218 1.00 25.15 352 ARG A C 1
ATOM 4351 O O . ARG A 1 284 ? -7.679 -2.973 24.089 1.00 28.08 352 ARG A O 1
ATOM 4372 N N . GLY A 1 285 ? -7.194 -3.423 21.935 1.00 36.10 353 GLY A N 1
ATOM 4373 C CA . GLY A 1 285 ? -8.595 -3.475 21.561 1.00 47.72 353 GLY A CA 1
ATOM 4374 C C . GLY A 1 285 ? -9.311 -4.678 22.145 1.00 37.06 353 GLY A C 1
ATOM 4375 O O . GLY A 1 285 ? -10.501 -4.603 22.468 1.00 47.63 353 GLY A O 1
ATOM 4379 N N . ASP A 1 286 ? -8.588 -5.783 22.326 1.00 38.35 354 ASP A N 1
ATOM 4380 C CA . ASP A 1 286 ? -9.112 -6.989 22.935 1.00 43.69 354 ASP A CA 1
ATOM 4381 C C . ASP A 1 286 ? -8.911 -7.029 24.460 1.00 35.02 354 ASP A C 1
ATOM 4382 O O . ASP A 1 286 ? -8.701 -8.115 25.023 1.00 31.81 354 ASP A O 1
ATOM 4391 N N . ALA A 1 287 ? -8.944 -5.888 25.135 1.00 28.23 355 ALA A N 1
ATOM 4392 C CA . ALA A 1 287 ? -8.640 -5.898 26.566 1.00 23.26 355 ALA A CA 1
ATOM 4393 C C . ALA A 1 287 ? -9.724 -6.663 27.317 1.00 21.91 355 ALA A C 1
ATOM 4394 O O . ALA A 1 287 ? -10.908 -6.515 27.008 1.00 23.80 355 ALA A O 1
ATOM 4401 N N . PRO A 1 288 ? -9.364 -7.432 28.339 1.00 17.94 356 PRO A N 1
ATOM 4402 C CA . PRO A 1 288 ? -10.375 -8.182 29.091 1.00 17.66 356 PRO A CA 1
ATOM 4403 C C . PRO A 1 288 ? -11.084 -7.281 30.090 1.00 16.66 356 PRO A C 1
ATOM 4404 O O . PRO A 1 288 ? -10.669 -6.152 30.340 1.00 17.13 356 PRO A O 1
ATOM 4415 N N . LYS A 1 289 ? -12.167 -7.777 30.660 1.00 17.91 357 LYS A N 1
ATOM 4416 C CA . LYS A 1 289 ? -12.846 -7.123 31.768 1.00 17.68 357 LYS A CA 1
ATOM 4417 C C . LYS A 1 289 ? -12.051 -7.307 33.047 1.00 18.83 357 LYS A C 1
ATOM 4418 O O . LYS A 1 289 ? -11.630 -8.428 33.371 1.00 19.06 357 LYS A O 1
ATOM 4437 N N . VAL A 1 290 ? -11.874 -6.218 33.795 1.00 18.24 358 VAL A N 1
ATOM 4438 C CA . VAL A 1 290 ? -11.025 -6.171 34.975 1.00 20.07 358 VAL A CA 1
ATOM 4439 C C . VAL A 1 290 ? -11.738 -5.337 36.025 1.00 18.13 358 VAL A C 1
ATOM 4440 O O . VAL A 1 290 ? -12.274 -4.270 35.714 1.00 19.84 358 VAL A O 1
ATOM 4453 N N . ASP A 1 291 ? -11.746 -5.815 37.270 1.00 20.84 359 ASP A N 1
ATOM 4454 C CA . ASP A 1 291 ? -12.257 -5.035 38.403 1.00 21.01 359 ASP A CA 1
ATOM 4455 C C . ASP A 1 291 ? -11.128 -4.140 38.912 1.00 25.93 359 ASP A C 1
ATOM 4456 O O . ASP A 1 291 ? -10.442 -4.437 39.895 1.00 28.81 359 ASP A O 1
ATOM 4465 N N . LEU A 1 292 ? -10.947 -3.005 38.241 1.00 22.11 360 LEU A N 1
ATOM 4466 C CA . LEU A 1 292 ? -9.886 -2.086 38.614 1.00 21.03 360 LEU A CA 1
ATOM 4467 C C . LEU A 1 292 ? -10.231 -1.462 39.956 1.00 26.44 360 LEU A C 1
ATOM 4468 O O . LEU A 1 292 ? -11.355 -0.989 40.160 1.00 31.19 360 LEU A O 1
ATOM 4484 N N . ARG A 1 293 ? -9.268 -1.458 40.868 1.00 24.76 361 ARG A N 1
ATOM 4485 C CA . ARG A 1 293 ? -9.473 -0.834 42.173 1.00 28.77 361 ARG A CA 1
ATOM 4486 C C . ARG A 1 293 ? -8.682 0.452 42.351 1.00 36.50 361 ARG A C 1
ATOM 4487 O O . ARG A 1 293 ? -9.103 1.320 43.118 1.00 35.58 361 ARG A O 1
ATOM 4508 N N . LEU A 1 294 ? -7.552 0.603 41.664 1.00 23.06 362 LEU A N 1
ATOM 4509 C CA . LEU A 1 294 ? -6.782 1.828 41.752 1.00 26.06 362 LEU A CA 1
ATOM 4510 C C . LEU A 1 294 ? -7.517 2.946 41.021 1.00 26.79 362 LEU A C 1
ATOM 4511 O O . LEU A 1 294 ? -7.705 2.884 39.796 1.00 22.77 362 LEU A O 1
ATOM 4527 N N . SER A 1 295 ? -7.923 3.973 41.766 1.00 29.26 363 SER A N 1
ATOM 4528 C CA . SER A 1 295 ? -8.583 5.114 41.146 1.00 32.88 363 SER A CA 1
ATOM 4529 C C . SER A 1 295 ? -7.761 5.657 39.984 1.00 27.29 363 SER A C 1
ATOM 4530 O O . SER A 1 295 ? -8.316 6.071 38.955 1.00 26.44 363 SER A O 1
ATOM 4538 N N . SER A 1 296 ? -6.437 5.642 40.117 1.00 22.81 364 SER A N 1
ATOM 4539 C CA . SER A 1 296 ? -5.573 6.219 39.100 1.00 29.13 364 SER A CA 1
ATOM 4540 C C . SER A 1 296 ? -5.440 5.339 37.862 1.00 21.45 364 SER A C 1
ATOM 4541 O O . SER A 1 296 ? -5.169 5.860 36.775 1.00 21.56 364 SER A O 1
ATOM 4549 N N . ALA A 1 297 ? -5.593 4.018 37.994 1.00 19.26 365 ALA A N 1
ATOM 4550 C CA . ALA A 1 297 ? -5.708 3.177 36.806 1.00 17.93 365 ALA A CA 1
ATOM 4551 C C . ALA A 1 297 ? -6.994 3.498 36.057 1.00 18.09 365 ALA A C 1
ATOM 4552 O O . ALA A 1 297 ? -7.000 3.538 34.822 1.00 16.79 365 ALA A O 1
ATOM 4559 N N . LYS A 1 298 ? -8.097 3.710 36.779 1.00 18.80 366 LYS A N 1
ATOM 4560 C CA . LYS A 1 298 ? -9.358 4.000 36.114 1.00 19.94 366 LYS A CA 1
ATOM 4561 C C . LYS A 1 298 ? -9.294 5.341 35.401 1.00 19.66 366 LYS A C 1
ATOM 4562 O O . LYS A 1 298 ? -9.773 5.474 34.268 1.00 21.01 366 LYS A O 1
ATOM 4581 N N . SER A 1 299 ? -8.732 6.360 36.053 1.00 19.81 367 SER A N 1
ATOM 4582 C CA . SER A 1 299 ? -8.679 7.668 35.416 1.00 21.02 367 SER A CA 1
ATOM 4583 C C . SER A 1 299 ? -7.726 7.633 34.232 1.00 19.62 367 SER A C 1
ATOM 4584 O O . SER A 1 299 ? -8.033 8.181 33.173 1.00 19.39 367 SER A O 1
ATOM 4592 N N . LEU A 1 300 ? -6.594 6.932 34.366 1.00 17.00 368 LEU A N 1
ATOM 4593 C CA . LEU A 1 300 ? -5.644 6.870 33.271 1.00 17.16 368 LEU A CA 1
ATOM 4594 C C . LEU A 1 300 ? -6.249 6.161 32.075 1.00 16.73 368 LEU A C 1
ATOM 4595 O O . LEU A 1 300 ? -6.018 6.556 30.928 1.00 17.07 368 LEU A O 1
ATOM 4611 N N . LEU A 1 301 ? -7.013 5.100 32.316 1.00 15.90 369 LEU A N 1
ATOM 4612 C CA . LEU A 1 301 ? -7.633 4.396 31.205 1.00 16.33 369 LEU A CA 1
ATOM 4613 C C . LEU A 1 301 ? -8.532 5.325 30.396 1.00 15.92 369 LEU A C 1
ATOM 4614 O O . LEU A 1 301 ? -8.557 5.251 29.165 1.00 16.84 369 LEU A O 1
ATOM 4630 N N . ASN A 1 302 ? -9.271 6.204 31.063 1.00 17.16 370 ASN A N 1
ATOM 4631 C CA . ASN A 1 302 ? -10.120 7.141 30.340 1.00 18.01 370 ASN A CA 1
ATOM 4632 C C . ASN A 1 302 ? -9.287 8.130 29.539 1.00 17.87 370 ASN A C 1
ATOM 4633 O O . ASN A 1 302 ? -9.629 8.441 28.393 1.00 18.50 370 ASN A O 1
ATOM 4644 N N . VAL A 1 303 ? -8.176 8.605 30.105 1.00 17.05 371 VAL A N 1
ATOM 4645 C CA . VAL A 1 303 ? -7.308 9.513 29.346 1.00 16.84 371 VAL A CA 1
ATOM 4646 C C . VAL A 1 303 ? -6.824 8.822 28.085 1.00 16.84 371 VAL A C 1
ATOM 4647 O O . VAL A 1 303 ? -6.889 9.375 26.981 1.00 17.72 371 VAL A O 1
ATOM 4660 N N . ILE A 1 304 ? -6.362 7.579 28.232 1.00 15.86 372 ILE A N 1
ATOM 4661 C CA . ILE A 1 304 ? -5.837 6.829 27.099 1.00 16.28 372 ILE A CA 1
ATOM 4662 C C . ILE A 1 304 ? -6.914 6.639 26.039 1.00 16.28 372 ILE A C 1
ATOM 4663 O O . ILE A 1 304 ? -6.686 6.857 24.847 1.00 16.60 372 ILE A O 1
ATOM 4679 N N . LYS A 1 305 ? -8.098 6.201 26.447 1.00 16.08 373 LYS A N 1
ATOM 4680 C CA . LYS A 1 305 ? -9.123 5.911 25.451 1.00 19.25 373 LYS A CA 1
ATOM 4681 C C . LYS A 1 305 ? -9.556 7.176 24.727 1.00 18.93 373 LYS A C 1
ATOM 4682 O O . LYS A 1 305 ? -9.806 7.155 23.509 1.00 19.62 373 LYS A O 1
ATOM 4701 N N . ARG A 1 306 ? -9.651 8.282 25.451 1.00 18.44 374 ARG A N 1
ATOM 4702 C CA . ARG A 1 306 ? -10.178 9.497 24.848 1.00 19.95 374 ARG A CA 1
ATOM 4703 C C . ARG A 1 306 ? -9.150 10.223 24.005 1.00 19.77 374 ARG A C 1
ATOM 4704 O O . ARG A 1 306 ? -9.535 11.036 23.147 1.00 21.30 374 ARG A O 1
ATOM 4725 N N . HIS A 1 307 ? -7.866 9.975 24.219 1.00 16.41 375 HIS A N 1
ATOM 4726 C CA . HIS A 1 307 ? -6.809 10.653 23.483 1.00 17.55 375 HIS A CA 1
ATOM 4727 C C . HIS A 1 307 ? -6.152 9.790 22.431 1.00 16.83 375 HIS A C 1
ATOM 4728 O O . HIS A 1 307 ? -5.896 10.252 21.327 1.00 18.07 375 HIS A O 1
ATOM 4742 N N . PHE A 1 308 ? -5.856 8.534 22.740 1.00 16.62 376 PHE A N 1
ATOM 4743 C CA . PHE A 1 308 ? -5.097 7.661 21.863 1.00 16.43 376 PHE A CA 1
ATOM 4744 C C . PHE A 1 308 ? -5.912 6.539 21.250 1.00 17.29 376 PHE A C 1
ATOM 4745 O O . PHE A 1 308 ? -5.526 6.022 20.199 1.00 17.43 376 PHE A O 1
ATOM 4762 N N . GLY A 1 309 ? -7.027 6.164 21.856 1.00 17.91 377 GLY A N 1
ATOM 4763 C CA . GLY A 1 309 ? -7.721 4.979 21.396 1.00 17.41 377 GLY A CA 1
ATOM 4764 C C . GLY A 1 309 ? -6.756 3.819 21.379 1.00 16.74 377 GLY A C 1
ATOM 4765 O O . GLY A 1 309 ? -6.041 3.580 22.361 1.00 17.59 377 GLY A O 1
ATOM 4769 N N . THR A 1 310 ? -6.691 3.120 20.249 1.00 17.47 378 THR A N 1
ATOM 4770 C CA . THR A 1 310 ? -5.776 2.012 20.064 1.00 16.54 378 THR A CA 1
ATOM 4771 C C . THR A 1 310 ? -4.444 2.395 19.433 1.00 16.20 378 THR A C 1
ATOM 4772 O O . THR A 1 310 ? -3.619 1.512 19.199 1.00 17.42 378 THR A O 1
ATOM 4783 N N . LEU A 1 311 ? -4.183 3.678 19.202 1.00 16.38 379 LEU A N 1
ATOM 4784 C CA . LEU A 1 311 ? -2.870 4.072 18.702 1.00 15.99 379 LEU A CA 1
ATOM 4785 C C . LEU A 1 311 ? -1.835 3.940 19.817 1.00 14.59 379 LEU A C 1
ATOM 4786 O O . LEU A 1 311 ? -2.099 4.354 20.957 1.00 16.13 379 LEU A O 1
ATOM 4802 N N . PRO A 1 312 ? -0.635 3.445 19.533 1.00 14.91 380 PRO A N 1
ATOM 4803 C CA . PRO A 1 312 ? 0.396 3.417 20.585 1.00 14.88 380 PRO A CA 1
ATOM 4804 C C . PRO A 1 312 ? 0.759 4.825 21.035 1.00 15.05 380 PRO A C 1
ATOM 4805 O O . PRO A 1 312 ? 0.710 5.781 20.256 1.00 14.98 380 PRO A O 1
ATOM 4816 N N . PHE A 1 313 ? 1.152 4.932 22.291 1.00 14.43 381 PHE A N 1
ATOM 4817 C CA . PHE A 1 313 ? 1.516 6.193 22.900 1.00 14.07 381 PHE A CA 1
ATOM 4818 C C . PHE A 1 313 ? 2.783 5.986 23.708 1.00 15.05 381 PHE A C 1
ATOM 4819 O O . PHE A 1 313 ? 3.259 4.864 23.895 1.00 15.00 381 PHE A O 1
ATOM 4836 N N . CYS A 1 314 ? 3.341 7.090 24.184 1.00 15.19 382 CYS A N 1
ATOM 4837 C CA . CYS A 1 314 ? 4.511 7.047 25.031 1.00 15.13 382 CYS A CA 1
ATOM 4838 C C . CYS A 1 314 ? 4.267 7.894 26.269 1.00 15.48 382 CYS A C 1
ATOM 4839 O O . CYS A 1 314 ? 3.274 8.623 26.378 1.00 15.65 382 CYS A O 1
ATOM 4847 N N A ARG A 1 315 ? 5.195 7.790 27.215 0.56 14.63 383 ARG A N 1
ATOM 4848 N N B ARG A 1 315 ? 5.207 7.808 27.208 0.44 14.68 383 ARG A N 1
ATOM 4849 C CA A ARG A 1 315 ? 5.039 8.525 28.462 0.56 14.95 383 ARG A CA 1
ATOM 4850 C CA B ARG A 1 315 ? 5.045 8.519 28.469 0.44 14.99 383 ARG A CA 1
ATOM 4851 C C A ARG A 1 315 ? 4.952 10.023 28.229 0.56 15.67 383 ARG A C 1
ATOM 4852 C C B ARG A 1 315 ? 5.003 10.029 28.275 0.44 15.65 383 ARG A C 1
ATOM 4853 O O A ARG A 1 315 ? 4.124 10.699 28.851 0.56 15.73 383 ARG A O 1
ATOM 4854 O O B ARG A 1 315 ? 4.273 10.724 28.990 0.44 15.52 383 ARG A O 1
ATOM 4895 N N . ARG A 1 316 ? 5.795 10.570 27.347 1.00 14.81 384 ARG A N 1
ATOM 4896 C CA . ARG A 1 316 ? 5.758 12.011 27.133 1.00 15.35 384 ARG A CA 1
ATOM 4897 C C . ARG A 1 316 ? 4.427 12.455 26.540 1.00 15.18 384 ARG A C 1
ATOM 4898 O O . ARG A 1 316 ? 4.019 13.612 26.722 1.00 15.87 384 ARG A O 1
ATOM 4919 N N . PHE A 1 317 ? 3.748 11.580 25.799 1.00 14.86 385 PHE A N 1
ATOM 4920 C CA . PHE A 1 317 ? 2.432 11.916 25.297 1.00 15.48 385 PHE A CA 1
ATOM 4921 C C . PHE A 1 317 ? 1.409 12.029 26.430 1.00 17.48 385 PHE A C 1
ATOM 4922 O O . PHE A 1 317 ? 0.391 12.715 26.266 1.00 18.41 385 PHE A O 1
ATOM 4939 N N . LEU A 1 318 ? 1.644 11.357 27.567 1.00 15.71 386 LEU A N 1
ATOM 4940 C CA . LEU A 1 318 ? 0.826 11.565 28.756 1.00 16.56 386 LEU A CA 1
ATOM 4941 C C . LEU A 1 318 ? 1.259 12.821 29.504 1.00 16.09 386 LEU A C 1
ATOM 4942 O O . LEU A 1 318 ? 0.409 13.586 29.986 1.00 16.58 386 LEU A O 1
ATOM 4958 N N . ASP A 1 319 ? 2.574 13.030 29.626 1.00 15.59 387 ASP A N 1
ATOM 4959 C CA . ASP A 1 319 ? 3.067 14.187 30.362 1.00 16.28 387 ASP A CA 1
ATOM 4960 C C . ASP A 1 319 ? 2.497 15.480 29.790 1.00 15.84 387 ASP A C 1
ATOM 4961 O O . ASP A 1 319 ? 2.151 16.407 30.540 1.00 16.76 387 ASP A O 1
ATOM 4970 N N . ARG A 1 320 ? 2.411 15.577 28.467 1.00 14.65 388 ARG A N 1
ATOM 4971 C CA . ARG A 1 320 ? 1.971 16.812 27.822 1.00 15.74 388 ARG A CA 1
ATOM 4972 C C . ARG A 1 320 ? 0.486 17.069 28.017 1.00 16.62 388 ARG A C 1
ATOM 4973 O O . ARG A 1 320 ? 0.020 18.180 27.734 1.00 18.40 388 ARG A O 1
ATOM 4994 N N . LEU A 1 321 ? -0.251 16.089 28.508 1.00 16.22 389 LEU A N 1
ATOM 4995 C CA . LEU A 1 321 ? -1.650 16.205 28.872 1.00 17.35 389 LEU A CA 1
ATOM 4996 C C . LEU A 1 321 ? -1.814 16.524 30.353 1.00 20.16 389 LEU A C 1
ATOM 4997 O O . LEU A 1 321 ? -2.934 16.449 30.874 1.00 22.61 389 LEU A O 1
ATOM 5013 N N . GLY A 1 322 ? -0.723 16.831 31.039 1.00 16.18 390 GLY A N 1
ATOM 5014 C CA . GLY A 1 322 ? -0.799 17.188 32.435 1.00 17.55 390 GLY A CA 1
ATOM 5015 C C . GLY A 1 322 ? -0.889 16.013 33.368 1.00 17.00 390 GLY A C 1
ATOM 5016 O O . GLY A 1 322 ? -1.242 16.187 34.536 1.00 17.71 390 GLY A O 1
ATOM 5020 N N . GLN A 1 323 ? -0.580 14.815 32.894 1.00 15.90 391 GLN A N 1
ATOM 5021 C CA . GLN A 1 323 ? -0.608 13.631 33.748 1.00 15.88 391 GLN A CA 1
ATOM 5022 C C . GLN A 1 323 ? 0.710 13.524 34.499 1.00 16.01 391 GLN A C 1
ATOM 5023 O O . GLN A 1 323 ? 1.780 13.516 33.888 1.00 19.38 391 GLN A O 1
ATOM 5037 N N . GLU A 1 324 ? 0.639 13.465 35.831 1.00 18.20 392 GLU A N 1
ATOM 5038 C CA . GLU A 1 324 ? 1.842 13.479 36.654 1.00 20.96 392 GLU A CA 1
ATOM 5039 C C . GLU A 1 324 ? 1.994 12.329 37.625 1.00 26.90 392 GLU A C 1
ATOM 5040 O O . GLU A 1 324 ? 3.095 12.155 38.168 1.00 32.49 392 GLU A O 1
ATOM 5052 N N . LYS A 1 325 ? 0.943 11.584 37.906 1.00 19.64 393 LYS A N 1
ATOM 5053 C CA . LYS A 1 325 ? 0.945 10.573 38.955 1.00 20.78 393 LYS A CA 1
ATOM 5054 C C . LYS A 1 325 ? 0.420 9.254 38.411 1.00 21.75 393 LYS A C 1
ATOM 5055 O O . LYS A 1 325 ? -0.324 8.519 39.079 1.00 25.25 393 LYS A O 1
ATOM 5074 N N . TYR A 1 326 ? 0.810 8.922 37.185 1.00 18.87 394 TYR A N 1
ATOM 5075 C CA . TYR A 1 326 ? 0.138 7.870 36.444 1.00 18.33 394 TYR A CA 1
ATOM 5076 C C . TYR A 1 326 ? 0.925 6.572 36.370 1.00 16.28 394 TYR A C 1
ATOM 5077 O O . TYR A 1 326 ? 0.387 5.590 35.871 1.00 17.35 394 TYR A O 1
ATOM 5095 N N A LEU A 1 327 ? 2.179 6.524 36.819 0.62 15.67 395 LEU A N 1
ATOM 5096 N N B LEU A 1 327 ? 2.180 6.542 36.815 0.38 15.97 395 LEU A N 1
ATOM 5097 C CA A LEU A 1 327 ? 2.971 5.316 36.577 0.62 18.02 395 LEU A CA 1
ATOM 5098 C CA B LEU A 1 327 ? 2.991 5.341 36.618 0.38 18.13 395 LEU A CA 1
ATOM 5099 C C A LEU A 1 327 ? 2.417 4.115 37.337 0.62 18.16 395 LEU A C 1
ATOM 5100 C C B LEU A 1 327 ? 2.382 4.135 37.321 0.38 18.17 395 LEU A C 1
ATOM 5101 O O A LEU A 1 327 ? 2.442 2.996 36.816 0.62 18.36 395 LEU A O 1
ATOM 5102 O O B LEU A 1 327 ? 2.318 3.043 36.744 0.38 18.24 395 LEU A O 1
ATOM 5133 N N . LEU A 1 328 ? 1.913 4.311 38.554 1.00 16.11 396 LEU A N 1
ATOM 5134 C CA . LEU A 1 328 ? 1.273 3.206 39.265 1.00 17.43 396 LEU A CA 1
ATOM 5135 C C . LEU A 1 328 ? 0.113 2.651 38.452 1.00 15.66 396 LEU A C 1
ATOM 5136 O O . LEU A 1 328 ? -0.028 1.437 38.280 1.00 16.33 396 LEU A O 1
ATOM 5152 N N . GLY A 1 329 ? -0.755 3.542 37.980 1.00 16.27 397 GLY A N 1
ATOM 5153 C CA . GLY A 1 329 ? -1.908 3.128 37.209 1.00 16.77 397 GLY A CA 1
ATOM 5154 C C . GLY A 1 329 ? -1.537 2.511 35.877 1.00 16.52 397 GLY A C 1
ATOM 5155 O O . GLY A 1 329 ? -2.140 1.521 35.453 1.00 16.17 397 GLY A O 1
ATOM 5159 N N . LEU A 1 330 ? -0.508 3.044 35.233 1.00 15.15 398 LEU A N 1
ATOM 5160 C CA . LEU A 1 330 ? -0.084 2.495 33.951 1.00 15.54 398 LEU A CA 1
ATOM 5161 C C . LEU A 1 330 ? 0.440 1.081 34.135 1.00 16.70 398 LEU A C 1
ATOM 5162 O O . LEU A 1 330 ? 0.097 0.183 33.361 1.00 16.79 398 LEU A O 1
ATOM 5178 N N . ASN A 1 331 ? 1.286 0.866 35.145 1.00 16.04 399 ASN A N 1
ATOM 5179 C CA . ASN A 1 331 ? 1.784 -0.479 35.399 1.00 16.72 399 ASN A CA 1
ATOM 5180 C C . ASN A 1 331 ? 0.652 -1.431 35.757 1.00 16.73 399 ASN A C 1
ATOM 5181 O O . ASN A 1 331 ? 0.703 -2.621 35.406 1.00 17.27 399 ASN A O 1
ATOM 5192 N N . ASN A 1 332 ? -0.378 -0.929 36.441 1.00 16.04 400 ASN A N 1
ATOM 5193 C CA . ASN A 1 332 ? -1.533 -1.752 36.785 1.00 16.74 400 ASN A CA 1
ATOM 5194 C C . ASN A 1 332 ? -2.337 -2.140 35.549 1.00 16.07 400 ASN A C 1
ATOM 5195 O O . ASN A 1 332 ? -2.790 -3.291 35.424 1.00 15.85 400 ASN A O 1
ATOM 5206 N N . LEU A 1 333 ? -2.510 -1.211 34.614 1.00 15.71 401 LEU A N 1
ATOM 5207 C CA . LEU A 1 333 ? -3.211 -1.553 33.387 1.00 15.61 401 LEU A CA 1
ATOM 5208 C C . LEU A 1 333 ? -2.424 -2.558 32.567 1.00 14.08 401 LEU A C 1
ATOM 5209 O O . LEU A 1 333 ? -3.034 -3.419 31.922 1.00 16.53 401 LEU A O 1
ATOM 5225 N N . VAL A 1 334 ? -1.095 -2.511 32.610 1.00 14.66 402 VAL A N 1
ATOM 5226 C CA . VAL A 1 334 ? -0.280 -3.503 31.912 1.00 16.59 402 VAL A CA 1
ATOM 5227 C C . VAL A 1 334 ? -0.421 -4.867 32.586 1.00 17.86 402 VAL A C 1
ATOM 5228 O O . VAL A 1 334 ? -0.599 -5.890 31.916 1.00 17.84 402 VAL A O 1
ATOM 5241 N N A SER A 1 335 ? -0.323 -4.906 33.917 0.67 16.20 403 SER A N 1
ATOM 5242 N N B SER A 1 335 ? -0.332 -4.907 33.916 0.33 16.24 403 SER A N 1
ATOM 5243 C CA A SER A 1 335 ? -0.386 -6.185 34.622 0.67 16.36 403 SER A CA 1
ATOM 5244 C CA B SER A 1 335 ? -0.378 -6.191 34.612 0.33 16.88 403 SER A CA 1
ATOM 5245 C C A SER A 1 335 ? -1.732 -6.856 34.430 0.67 17.90 403 SER A C 1
ATOM 5246 C C B SER A 1 335 ? -1.734 -6.861 34.464 0.33 17.98 403 SER A C 1
ATOM 5247 O O A SER A 1 335 ? -1.810 -8.098 34.405 0.67 17.93 403 SER A O 1
ATOM 5248 O O B SER A 1 335 ? -1.820 -8.097 34.522 0.33 17.90 403 SER A O 1
ATOM 5263 N N . ASN A 1 336 ? -2.794 -6.080 34.282 1.00 17.66 404 ASN A N 1
ATOM 5264 C CA . ASN A 1 336 ? -4.138 -6.594 34.093 1.00 16.89 404 ASN A CA 1
ATOM 5265 C C . ASN A 1 336 ? -4.485 -6.866 32.644 1.00 17.53 404 ASN A C 1
ATOM 5266 O O . ASN A 1 336 ? -5.635 -7.208 32.347 1.00 19.03 404 ASN A O 1
ATOM 5277 N N . GLY A 1 337 ? -3.531 -6.728 31.735 1.00 16.71 405 GLY A N 1
ATOM 5278 C CA . GLY A 1 337 ? -3.781 -7.127 30.368 1.00 16.98 405 GLY A CA 1
ATOM 5279 C C . GLY A 1 337 ? -4.572 -6.138 29.555 1.00 16.02 405 GLY A C 1
ATOM 5280 O O . GLY A 1 337 ? -5.033 -6.462 28.455 1.00 17.63 405 GLY A O 1
ATOM 5284 N N . ILE A 1 338 ? -4.703 -4.900 30.038 1.00 16.20 406 ILE A N 1
ATOM 5285 C CA . ILE A 1 338 ? -5.480 -3.873 29.337 1.00 16.29 406 ILE A CA 1
ATOM 5286 C C . ILE A 1 338 ? -4.603 -3.073 28.384 1.00 15.23 406 ILE A C 1
ATOM 5287 O O . ILE A 1 338 ? -5.017 -2.759 27.268 1.00 16.97 406 ILE A O 1
ATOM 5303 N N . VAL A 1 339 ? -3.387 -2.759 28.813 1.00 15.39 407 VAL A N 1
ATOM 5304 C CA . VAL A 1 339 ? -2.407 -2.028 28.019 1.00 15.37 407 VAL A CA 1
ATOM 5305 C C . VAL A 1 339 ? -1.200 -2.926 27.825 1.00 16.62 407 VAL A C 1
ATOM 5306 O O . VAL A 1 339 ? -0.765 -3.604 28.757 1.00 18.02 407 VAL A O 1
ATOM 5319 N N A GLU A 1 340 ? -0.658 -2.916 26.616 0.43 16.56 408 GLU A N 1
ATOM 5320 N N B GLU A 1 340 ? -0.684 -2.952 26.602 0.57 16.50 408 GLU A N 1
ATOM 5321 C CA A GLU A 1 340 ? 0.547 -3.651 26.267 0.43 19.10 408 GLU A CA 1
ATOM 5322 C CA B GLU A 1 340 ? 0.550 -3.663 26.319 0.57 19.20 408 GLU A CA 1
ATOM 5323 C C A GLU A 1 340 ? 1.735 -2.704 26.335 0.43 18.26 408 GLU A C 1
ATOM 5324 C C B GLU A 1 340 ? 1.711 -2.687 26.424 0.57 18.12 408 GLU A C 1
ATOM 5325 O O A GLU A 1 340 ? 1.653 -1.566 25.873 0.43 17.34 408 GLU A O 1
ATOM 5326 O O B GLU A 1 340 ? 1.584 -1.516 26.065 0.57 17.33 408 GLU A O 1
ATOM 5349 N N . ASP A 1 341 ? 2.844 -3.164 26.914 1.00 17.18 409 ASP A N 1
ATOM 5350 C CA . ASP A 1 341 ? 4.074 -2.381 26.927 1.00 18.85 409 ASP A CA 1
ATOM 5351 C C . ASP A 1 341 ? 5.037 -2.963 25.900 1.00 20.05 409 ASP A C 1
ATOM 5352 O O . ASP A 1 341 ? 4.971 -4.149 25.555 1.00 20.90 409 ASP A O 1
ATOM 5361 N N . TYR A 1 342 ? 5.919 -2.112 25.391 1.00 17.96 410 TYR A N 1
ATOM 5362 C CA . TYR A 1 342 ? 6.842 -2.465 24.319 1.00 17.85 410 TYR A CA 1
ATOM 5363 C C . TYR A 1 342 ? 8.217 -1.955 24.711 1.00 17.31 410 TYR A C 1
ATOM 5364 O O . TYR A 1 342 ? 8.602 -0.844 24.333 1.00 17.84 410 TYR A O 1
ATOM 5382 N N . PRO A 1 343 ? 8.968 -2.719 25.493 1.00 17.37 411 PRO A N 1
ATOM 5383 C CA . PRO A 1 343 ? 10.283 -2.262 25.937 1.00 17.33 411 PRO A CA 1
ATOM 5384 C C . PRO A 1 343 ? 11.249 -2.143 24.773 1.00 16.52 411 PRO A C 1
ATOM 5385 O O . PRO A 1 343 ? 11.070 -2.783 23.720 1.00 17.41 411 PRO A O 1
ATOM 5396 N N . PRO A 1 344 ? 12.324 -1.382 24.955 1.00 16.77 412 PRO A N 1
ATOM 5397 C CA . PRO A 1 344 ? 13.372 -1.346 23.929 1.00 16.67 412 PRO A CA 1
ATOM 5398 C C . PRO A 1 344 ? 13.891 -2.739 23.645 1.00 15.75 412 PRO A C 1
ATOM 5399 O O . PRO A 1 344 ? 13.927 -3.610 24.521 1.00 17.97 412 PRO A O 1
ATOM 5410 N N . LEU A 1 345 ? 14.275 -2.961 22.399 1.00 16.86 413 LEU A N 1
ATOM 5411 C CA . LEU A 1 345 ? 14.737 -4.253 21.910 1.00 16.41 413 LEU A CA 1
ATOM 5412 C C . LEU A 1 345 ? 16.197 -4.121 21.520 1.00 19.66 413 LEU A C 1
ATOM 5413 O O . LEU A 1 345 ? 16.546 -3.227 20.734 1.00 19.42 413 LEU A O 1
ATOM 5429 N N . VAL A 1 346 ? 17.045 -4.990 22.066 1.00 17.74 414 VAL A N 1
ATOM 5430 C CA . VAL A 1 346 ? 18.487 -4.880 21.917 1.00 18.27 414 VAL A CA 1
ATOM 5431 C C . VAL A 1 346 ? 19.111 -6.202 21.498 1.00 18.23 414 VAL A C 1
ATOM 5432 O O . VAL A 1 346 ? 18.684 -7.280 21.928 1.00 18.77 414 VAL A O 1
ATOM 5445 N N . ASP A 1 347 ? 20.127 -6.121 20.648 1.00 17.95 415 ASP A N 1
ATOM 5446 C CA . ASP A 1 347 ? 21.048 -7.211 20.363 1.00 18.20 415 ASP A CA 1
ATOM 5447 C C . ASP A 1 347 ? 22.179 -7.111 21.391 1.00 20.94 415 ASP A C 1
ATOM 5448 O O . ASP A 1 347 ? 22.100 -6.355 22.367 1.00 22.11 415 ASP A O 1
ATOM 5457 N N . GLU A 1 348 ? 23.246 -7.870 21.188 1.00 21.38 416 GLU A N 1
ATOM 5458 C CA . GLU A 1 348 ? 24.267 -7.972 22.217 1.00 22.96 416 GLU A CA 1
ATOM 5459 C C . GLU A 1 348 ? 25.050 -6.674 22.358 1.00 23.15 416 GLU A C 1
ATOM 5460 O O . GLU A 1 348 ? 25.158 -5.867 21.428 1.00 21.28 416 GLU A O 1
ATOM 5472 N N . LYS A 1 349 ? 25.588 -6.462 23.550 1.00 24.84 417 LYS A N 1
ATOM 5473 C CA . LYS A 1 349 ? 26.377 -5.264 23.785 1.00 25.81 417 LYS A CA 1
ATOM 5474 C C . LYS A 1 349 ? 27.521 -5.211 22.781 1.00 26.56 417 LYS A C 1
ATOM 5475 O O . LYS A 1 349 ? 28.121 -6.233 22.440 1.00 28.53 417 LYS A O 1
ATOM 5494 N N . GLY A 1 350 ? 27.792 -4.013 22.278 1.00 25.78 418 GLY A N 1
ATOM 5495 C CA . GLY A 1 350 ? 28.850 -3.806 21.324 1.00 28.28 418 GLY A CA 1
ATOM 5496 C C . GLY A 1 350 ? 28.445 -3.978 19.877 1.00 25.11 418 GLY A C 1
ATOM 5497 O O . GLY A 1 350 ? 29.248 -3.672 18.987 1.00 29.27 418 GLY A O 1
ATOM 5501 N N . SER A 1 351 ? 27.241 -4.480 19.613 1.00 23.00 419 SER A N 1
ATOM 5502 C CA . SER A 1 351 ? 26.778 -4.652 18.247 1.00 22.84 419 SER A CA 1
ATOM 5503 C C . SER A 1 351 ? 26.129 -3.374 17.721 1.00 19.72 419 SER A C 1
ATOM 5504 O O . SER A 1 351 ? 25.789 -2.447 18.464 1.00 20.34 419 SER A O 1
ATOM 5512 N N . TYR A 1 352 ? 25.941 -3.346 16.406 1.00 20.42 420 TYR A N 1
ATOM 5513 C CA . TYR A 1 352 ? 25.298 -2.238 15.712 1.00 19.30 420 TYR A CA 1
ATOM 5514 C C . TYR A 1 352 ? 24.163 -2.789 14.884 1.00 18.28 420 TYR A C 1
ATOM 5515 O O . TYR A 1 352 ? 24.318 -3.809 14.214 1.00 19.42 420 TYR A O 1
ATOM 5533 N N . THR A 1 353 ? 23.029 -2.095 14.910 1.00 18.61 421 THR A N 1
ATOM 5534 C CA . THR A 1 353 ? 21.837 -2.518 14.194 1.00 18.25 421 THR A CA 1
ATOM 5535 C C . THR A 1 353 ? 21.342 -1.362 13.328 1.00 16.54 421 THR A C 1
ATOM 5536 O O . THR A 1 353 ? 21.566 -0.188 13.647 1.00 18.90 421 THR A O 1
ATOM 5547 N N . ALA A 1 354 ? 20.681 -1.688 12.229 1.00 17.32 422 ALA A N 1
ATOM 5548 C CA . ALA A 1 354 ? 20.116 -0.698 11.327 1.00 16.90 422 ALA A CA 1
ATOM 5549 C C . ALA A 1 354 ? 18.739 -1.163 10.885 1.00 15.49 422 ALA A C 1
ATOM 5550 O O . ALA A 1 354 ? 18.441 -2.364 10.882 1.00 15.97 422 ALA A O 1
ATOM 5557 N N . GLN A 1 355 ? 17.912 -0.204 10.461 1.00 15.40 423 GLN A N 1
ATOM 5558 C CA . GLN A 1 355 ? 16.540 -0.440 10.061 1.00 15.15 423 GLN A CA 1
ATOM 5559 C C . GLN A 1 355 ? 16.153 0.465 8.901 1.00 14.46 423 GLN A C 1
ATOM 5560 O O . GLN A 1 355 ? 16.462 1.661 8.906 1.00 14.66 423 GLN A O 1
ATOM 5574 N N . PHE A 1 356 ? 15.429 -0.080 7.932 1.00 14.20 424 PHE A N 1
ATOM 5575 C CA . PHE A 1 356 ? 14.738 0.713 6.921 1.00 13.98 424 PHE A CA 1
ATOM 5576 C C . PHE A 1 356 ? 13.352 0.121 6.769 1.00 13.98 424 PHE A C 1
ATOM 5577 O O . PHE A 1 356 ? 13.201 -1.108 6.806 1.00 15.91 424 PHE A O 1
ATOM 5594 N N . GLU A 1 357 ? 12.350 0.957 6.561 1.00 14.22 425 GLU A N 1
ATOM 5595 C CA . GLU A 1 357 ? 10.973 0.510 6.500 1.00 14.28 425 GLU A CA 1
ATOM 5596 C C . GLU A 1 357 ? 10.137 1.424 5.629 1.00 14.82 425 GLU A C 1
ATOM 5597 O O . GLU A 1 357 ? 10.314 2.645 5.668 1.00 13.97 425 GLU A O 1
ATOM 5609 N N . HIS A 1 358 ? 9.227 0.833 4.859 1.00 13.90 426 HIS A N 1
ATOM 5610 C CA . HIS A 1 358 ? 8.212 1.553 4.124 1.00 14.86 426 HIS A CA 1
ATOM 5611 C C . HIS A 1 358 ? 6.852 0.939 4.359 1.00 13.34 426 HIS A C 1
ATOM 5612 O O . HIS A 1 358 ? 6.745 -0.252 4.662 1.00 15.38 426 HIS A O 1
ATOM 5626 N N . THR A 1 359 ? 5.810 1.703 4.144 1.00 14.42 427 THR A N 1
ATOM 5627 C CA . THR A 1 359 ? 4.432 1.221 4.099 1.00 14.04 427 THR A CA 1
ATOM 5628 C C . THR A 1 359 ? 4.021 1.034 2.650 1.00 14.25 427 THR A C 1
ATOM 5629 O O . THR A 1 359 ? 4.270 1.910 1.815 1.00 14.67 427 THR A O 1
ATOM 5640 N N A ILE A 1 360 ? 3.434 -0.119 2.348 0.51 14.43 428 ILE A N 1
ATOM 5641 N N B ILE A 1 360 ? 3.367 -0.092 2.374 0.49 14.39 428 ILE A N 1
ATOM 5642 C CA A ILE A 1 360 ? 2.974 -0.414 1.000 0.51 14.21 428 ILE A CA 1
ATOM 5643 C CA B ILE A 1 360 ? 2.972 -0.480 1.028 0.49 14.09 428 ILE A CA 1
ATOM 5644 C C A ILE A 1 360 ? 1.489 -0.730 1.031 0.51 14.34 428 ILE A C 1
ATOM 5645 C C B ILE A 1 360 ? 1.477 -0.754 1.033 0.49 14.46 428 ILE A C 1
ATOM 5646 O O A ILE A 1 360 ? 1.011 -1.442 1.922 0.51 16.18 428 ILE A O 1
ATOM 5647 O O B ILE A 1 360 ? 0.975 -1.452 1.919 0.49 16.17 428 ILE A O 1
ATOM 5678 N N . LEU A 1 361 ? 0.765 -0.208 0.051 1.00 15.97 429 LEU A N 1
ATOM 5679 C CA . LEU A 1 361 ? -0.649 -0.481 -0.127 1.00 16.14 429 LEU A CA 1
ATOM 5680 C C . LEU A 1 361 ? -0.794 -1.501 -1.250 1.00 15.19 429 LEU A C 1
ATOM 5681 O O . LEU A 1 361 ? -0.326 -1.275 -2.368 1.00 16.09 429 LEU A O 1
ATOM 5697 N N . ILE A 1 362 ? -1.495 -2.589 -0.965 1.00 15.40 430 ILE A N 1
ATOM 5698 C CA . ILE A 1 362 ? -1.762 -3.649 -1.948 1.00 14.97 430 ILE A CA 1
ATOM 5699 C C . ILE A 1 362 ? -3.129 -3.324 -2.537 1.00 17.23 430 ILE A C 1
ATOM 5700 O O . ILE A 1 362 ? -4.165 -3.854 -2.142 1.00 17.99 430 ILE A O 1
ATOM 5716 N N . ARG A 1 363 ? -3.139 -2.386 -3.481 1.00 15.99 431 ARG A N 1
ATOM 5717 C CA . ARG A 1 363 ? -4.390 -1.896 -4.036 1.00 15.81 431 ARG A CA 1
ATOM 5718 C C . ARG A 1 363 ? -4.922 -2.866 -5.083 1.00 17.72 431 ARG A C 1
ATOM 5719 O O . ARG A 1 363 ? -4.193 -3.728 -5.574 1.00 16.60 431 ARG A O 1
ATOM 5740 N N . PRO A 1 364 ? -6.190 -2.713 -5.473 1.00 16.68 432 PRO A N 1
ATOM 5741 C CA . PRO A 1 364 ? -6.738 -3.600 -6.518 1.00 17.65 432 PRO A CA 1
ATOM 5742 C C . PRO A 1 364 ? -6.016 -3.492 -7.839 1.00 17.43 432 PRO A C 1
ATOM 5743 O O . PRO A 1 364 ? -5.958 -4.478 -8.587 1.00 18.21 432 PRO A O 1
ATOM 5754 N N . THR A 1 365 ? -5.459 -2.323 -8.167 1.00 17.23 433 THR A N 1
ATOM 5755 C CA . THR A 1 365 ? -4.791 -2.090 -9.443 1.00 16.40 433 THR A CA 1
ATOM 5756 C C . THR A 1 365 ? -3.287 -2.297 -9.381 1.00 17.00 433 THR A C 1
ATOM 5757 O O . THR A 1 365 ? -2.731 -2.999 -10.235 1.00 20.24 433 THR A O 1
ATOM 5768 N N . VAL A 1 366 ? -2.604 -1.639 -8.435 1.00 17.60 434 VAL A N 1
ATOM 5769 C CA . VAL A 1 366 ? -1.151 -1.610 -8.383 1.00 16.63 434 VAL A CA 1
ATOM 5770 C C . VAL A 1 366 ? -0.682 -1.641 -6.932 1.00 15.59 434 VAL A C 1
ATOM 5771 O O . VAL A 1 366 ? -1.446 -1.372 -6.003 1.00 17.99 434 VAL A O 1
ATOM 5784 N N . LYS A 1 367 ? 0.600 -1.928 -6.759 1.00 15.28 435 LYS A N 1
ATOM 5785 C CA . LYS A 1 367 ? 1.267 -1.800 -5.467 1.00 15.21 435 LYS A CA 1
ATOM 5786 C C . LYS A 1 367 ? 1.739 -0.369 -5.304 1.00 16.07 435 LYS A C 1
ATOM 5787 O O . LYS A 1 367 ? 2.323 0.206 -6.223 1.00 17.44 435 LYS A O 1
ATOM 5806 N N . GLU A 1 368 ? 1.464 0.235 -4.160 1.00 14.73 436 GLU A N 1
ATOM 5807 C CA . GLU A 1 368 ? 1.884 1.617 -3.911 1.00 15.08 436 GLU A CA 1
ATOM 5808 C C . GLU A 1 368 ? 2.818 1.664 -2.710 1.00 15.34 436 GLU A C 1
ATOM 5809 O O . GLU A 1 368 ? 2.400 1.348 -1.584 1.00 15.41 436 GLU A O 1
ATOM 5821 N N . VAL A 1 369 ? 4.099 1.980 -2.947 1.00 14.77 437 VAL A N 1
ATOM 5822 C CA . VAL A 1 369 ? 5.071 2.159 -1.874 1.00 14.67 437 VAL A CA 1
ATOM 5823 C C . VAL A 1 369 ? 4.853 3.595 -1.408 1.00 14.45 437 VAL A C 1
ATOM 5824 O O . VAL A 1 369 ? 5.479 4.558 -1.892 1.00 14.76 437 VAL A O 1
ATOM 5837 N N . ILE A 1 370 ? 3.902 3.769 -0.499 1.00 14.90 438 ILE A N 1
ATOM 5838 C CA . ILE A 1 370 ? 3.311 5.093 -0.309 1.00 13.84 438 ILE A CA 1
ATOM 5839 C C . ILE A 1 370 ? 4.299 6.051 0.330 1.00 14.55 438 ILE A C 1
ATOM 5840 O O . ILE A 1 370 ? 4.246 7.269 0.074 1.00 14.30 438 ILE A O 1
ATOM 5856 N N . SER A 1 371 ? 5.226 5.543 1.129 1.00 13.88 439 SER A N 1
ATOM 5857 C CA . SER A 1 371 ? 6.176 6.372 1.866 1.00 14.39 439 SER A CA 1
ATOM 5858 C C . SER A 1 371 ? 7.512 6.546 1.163 1.00 13.78 439 SER A C 1
ATOM 5859 O O . SER A 1 371 ? 8.426 7.155 1.725 1.00 14.56 439 SER A O 1
ATOM 5867 N N . ARG A 1 372 ? 7.660 6.027 -0.059 1.00 14.31 440 ARG A N 1
ATOM 5868 C CA . ARG A 1 372 ? 8.899 6.247 -0.809 1.00 14.28 440 ARG A CA 1
ATOM 5869 C C . ARG A 1 372 ? 9.180 7.736 -0.990 1.00 14.44 440 ARG A C 1
ATOM 5870 O O . ARG A 1 372 ? 8.260 8.525 -1.194 1.00 15.09 440 ARG A O 1
ATOM 5891 N N . GLY A 1 373 ? 10.456 8.100 -0.862 1.00 14.19 441 GLY A N 1
ATOM 5892 C CA . GLY A 1 373 ? 10.876 9.446 -1.210 1.00 15.65 441 GLY A CA 1
ATOM 5893 C C . GLY A 1 373 ? 12.171 9.436 -1.979 1.00 17.92 441 GLY A C 1
ATOM 5894 O O . GLY A 1 373 ? 12.704 8.367 -2.314 1.00 19.24 441 GLY A O 1
ATOM 5898 N N . ASP A 1 374 ? 12.704 10.631 -2.239 1.00 18.55 442 ASP A N 1
ATOM 5899 C CA . ASP A 1 374 ? 13.998 10.728 -2.899 1.00 23.17 442 ASP A CA 1
ATOM 5900 C C . ASP A 1 374 ? 15.134 10.373 -1.957 1.00 23.00 442 ASP A C 1
ATOM 5901 O O . ASP A 1 374 ? 16.254 10.149 -2.419 1.00 26.09 442 ASP A O 1
ATOM 5910 N N . ASP A 1 375 ? 14.857 10.309 -0.647 1.00 16.85 443 ASP A N 1
ATOM 5911 C CA . ASP A 1 375 ? 15.858 9.975 0.359 1.00 17.56 443 ASP A CA 1
ATOM 5912 C C . ASP A 1 375 ? 16.046 8.467 0.478 1.00 18.09 443 ASP A C 1
ATOM 5913 O O . ASP A 1 375 ? 17.174 7.971 0.476 1.00 20.50 443 ASP A O 1
ATOM 5922 N N . TYR A 1 376 ? 14.954 7.726 0.588 1.00 16.41 444 TYR A N 1
ATOM 5923 C CA . TYR A 1 376 ? 15.014 6.274 0.679 1.00 16.97 444 TYR A CA 1
ATOM 5924 C C . TYR A 1 376 ? 13.643 5.711 0.348 1.00 14.67 444 TYR A C 1
ATOM 5925 O O . TYR A 1 376 ? 12.636 6.441 0.318 1.00 16.13 444 TYR A O 1
#

Organism: Chaetomium thermophilum (strain DSM 1495 / CBS 144.50 / IMI 039719) (NCBI:txid759272)

B-factor: mean 24.79, std 10.62, range [12.7, 107.08]

Secondary structure (DSSP, 8-state):
-----SS--S-HHHHSTTS-PPP-EEEEPPGGGGGGGT-HHHHHHHHHTHHHHHHHHHHHHHHHHHHHHHHHH--TT-BHHHHHHHHHHHHHHHHT--S-STTTTTTEEESSPPEEEETTEEE-----TT---B--TT-EEEEEEEEEETTEEEEEEEEEESSGGGHHHHHHHHHHHHHHHHH-STT-BHHHHHHHHHHHHHT-EEEETTEEEE-EE-TT-EEEE-BTTBS--S-EEESS-----PBP-TT-EEEEEEEEESS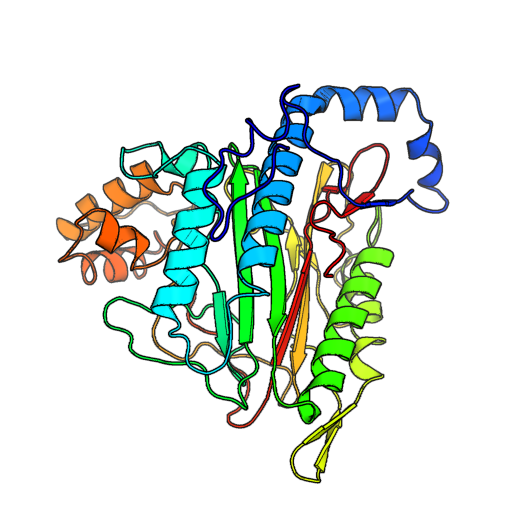-S--EE-S---EEEE-TTPPP-----HHHHHHHHHHHHHTTTS-EEHHHHHTTT--S-HHHHHHHHHTTSEEEE--EE-STT--EEEEEEEEEE-SSEEEETT--S--